Protein AF-A0A2N1PIB6-F1 (afdb_monomer)

Nearest PDB structures (foldseek):
  4iw3-assembly2_K  TM=3.000E-01  e=2.625E-03  Pseudomonas putida KT2440
  5w75-assembly1_A  TM=2.782E-01  e=2.477E-03  Thermotoga neapolitana DSM 4359
  1d2e-assembly1_D  TM=2.962E-01  e=5.913E-03  Bos taurus
  4j0q-assembly2_B  TM=2.958E-01  e=1.257E-02  Pseudomonas putida KT2440
  4j0q-assembly4_D  TM=2.950E-01  e=1.257E-02  Pseudomonas putida KT2440

Radius of gyration: 30.82 Å; Cα contacts (8 Å, |Δi|>4): 610; chains: 1; bounding box: 59×66×97 Å

Solvent-accessible surface area (backbone atoms only — not comparable to full-atom values): 21621 Å² total; per-residue (Å²): 120,47,56,92,75,76,41,52,84,54,71,38,62,43,66,40,70,43,66,56,97,87,40,82,77,40,72,71,24,12,75,60,12,60,26,44,79,52,55,62,94,45,42,61,62,45,49,75,71,66,58,90,76,87,84,87,85,52,88,96,52,61,69,56,40,48,53,49,52,51,52,45,49,47,51,46,50,51,25,58,79,69,72,47,90,80,83,53,69,64,51,55,48,50,50,46,46,58,63,32,44,51,70,19,63,41,66,90,67,71,49,51,78,83,58,40,37,24,44,90,53,66,53,70,67,45,39,82,26,28,36,26,70,42,60,57,93,46,27,34,33,31,43,25,69,34,70,48,45,58,62,18,25,35,34,35,54,44,97,89,58,69,48,68,54,64,35,87,55,38,31,44,96,90,39,83,48,67,60,46,49,57,71,38,64,37,37,37,81,34,88,67,92,59,61,65,69,29,40,32,20,40,60,36,53,45,68,60,49,58,64,48,47,57,74,71,42,89,43,43,62,74,41,63,28,42,34,42,36,41,40,43,79,78,30,43,40,37,39,36,39,34,44,97,88,51,79,44,78,49,67,48,97,52,59,30,52,76,35,91,87,53,61,59,50,71,67,58,54,51,56,54,55,66,64,58,69,87,34,41,47,43,72,77,41,73,47,76,49,70,53,84,56,28,36,69,63,67,68,57,50,49,48,51,42,52,52,52,54,50,53,53,53,56,51,61,74,64,54,76,74,78,82,78,78,77,72,82,72,78,68,52,73,82,73,56,66,92,57,93,77,70,70,46,78,31,55,34,61,69,53,45,53,50,41,50,75,72,67,50,81,50,70,47,70,47,98,66,65,45,81,87,124

Foldseek 3Di:
DDVVVVPDPPLLQFFDFDDDPNDTPDGRWSLNQFWAADCLVVLLVCVVVVDPDDDDDAVVFDPLLVLLNVVSSVQSNVCNVVVHDDDCPVSVVLNLQRFILHYDNPCVVPDDSVRGHNTPGNGGPFAFFWFFADDDDQKTWTFTQAKDFAQWWKWWDAPVDIDIDGFHFKDAPRDTDGMDGHGGTIMTGHRDDGDGGITMGTRHDVVSVVVSVLVVQPLAADWEKAKEWEADAQAWIWIWIDGPVDIDIDTFPDHWHFAPDDWDDPVNLCVLLQCLDSHNHGYPYYHYHHDPRIDDDSVRSNVCSVVRSVVVVVVVVVPPPDDPPPDPPPPPVVVVPPDDADAEEDQEPVRVVVCVVVVRDHYHYDPNHDYDD

Sequence (373 aa):
RSGNRGECAQPCRLPYTLLKDHEIVSLESYLLSTKDLMTLEYMHALIEAGIDSFKIEGRMRKAYYVIQAVLSYKKARDAYFNKTSLDLEEDILYLTKLFNRSFTKGYLFNELPKMINQNLRPNHMGVEIGEVLSYYNHQVKVKLNDRLAMHDGYRIISHHKDYGNIITRIIKDGALIKSAEKGDVVTIDVKEKIEKGAVLLKTLDQSLEDELSLYMDEHYPVIPLKGICIIKKDQPIYFEVKDQEADFHLSSDIKIEQGLTQHTTHTQVLEKLSRLGDTPCYFESLKIDLEDHLFVPVKILNELRRKMIHDILKARLKRQQKRIIHHDLNISDDDILSEPTLVVKVRTDDQYEAALSMGIKDIYIDYRLKKEN

pLDDT: mean 89.06, std 10.72, range [41.72, 98.5]

Structure (mmCIF, N/CA/C/O backbone):
data_AF-A0A2N1PIB6-F1
#
_entry.id   AF-A0A2N1PIB6-F1
#
loop_
_atom_site.group_PDB
_atom_site.id
_atom_site.type_symbol
_atom_site.label_atom_id
_atom_site.label_alt_id
_atom_site.label_comp_id
_atom_site.label_asym_id
_atom_site.label_entity_id
_atom_site.label_seq_id
_atom_site.pdbx_PDB_ins_code
_atom_site.Cartn_x
_atom_site.Cartn_y
_atom_site.Cartn_z
_atom_site.occupancy
_atom_site.B_iso_or_equiv
_atom_site.auth_seq_id
_atom_site.auth_comp_id
_atom_site.auth_asym_id
_atom_site.auth_atom_id
_atom_site.pdbx_PDB_model_num
ATOM 1 N N . ARG A 1 1 ? 12.972 -28.999 -10.695 1.00 73.69 1 ARG A N 1
ATOM 2 C CA . ARG A 1 1 ? 12.724 -27.568 -10.410 1.00 73.69 1 ARG A CA 1
ATOM 3 C C . ARG A 1 1 ? 11.244 -27.276 -10.619 1.00 73.69 1 ARG A C 1
ATOM 5 O O . ARG A 1 1 ? 10.827 -27.069 -11.751 1.00 73.69 1 ARG A O 1
ATOM 12 N N . SER A 1 2 ? 10.437 -27.355 -9.560 1.00 79.00 2 SER A N 1
ATOM 13 C CA . SER A 1 2 ? 9.009 -27.003 -9.620 1.00 79.00 2 SER A CA 1
ATOM 14 C C . SER A 1 2 ? 8.779 -25.569 -9.143 1.00 79.00 2 SER A C 1
ATOM 16 O O . SER A 1 2 ? 9.023 -25.251 -7.978 1.00 79.00 2 SER A O 1
ATOM 18 N N . GLY A 1 3 ? 8.249 -24.705 -10.014 1.00 74.38 3 GLY A N 1
ATOM 19 C CA . GLY A 1 3 ? 7.892 -23.329 -9.646 1.00 74.38 3 GLY A CA 1
ATOM 20 C C . GLY A 1 3 ? 6.813 -23.247 -8.558 1.00 74.38 3 GLY A C 1
ATOM 21 O O . GLY A 1 3 ? 6.824 -22.329 -7.737 1.00 74.38 3 GLY A O 1
ATOM 22 N N . ASN A 1 4 ? 5.938 -24.251 -8.472 1.00 75.19 4 ASN A N 1
ATOM 23 C CA . ASN A 1 4 ? 4.904 -24.333 -7.437 1.00 75.19 4 ASN A CA 1
ATOM 24 C C . ASN A 1 4 ? 5.463 -24.702 -6.056 1.00 75.19 4 ASN A C 1
ATOM 26 O O . ASN A 1 4 ? 4.796 -24.469 -5.057 1.00 75.19 4 ASN A O 1
ATOM 30 N N . ARG A 1 5 ? 6.704 -25.203 -5.984 1.00 81.06 5 ARG A N 1
ATOM 31 C CA . ARG A 1 5 ? 7.400 -25.542 -4.730 1.00 81.06 5 ARG A CA 1
ATOM 32 C C . ARG A 1 5 ? 8.550 -24.586 -4.396 1.00 81.06 5 ARG A C 1
ATOM 34 O O . ARG A 1 5 ? 9.434 -24.934 -3.629 1.00 81.06 5 ARG A O 1
ATOM 41 N N . GLY A 1 6 ? 8.575 -23.401 -5.008 1.00 78.94 6 GLY A N 1
ATOM 42 C CA . GLY A 1 6 ? 9.619 -22.397 -4.763 1.00 78.94 6 GLY A CA 1
ATOM 43 C C . GLY A 1 6 ? 10.929 -22.622 -5.527 1.00 78.94 6 GLY A C 1
ATOM 44 O O . GLY A 1 6 ? 11.817 -21.784 -5.458 1.00 78.94 6 GLY A O 1
ATOM 45 N N . GLU A 1 7 ? 11.039 -23.675 -6.338 1.00 84.56 7 GLU A N 1
ATOM 46 C CA . GLU A 1 7 ? 12.233 -23.969 -7.145 1.00 84.56 7 GLU A CA 1
ATOM 47 C C . GLU A 1 7 ? 12.116 -23.414 -8.575 1.00 84.56 7 GLU A C 1
ATOM 49 O O . GLU A 1 7 ? 12.532 -24.056 -9.545 1.00 84.56 7 GLU A O 1
ATOM 54 N N . CYS A 1 8 ? 11.459 -22.266 -8.750 1.00 85.19 8 CYS A N 1
ATOM 55 C CA . CYS A 1 8 ? 11.232 -21.699 -10.077 1.00 85.19 8 CYS A CA 1
ATOM 56 C C . CYS A 1 8 ? 12.570 -21.367 -10.752 1.00 85.19 8 CYS A C 1
ATOM 58 O O . CYS A 1 8 ? 13.386 -20.646 -10.188 1.00 85.19 8 CYS A O 1
ATOM 60 N N . ALA A 1 9 ? 12.771 -21.836 -11.988 1.00 87.19 9 ALA A N 1
ATOM 61 C CA . ALA A 1 9 ? 13.960 -21.516 -12.786 1.00 87.19 9 ALA A CA 1
ATOM 62 C C . ALA A 1 9 ? 13.968 -20.069 -13.325 1.00 87.19 9 ALA A C 1
ATOM 64 O O . ALA A 1 9 ? 14.914 -19.675 -13.993 1.00 87.19 9 ALA A O 1
ATOM 65 N N . GLN A 1 10 ? 12.911 -19.297 -13.043 1.00 87.62 10 GLN A N 1
ATOM 66 C CA . GLN A 1 10 ? 12.738 -17.902 -13.447 1.00 87.62 10 GLN A CA 1
ATOM 67 C C . GLN A 1 10 ? 12.908 -17.639 -14.960 1.00 87.62 10 GLN A C 1
ATOM 69 O O . GLN A 1 10 ? 13.537 -16.649 -15.331 1.00 87.62 10 GLN A O 1
ATOM 74 N N . PRO A 1 11 ? 12.309 -18.446 -15.863 1.00 90.56 11 PRO A N 1
ATOM 75 C CA . PRO A 1 11 ? 12.448 -18.232 -17.307 1.00 90.56 11 PRO A CA 1
ATOM 76 C C . PRO A 1 11 ? 11.914 -16.862 -17.750 1.00 90.56 11 PRO A C 1
ATOM 78 O O . PRO A 1 11 ? 12.435 -16.278 -18.692 1.00 90.56 11 PRO A O 1
ATOM 81 N N . CYS A 1 12 ? 10.943 -16.291 -17.031 1.00 87.69 12 CYS A N 1
ATOM 82 C CA . CYS A 1 12 ? 10.443 -14.932 -17.253 1.00 87.69 12 CYS A CA 1
ATOM 83 C C . CYS A 1 12 ? 11.467 -13.815 -16.967 1.00 87.69 12 CYS A C 1
ATOM 85 O O . CYS A 1 12 ? 11.183 -12.650 -17.228 1.00 87.69 12 CYS A O 1
ATOM 87 N N . ARG A 1 13 ? 12.643 -14.140 -16.411 1.00 88.56 13 ARG A N 1
ATOM 88 C CA . ARG A 1 13 ? 13.752 -13.203 -16.165 1.00 88.56 13 ARG A CA 1
ATOM 89 C C . ARG A 1 13 ? 14.829 -13.233 -17.240 1.00 88.56 13 ARG A C 1
ATOM 91 O O . ARG A 1 13 ? 15.752 -12.429 -17.157 1.00 88.56 13 ARG A O 1
ATOM 98 N N . LEU A 1 14 ? 14.747 -14.159 -18.189 1.00 91.31 14 LEU A N 1
ATOM 99 C CA . LEU A 1 14 ? 15.772 -14.346 -19.206 1.00 91.31 14 LEU A CA 1
ATOM 100 C C . LEU A 1 14 ? 15.444 -13.527 -20.463 1.00 91.31 14 LEU A C 1
ATOM 102 O O . LEU A 1 14 ? 14.262 -13.344 -20.771 1.00 91.31 14 LEU A O 1
ATOM 106 N N . PRO A 1 15 ? 16.464 -13.024 -21.175 1.00 92.44 15 PRO A N 1
ATOM 107 C CA . PRO A 1 15 ? 16.279 -12.452 -22.500 1.00 92.44 15 PRO A CA 1
ATOM 108 C C . PRO A 1 15 ? 16.068 -13.567 -23.535 1.00 92.44 15 PRO A C 1
ATOM 110 O O . PRO A 1 15 ? 16.645 -14.650 -23.428 1.00 92.44 15 PRO A O 1
ATOM 113 N N . TYR A 1 16 ? 15.250 -13.292 -24.548 1.00 93.19 16 TYR A N 1
ATOM 114 C CA . TYR A 1 16 ? 14.920 -14.209 -25.636 1.00 93.19 16 TYR A CA 1
ATOM 115 C C . TYR A 1 16 ? 15.042 -13.514 -26.990 1.00 93.19 16 TYR A C 1
ATOM 117 O O . TYR A 1 16 ? 14.738 -12.327 -27.125 1.00 93.19 16 TYR A O 1
ATOM 125 N N . THR A 1 17 ? 15.402 -14.288 -28.010 1.00 93.88 17 THR A N 1
ATOM 126 C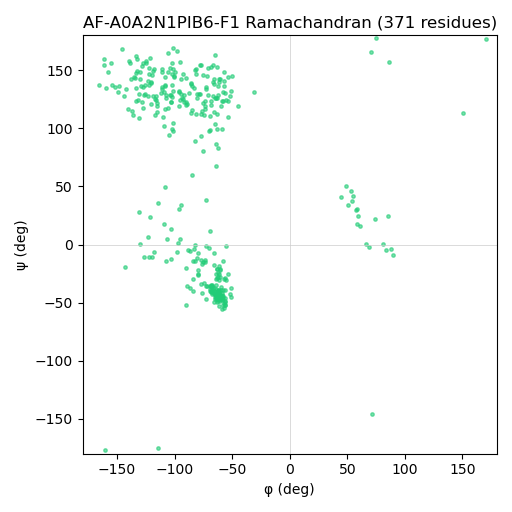 CA . THR A 1 17 ? 15.301 -13.877 -29.413 1.00 93.88 17 THR A CA 1
ATOM 127 C C . THR A 1 17 ? 13.986 -14.394 -29.987 1.00 93.88 17 THR A C 1
ATOM 129 O O . THR A 1 17 ? 13.718 -15.594 -29.932 1.00 93.88 17 THR A O 1
ATOM 132 N N . LEU A 1 18 ? 13.158 -13.498 -30.528 1.00 91.56 18 LEU A N 1
ATOM 133 C CA . LEU A 1 18 ? 11.921 -13.868 -31.213 1.00 91.56 18 LEU A CA 1
ATOM 134 C C . LEU A 1 18 ? 12.210 -14.093 -32.694 1.00 91.56 18 LEU A C 1
ATOM 136 O O . LEU A 1 18 ? 12.665 -13.172 -33.370 1.00 91.56 18 LEU A O 1
ATOM 140 N N . LEU A 1 19 ? 11.890 -15.287 -33.187 1.00 93.44 19 LEU A N 1
ATOM 141 C CA . LEU A 1 19 ? 11.958 -15.625 -34.604 1.00 93.44 19 LEU A CA 1
ATOM 142 C C . LEU A 1 19 ? 10.545 -15.754 -35.178 1.00 93.44 19 LEU A C 1
ATOM 144 O O . LEU A 1 19 ? 9.677 -16.363 -34.550 1.00 93.44 19 LEU A O 1
ATOM 148 N N . LYS A 1 20 ? 10.323 -15.218 -36.376 1.00 92.25 20 LYS A N 1
ATOM 149 C CA . LYS A 1 20 ? 9.130 -15.460 -37.192 1.00 92.25 20 LYS A CA 1
ATOM 150 C C . LYS A 1 20 ? 9.606 -15.868 -38.577 1.00 92.25 20 LYS A C 1
ATOM 152 O O . LYS A 1 20 ? 10.373 -15.137 -39.183 1.00 92.25 20 LYS A O 1
ATOM 157 N N . ASP A 1 21 ? 9.197 -17.047 -39.036 1.00 94.19 21 ASP A N 1
ATOM 158 C CA . ASP A 1 21 ? 9.612 -17.585 -40.339 1.00 94.19 21 ASP A CA 1
ATOM 159 C C . ASP A 1 21 ? 11.147 -17.636 -40.506 1.00 94.19 21 ASP A C 1
ATOM 161 O O . ASP A 1 21 ? 11.685 -17.399 -41.579 1.00 94.19 21 ASP A O 1
ATOM 165 N N . HIS A 1 22 ? 11.853 -17.970 -39.415 1.00 90.88 22 HIS A N 1
ATOM 166 C CA . HIS A 1 22 ? 13.323 -17.955 -39.278 1.00 90.88 22 HIS A CA 1
ATOM 167 C C . HIS A 1 22 ? 13.984 -16.568 -39.334 1.00 90.88 22 HIS A C 1
ATOM 169 O O . HIS A 1 22 ? 15.196 -16.469 -39.147 1.00 90.88 22 HIS A O 1
ATOM 175 N N . GLU A 1 23 ? 13.213 -15.494 -39.488 1.00 93.44 23 GLU A N 1
ATOM 176 C CA . GLU A 1 23 ? 13.707 -14.124 -39.398 1.00 93.44 23 GLU A CA 1
ATOM 177 C C . GLU A 1 23 ? 13.631 -13.594 -37.968 1.00 93.44 23 GLU A C 1
ATOM 179 O O . GLU A 1 23 ? 12.697 -13.875 -37.211 1.00 93.44 23 GLU A O 1
ATOM 184 N N . ILE A 1 24 ? 14.627 -12.798 -37.587 1.00 92.25 24 ILE A N 1
ATOM 185 C CA . ILE A 1 24 ? 14.694 -12.183 -36.265 1.00 92.25 24 ILE A CA 1
ATOM 186 C C . ILE A 1 24 ? 13.709 -11.016 -36.203 1.00 92.25 24 ILE A C 1
ATOM 188 O O . ILE A 1 24 ? 13.889 -9.996 -36.860 1.00 92.25 24 ILE A O 1
ATOM 192 N N . VAL A 1 25 ? 12.695 -11.153 -35.351 1.00 90.81 25 VAL A N 1
ATOM 193 C CA . VAL A 1 25 ? 11.716 -10.098 -35.053 1.00 90.81 25 VAL A CA 1
ATOM 194 C C . VAL A 1 25 ? 12.180 -9.230 -33.888 1.00 90.81 25 VAL A C 1
ATOM 196 O O . VAL A 1 25 ? 11.915 -8.032 -33.862 1.00 90.81 25 VAL A O 1
ATOM 199 N N . SER A 1 26 ? 12.843 -9.834 -32.898 1.00 86.25 26 SER A N 1
ATOM 200 C CA . SER A 1 26 ? 13.308 -9.139 -31.695 1.00 86.25 26 SER A CA 1
ATOM 201 C C . SER A 1 26 ? 14.541 -9.826 -31.123 1.00 86.25 26 SER A C 1
ATOM 203 O O . SER A 1 26 ? 14.549 -11.049 -30.996 1.00 86.25 26 SER A O 1
ATOM 205 N N . LEU A 1 27 ? 15.556 -9.050 -30.745 1.00 88.38 27 LEU A N 1
ATOM 206 C CA . LEU A 1 27 ? 16.766 -9.532 -30.072 1.00 88.38 27 LEU A CA 1
ATOM 207 C C . LEU A 1 27 ? 16.684 -9.257 -28.569 1.00 88.38 27 LEU A C 1
ATOM 209 O O . LEU A 1 27 ? 16.129 -8.240 -28.155 1.00 88.38 27 LEU A O 1
ATOM 213 N N . GLU A 1 28 ? 17.224 -10.179 -27.770 1.00 85.88 28 GLU A N 1
ATOM 214 C CA . GLU A 1 28 ? 17.463 -10.029 -26.323 1.00 85.88 28 GLU A CA 1
ATOM 215 C C . GLU A 1 28 ? 16.304 -9.409 -25.520 1.00 85.88 28 GLU A C 1
ATOM 217 O O . GLU A 1 28 ? 16.485 -8.593 -24.621 1.00 85.88 28 GLU A O 1
ATOM 222 N N . SER A 1 29 ? 15.077 -9.808 -25.842 1.00 88.12 29 SER A N 1
ATOM 223 C CA . SER A 1 29 ? 13.864 -9.221 -25.279 1.00 88.12 29 SER A CA 1
ATOM 224 C C . SER A 1 29 ? 13.282 -10.087 -24.168 1.00 88.12 29 SER A C 1
ATOM 226 O O . SER A 1 29 ? 13.279 -11.315 -24.247 1.00 88.12 29 SER A O 1
ATOM 228 N N . TYR A 1 30 ? 12.704 -9.468 -23.143 1.00 90.62 30 TYR A N 1
ATOM 229 C CA . TYR A 1 30 ? 12.088 -10.177 -22.017 1.00 90.62 30 TYR A CA 1
ATOM 230 C C . TYR A 1 30 ? 10.642 -10.585 -22.329 1.00 90.62 30 TYR A C 1
ATOM 232 O O . TYR A 1 30 ? 9.697 -10.195 -21.649 1.00 90.62 30 TYR A O 1
ATOM 240 N N . LEU A 1 31 ? 10.473 -11.394 -23.376 1.00 89.38 31 LEU A N 1
ATOM 241 C CA . LEU A 1 31 ? 9.176 -11.736 -23.979 1.00 89.38 31 LEU A CA 1
ATOM 242 C C . LEU A 1 31 ? 8.199 -12.437 -23.026 1.00 89.38 31 LEU A C 1
ATOM 244 O O . LEU A 1 31 ? 6.997 -12.424 -23.270 1.00 89.38 31 LEU A O 1
ATOM 248 N N . LEU A 1 32 ? 8.712 -13.061 -21.963 1.00 90.19 32 LEU A N 1
ATOM 249 C CA . LEU A 1 32 ? 7.933 -13.781 -20.950 1.00 90.19 32 LEU A CA 1
ATOM 250 C C . LEU A 1 32 ? 7.841 -13.025 -19.614 1.00 90.19 32 LEU A C 1
ATOM 252 O O . LEU A 1 32 ? 7.335 -13.567 -18.631 1.00 90.19 32 LEU A O 1
ATOM 256 N N . SER A 1 33 ? 8.364 -11.798 -19.541 1.00 90.50 33 SER A N 1
ATOM 257 C CA . SER A 1 33 ? 8.303 -10.973 -18.335 1.00 90.50 33 SER A CA 1
ATOM 258 C C . SER A 1 33 ? 6.949 -10.276 -18.265 1.00 90.50 33 SER A C 1
ATOM 260 O O . SER A 1 33 ? 6.783 -9.174 -18.776 1.00 90.50 33 SER A O 1
ATOM 262 N N . THR A 1 34 ? 5.963 -10.917 -17.644 1.00 90.25 34 THR A N 1
ATOM 263 C CA . THR A 1 34 ? 4.634 -10.325 -17.461 1.00 90.25 34 THR A CA 1
ATOM 264 C C . THR A 1 34 ? 4.692 -9.104 -16.541 1.00 90.25 34 THR A C 1
ATOM 266 O O . THR A 1 34 ? 5.419 -9.085 -15.537 1.00 90.25 34 THR A O 1
ATOM 269 N N . LYS A 1 35 ? 3.885 -8.097 -16.869 1.00 91.31 35 LYS A N 1
ATOM 270 C CA . LYS A 1 35 ? 3.521 -7.001 -15.971 1.00 91.31 35 LYS A CA 1
ATOM 271 C C . LYS A 1 35 ? 2.714 -7.538 -14.789 1.00 91.31 35 LYS A C 1
ATOM 273 O O . LYS A 1 35 ? 2.191 -8.653 -14.835 1.00 91.31 35 LYS A O 1
ATOM 278 N N . ASP A 1 36 ? 2.614 -6.742 -13.732 1.00 90.62 36 ASP A N 1
ATOM 279 C CA . ASP A 1 36 ? 1.812 -7.106 -12.565 1.00 90.62 36 ASP A CA 1
ATOM 280 C C . ASP A 1 36 ? 0.322 -6.849 -12.863 1.00 90.62 36 ASP A C 1
ATOM 282 O O . ASP A 1 36 ? -0.042 -5.772 -13.339 1.00 90.62 36 ASP A O 1
ATOM 286 N N . LEU A 1 37 ? -0.539 -7.842 -12.610 1.00 92.88 37 LEU A N 1
ATOM 287 C CA . LEU A 1 37 ? -1.988 -7.682 -12.753 1.00 92.88 37 LEU A CA 1
ATOM 288 C C . LEU A 1 37 ? -2.497 -6.717 -11.680 1.00 92.88 37 LEU A C 1
ATOM 290 O O . LEU A 1 37 ? -2.354 -6.985 -10.488 1.00 92.88 37 LEU A O 1
ATOM 294 N N . MET A 1 38 ? -3.106 -5.615 -12.101 1.00 93.56 38 MET A N 1
ATOM 295 C CA . MET A 1 38 ? -3.680 -4.614 -11.212 1.00 93.56 38 MET A CA 1
ATOM 296 C C . MET A 1 38 ? -5.039 -4.182 -11.757 1.00 93.56 38 MET A C 1
ATOM 298 O O . MET A 1 38 ? -5.144 -3.607 -12.837 1.00 93.56 38 MET A O 1
ATOM 302 N N . THR A 1 39 ? -6.087 -4.486 -10.997 1.00 94.44 39 THR A N 1
ATOM 303 C CA . THR A 1 39 ? -7.486 -4.211 -11.348 1.00 94.44 39 THR A CA 1
ATOM 304 C C . THR A 1 39 ? -8.157 -3.324 -10.300 1.00 94.44 39 THR A C 1
ATOM 306 O O . THR A 1 39 ? -9.376 -3.349 -10.154 1.00 94.44 39 THR A O 1
ATOM 309 N N . LEU A 1 40 ? -7.360 -2.553 -9.552 1.00 95.12 40 LEU A N 1
ATOM 310 C CA . LEU A 1 40 ? -7.798 -1.714 -8.435 1.00 95.12 40 LEU A CA 1
ATOM 311 C C . LEU A 1 40 ? -8.896 -0.728 -8.858 1.00 95.12 40 LEU A C 1
ATOM 313 O O . LEU A 1 40 ? -9.932 -0.635 -8.206 1.00 95.12 40 LEU A O 1
ATOM 317 N N . GLU A 1 41 ? -8.701 -0.063 -9.998 1.00 94.19 41 GLU A N 1
ATOM 318 C CA . GLU A 1 41 ? -9.662 0.887 -10.582 1.00 94.19 41 GLU A CA 1
ATOM 319 C C . GLU A 1 41 ? -10.994 0.227 -10.986 1.00 94.19 41 GLU A C 1
ATOM 321 O O . GLU A 1 41 ? -12.029 0.883 -11.084 1.00 94.19 41 GLU A O 1
ATOM 326 N N . TYR A 1 42 ? -10.989 -1.092 -11.188 1.00 94.50 42 TYR A N 1
ATOM 327 C CA . TYR A 1 42 ? -12.139 -1.873 -11.642 1.00 94.50 42 TYR A CA 1
ATOM 328 C C . TYR A 1 42 ? -12.811 -2.657 -10.517 1.00 94.50 42 TYR A C 1
ATOM 330 O O . TYR A 1 42 ? -13.639 -3.525 -10.784 1.00 94.50 42 TYR A O 1
ATOM 338 N N . MET A 1 43 ? -12.486 -2.351 -9.259 1.00 94.69 43 MET A N 1
ATOM 339 C CA . MET A 1 43 ? -13.063 -3.030 -8.102 1.00 94.69 43 MET A CA 1
ATOM 340 C C . MET A 1 43 ? -14.600 -3.048 -8.140 1.00 94.69 43 MET A C 1
ATOM 342 O O . MET A 1 43 ? -15.197 -4.090 -7.895 1.00 94.69 43 MET A O 1
ATOM 346 N N . HIS A 1 44 ? -15.237 -1.931 -8.509 1.00 93.19 44 HIS A N 1
ATOM 347 C CA . HIS A 1 44 ? -16.697 -1.839 -8.622 1.00 93.19 44 HIS A CA 1
ATOM 348 C C . HIS A 1 44 ? -17.269 -2.870 -9.612 1.00 93.19 44 HIS A C 1
ATOM 350 O O . HIS A 1 44 ? -18.123 -3.667 -9.242 1.00 93.19 44 HIS A O 1
ATOM 356 N N . ALA A 1 45 ? -16.733 -2.916 -10.837 1.00 93.56 45 ALA A N 1
ATOM 357 C CA . ALA A 1 45 ? -17.198 -3.810 -11.892 1.00 93.56 45 ALA A CA 1
ATOM 358 C C . ALA A 1 45 ? -16.978 -5.282 -11.526 1.00 93.56 45 ALA A C 1
ATOM 360 O O . ALA A 1 45 ? -17.789 -6.140 -11.854 1.00 93.56 45 ALA A O 1
ATOM 361 N N . LEU A 1 46 ? -15.884 -5.577 -10.820 1.00 94.56 46 LEU A N 1
ATOM 362 C CA . LEU A 1 46 ? -15.588 -6.923 -10.345 1.00 94.56 46 LEU A CA 1
ATOM 363 C C . LEU A 1 46 ? -16.557 -7.377 -9.244 1.00 94.56 46 LEU A C 1
ATOM 365 O O . LEU A 1 46 ? -16.981 -8.530 -9.251 1.00 94.56 46 LEU A O 1
ATOM 369 N N . ILE A 1 47 ? -16.927 -6.483 -8.321 1.00 93.19 47 ILE A N 1
ATOM 370 C CA . ILE A 1 47 ? -17.943 -6.768 -7.298 1.00 93.19 47 ILE A CA 1
ATOM 371 C C . ILE A 1 47 ? -19.311 -6.986 -7.960 1.00 93.19 47 ILE A C 1
ATOM 373 O O . ILE A 1 47 ? -19.989 -7.962 -7.653 1.00 93.19 47 ILE A O 1
ATOM 377 N N . GLU A 1 48 ? -19.693 -6.130 -8.911 1.00 94.06 48 GLU A N 1
ATOM 378 C CA . GLU A 1 48 ? -20.961 -6.243 -9.651 1.00 94.06 48 GLU A CA 1
ATOM 379 C C . GLU A 1 48 ? -21.046 -7.507 -10.511 1.00 94.06 48 GLU A C 1
ATOM 381 O O . GLU A 1 48 ? -22.128 -8.062 -10.685 1.00 94.06 48 GLU A O 1
ATOM 386 N N . ALA A 1 49 ? -19.906 -8.007 -10.992 1.00 93.69 49 ALA A N 1
ATOM 387 C CA . ALA A 1 49 ? -19.815 -9.285 -11.691 1.00 93.69 49 ALA A CA 1
ATOM 388 C C . ALA A 1 49 ? -20.041 -10.509 -10.779 1.00 93.69 49 ALA A C 1
ATOM 390 O O . ALA A 1 49 ? -20.043 -11.635 -11.274 1.00 93.69 49 ALA A O 1
ATOM 391 N N . GLY A 1 50 ? -20.223 -10.315 -9.467 1.00 90.94 50 GLY A N 1
ATOM 392 C CA . GLY A 1 50 ? -20.494 -11.388 -8.508 1.00 90.94 50 GLY A CA 1
ATOM 393 C C . GLY A 1 50 ? -19.241 -12.081 -7.970 1.00 90.94 50 GLY A C 1
ATOM 394 O O . GLY A 1 50 ? -19.313 -13.236 -7.569 1.00 90.94 50 GLY A O 1
ATOM 395 N N . ILE A 1 51 ? -18.078 -11.417 -7.973 1.00 90.38 51 ILE A N 1
ATOM 396 C CA . ILE A 1 51 ? -16.853 -11.988 -7.393 1.00 90.38 51 ILE A CA 1
ATOM 397 C C . ILE A 1 51 ? -16.927 -11.966 -5.861 1.00 90.38 51 ILE A C 1
ATOM 399 O O . ILE A 1 51 ? -16.902 -10.905 -5.239 1.00 90.38 51 ILE A O 1
ATOM 403 N N . ASP A 1 52 ? -16.911 -13.150 -5.245 1.00 85.19 52 ASP A N 1
ATOM 404 C CA . ASP A 1 52 ? -16.947 -13.297 -3.782 1.00 85.19 52 ASP A CA 1
ATOM 405 C C . ASP A 1 52 ? -15.590 -13.074 -3.099 1.00 85.19 52 ASP A C 1
ATOM 407 O O . ASP A 1 52 ? -15.514 -12.764 -1.906 1.00 85.19 52 ASP A O 1
ATOM 411 N N . SER A 1 53 ? -14.484 -13.288 -3.820 1.00 89.88 53 SER A N 1
ATOM 412 C CA . SER A 1 53 ? -13.148 -13.256 -3.230 1.00 89.88 53 SER A CA 1
ATOM 413 C C . SER A 1 53 ? -12.097 -12.671 -4.161 1.00 89.88 53 SER A C 1
ATOM 415 O O . SER A 1 53 ? -11.894 -13.134 -5.282 1.00 89.88 53 SER A O 1
ATOM 417 N N . PHE A 1 54 ? -11.364 -11.690 -3.636 1.00 90.69 54 PHE A N 1
ATOM 418 C CA . PHE A 1 54 ? -10.190 -11.112 -4.273 1.00 90.69 54 PHE A CA 1
ATOM 419 C C . PHE A 1 54 ? -8.922 -11.674 -3.643 1.00 90.69 54 PHE A C 1
ATOM 421 O O . PHE A 1 54 ? -8.762 -11.681 -2.421 1.00 90.69 54 PHE A O 1
ATOM 428 N N . LYS A 1 55 ? -7.989 -12.108 -4.490 1.00 91.69 55 LYS A N 1
ATOM 429 C CA . LYS A 1 55 ? -6.671 -12.581 -4.069 1.00 91.69 55 LYS A CA 1
ATOM 430 C C . LYS A 1 55 ? -5.612 -11.548 -4.434 1.00 91.69 55 LYS A C 1
ATOM 432 O O . LYS A 1 55 ? -5.457 -11.212 -5.603 1.00 91.69 55 LYS A O 1
ATOM 437 N N . ILE A 1 56 ? -4.828 -11.136 -3.444 1.00 91.19 56 ILE A N 1
ATOM 438 C CA . ILE A 1 56 ? -3.601 -10.359 -3.645 1.00 91.19 56 ILE A CA 1
ATOM 439 C C . ILE A 1 56 ? -2.418 -11.333 -3.640 1.00 91.19 56 ILE A C 1
ATOM 441 O O . ILE A 1 56 ? -2.315 -12.200 -2.771 1.00 91.19 56 ILE A O 1
ATOM 445 N N . GLU A 1 57 ? -1.543 -11.229 -4.637 1.00 85.19 57 GLU A N 1
ATOM 446 C CA . GLU A 1 57 ? -0.358 -12.077 -4.791 1.00 85.19 57 GLU A CA 1
ATOM 447 C C . GLU A 1 57 ? 0.906 -11.240 -4.567 1.00 85.19 57 GLU A C 1
ATOM 449 O O . GLU A 1 57 ? 1.040 -10.148 -5.116 1.00 85.19 57 GLU A O 1
ATOM 454 N N . GLY A 1 58 ? 1.811 -11.736 -3.718 1.00 80.50 58 GLY A N 1
ATOM 455 C CA . GLY A 1 58 ? 3.050 -11.046 -3.357 1.00 80.50 58 GLY A CA 1
ATOM 456 C C . GLY A 1 58 ? 4.304 -11.916 -3.454 1.00 80.50 58 GLY A C 1
ATOM 457 O O . GLY A 1 58 ? 5.244 -11.708 -2.685 1.00 80.50 58 GLY A O 1
ATOM 458 N N . ARG A 1 59 ? 4.357 -12.935 -4.326 1.00 79.00 59 ARG A N 1
ATOM 459 C CA . ARG A 1 59 ? 5.527 -13.834 -4.375 1.00 79.00 59 ARG A CA 1
ATOM 460 C C . ARG A 1 59 ? 6.767 -13.048 -4.783 1.00 79.00 59 ARG A C 1
ATOM 462 O O . ARG A 1 59 ? 6.809 -12.397 -5.825 1.00 79.00 59 ARG A O 1
ATOM 469 N N . MET A 1 60 ? 7.810 -13.152 -3.958 1.00 77.00 60 MET A N 1
ATOM 470 C CA . MET A 1 60 ? 9.057 -12.394 -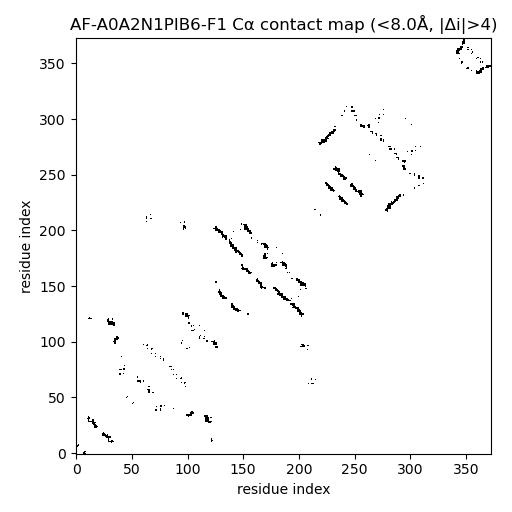4.126 1.00 77.00 60 MET A CA 1
ATOM 471 C C . MET A 1 60 ? 8.842 -10.866 -4.146 1.00 77.00 60 MET A C 1
ATOM 473 O O . MET A 1 60 ? 9.591 -10.142 -4.807 1.00 77.00 60 MET A O 1
ATOM 477 N N . ARG A 1 61 ? 7.809 -10.371 -3.452 1.00 85.69 61 ARG A N 1
ATOM 478 C CA . ARG A 1 61 ? 7.594 -8.947 -3.158 1.00 85.69 61 ARG A CA 1
ATOM 479 C C . ARG A 1 61 ? 8.013 -8.658 -1.715 1.00 85.69 61 ARG A C 1
ATOM 481 O O . ARG A 1 61 ? 7.948 -9.541 -0.861 1.00 85.69 61 ARG A O 1
ATOM 488 N N . LYS A 1 62 ? 8.451 -7.425 -1.445 1.00 89.94 62 LYS A N 1
ATOM 489 C CA . LYS A 1 62 ? 8.639 -6.943 -0.068 1.00 89.94 62 LYS A CA 1
ATOM 490 C C . LYS A 1 62 ? 7.280 -6.836 0.629 1.00 89.94 62 LYS A C 1
ATOM 492 O O . LYS A 1 62 ? 6.268 -6.609 -0.034 1.00 89.94 62 LYS A O 1
ATOM 497 N N . ALA A 1 63 ? 7.274 -6.935 1.957 1.00 92.94 63 ALA A N 1
ATOM 498 C CA . ALA A 1 63 ? 6.052 -6.832 2.755 1.00 92.94 63 ALA A CA 1
ATOM 499 C C . ALA A 1 63 ? 5.293 -5.516 2.502 1.00 92.94 63 ALA A C 1
ATOM 501 O O . ALA A 1 63 ? 4.079 -5.539 2.332 1.00 92.94 63 ALA A O 1
ATOM 502 N N . TYR A 1 64 ? 6.012 -4.400 2.347 1.00 94.56 64 TYR A N 1
ATOM 503 C CA . TYR A 1 64 ? 5.428 -3.077 2.096 1.00 94.56 64 TYR A CA 1
ATOM 504 C C . TYR A 1 64 ? 4.555 -3.013 0.836 1.00 94.56 64 TYR A C 1
ATOM 506 O O . TYR A 1 64 ? 3.481 -2.424 0.868 1.00 94.56 64 TYR A O 1
ATOM 514 N N . TYR A 1 65 ? 4.946 -3.688 -0.253 1.00 93.19 65 TYR A N 1
ATOM 515 C CA . TYR A 1 65 ? 4.109 -3.777 -1.456 1.00 93.19 65 TYR A CA 1
ATOM 516 C C . TYR A 1 65 ? 2.774 -4.474 -1.164 1.00 93.19 65 TYR A C 1
ATOM 518 O O . TYR A 1 65 ? 1.723 -4.034 -1.624 1.00 93.19 65 TYR A O 1
ATOM 526 N N . VAL A 1 66 ? 2.811 -5.560 -0.385 1.00 93.81 66 VAL A N 1
ATOM 527 C CA . VAL A 1 66 ? 1.606 -6.313 -0.013 1.00 93.81 66 VAL A CA 1
ATOM 528 C C . VAL A 1 66 ? 0.712 -5.474 0.895 1.00 93.81 66 VAL A C 1
ATOM 530 O O . VAL A 1 66 ? -0.492 -5.434 0.665 1.00 93.81 66 VAL A O 1
ATOM 533 N N . ILE A 1 67 ? 1.292 -4.769 1.872 1.00 94.56 67 ILE A N 1
ATOM 534 C CA . ILE A 1 67 ? 0.562 -3.843 2.749 1.00 94.56 67 ILE A CA 1
ATOM 535 C C . ILE A 1 67 ? -0.154 -2.786 1.908 1.00 94.56 67 ILE A C 1
ATOM 537 O O . ILE A 1 67 ? -1.374 -2.670 2.000 1.00 94.56 67 ILE A O 1
ATOM 541 N N . GLN A 1 68 ? 0.570 -2.077 1.035 1.00 96.06 68 GLN A N 1
ATOM 542 C CA . GLN A 1 68 ? -0.027 -1.053 0.180 1.00 96.06 68 GLN A CA 1
ATOM 543 C C . GLN A 1 68 ? -1.136 -1.632 -0.705 1.00 96.06 68 GLN A C 1
ATOM 545 O O . GLN A 1 68 ? -2.212 -1.052 -0.792 1.00 96.06 68 GLN A O 1
ATOM 550 N N . ALA A 1 69 ? -0.921 -2.801 -1.319 1.00 95.50 69 ALA A N 1
ATOM 551 C CA . ALA A 1 69 ? -1.945 -3.449 -2.137 1.00 95.50 69 ALA A CA 1
ATOM 552 C C . ALA A 1 69 ? -3.205 -3.772 -1.325 1.00 95.50 69 ALA A C 1
ATOM 554 O O . ALA A 1 69 ? -4.314 -3.515 -1.786 1.00 95.50 69 ALA A O 1
ATOM 555 N N . VAL A 1 70 ? -3.056 -4.287 -0.103 1.00 94.69 70 VAL A N 1
ATOM 556 C CA . VAL A 1 70 ? -4.192 -4.566 0.784 1.00 94.69 70 VAL A CA 1
ATOM 557 C C . VAL A 1 70 ? -4.934 -3.279 1.142 1.00 94.69 70 VAL A C 1
ATOM 559 O O . VAL A 1 70 ? -6.159 -3.250 1.025 1.00 94.69 70 VAL A O 1
ATOM 562 N N . LEU A 1 71 ? -4.218 -2.222 1.534 1.00 94.75 71 LEU A N 1
ATOM 563 C CA . LEU A 1 71 ? -4.813 -0.932 1.896 1.00 94.75 71 LEU A CA 1
ATOM 564 C C . LEU A 1 71 ? -5.582 -0.320 0.722 1.00 94.75 71 LEU A C 1
ATOM 566 O O . LEU A 1 71 ? -6.757 0.016 0.871 1.00 94.75 71 LEU A O 1
ATOM 570 N N . SER A 1 72 ? -4.969 -0.269 -0.461 1.00 96.50 72 SER A N 1
ATOM 571 C CA . SER A 1 72 ? -5.587 0.295 -1.661 1.00 96.50 72 SER A CA 1
ATOM 572 C C . SER A 1 72 ? -6.825 -0.489 -2.102 1.00 96.50 72 SER A C 1
ATOM 574 O O . SER A 1 72 ? -7.885 0.094 -2.329 1.00 96.50 72 SER A O 1
ATOM 576 N N . TYR A 1 73 ? -6.749 -1.825 -2.164 1.00 96.50 73 TYR A N 1
ATOM 577 C CA . TYR A 1 73 ? -7.906 -2.647 -2.547 1.00 96.50 73 TYR A CA 1
ATOM 578 C C . TYR A 1 73 ? -9.020 -2.593 -1.492 1.00 96.50 73 TYR A C 1
ATOM 580 O O . TYR A 1 73 ? -10.201 -2.579 -1.848 1.00 96.50 73 TYR A O 1
ATOM 588 N N . LYS A 1 74 ? -8.675 -2.505 -0.199 1.00 94.19 74 LYS A N 1
ATOM 589 C CA . LYS A 1 74 ? -9.646 -2.285 0.880 1.00 94.19 74 LYS A CA 1
ATOM 590 C C . LYS A 1 74 ? -10.342 -0.932 0.734 1.00 94.19 74 LYS A C 1
ATOM 592 O O . LYS A 1 74 ? -11.565 -0.898 0.829 1.00 94.19 74 LYS A O 1
ATOM 597 N N . LYS A 1 75 ? -9.600 0.145 0.453 1.00 95.50 75 LYS A N 1
ATOM 598 C CA . LYS A 1 75 ? -10.147 1.488 0.197 1.00 95.50 75 LYS A CA 1
ATOM 599 C C . LYS A 1 75 ? -11.158 1.465 -0.950 1.00 95.50 75 LYS A C 1
ATOM 601 O O . LYS A 1 75 ? -12.280 1.931 -0.776 1.00 95.50 75 LYS A O 1
ATOM 606 N N . ALA A 1 76 ? -10.800 0.857 -2.084 1.00 96.62 76 ALA A N 1
ATOM 607 C CA . ALA A 1 76 ? -11.688 0.746 -3.244 1.00 96.62 76 ALA A CA 1
ATOM 608 C C . ALA A 1 76 ? -12.966 -0.056 -2.938 1.00 96.62 76 ALA A C 1
ATOM 610 O O . ALA A 1 76 ? -14.068 0.357 -3.297 1.00 96.62 76 ALA A O 1
ATOM 611 N N . ARG A 1 77 ? -12.829 -1.184 -2.230 1.00 95.19 77 ARG A N 1
ATOM 612 C CA . ARG A 1 77 ? -13.957 -2.017 -1.794 1.00 95.19 77 ARG A CA 1
ATOM 613 C C . ARG A 1 77 ? -14.878 -1.265 -0.832 1.00 95.19 77 ARG A C 1
ATOM 615 O O . ARG A 1 77 ? -16.092 -1.277 -1.007 1.00 95.19 77 ARG A O 1
ATOM 622 N N . ASP A 1 78 ? -14.314 -0.636 0.195 1.00 93.75 78 ASP A N 1
ATOM 623 C CA . ASP A 1 78 ? -15.093 0.060 1.220 1.00 93.75 78 ASP A CA 1
ATOM 624 C C . ASP A 1 78 ? -15.818 1.267 0.620 1.00 93.75 78 ASP A C 1
ATOM 626 O O . ASP A 1 78 ? -16.982 1.495 0.944 1.00 93.75 78 ASP A O 1
ATOM 630 N N . ALA A 1 79 ? -15.188 1.981 -0.320 1.00 95.19 79 ALA A N 1
ATOM 631 C CA . ALA A 1 79 ? -15.835 3.067 -1.045 1.00 95.19 79 ALA A CA 1
ATOM 632 C C . ALA A 1 79 ? -17.054 2.598 -1.855 1.00 95.19 79 ALA A C 1
ATOM 634 O O . ALA A 1 79 ? -18.083 3.275 -1.851 1.00 95.19 79 ALA A O 1
ATOM 635 N N . TYR A 1 80 ? -16.972 1.419 -2.484 1.00 95.12 80 TYR A N 1
ATOM 636 C CA . TYR A 1 80 ? -18.100 0.817 -3.198 1.00 95.12 80 TYR A CA 1
ATOM 637 C C . TYR A 1 80 ? -19.283 0.527 -2.259 1.00 95.12 80 TYR A C 1
ATOM 639 O O . TYR A 1 80 ? -20.392 1.007 -2.495 1.00 95.12 80 TYR A O 1
ATOM 647 N N . PHE A 1 81 ? -19.058 -0.193 -1.153 1.00 93.06 81 PHE A N 1
ATOM 648 C CA . PHE A 1 81 ? -20.139 -0.551 -0.220 1.00 93.06 81 PHE A CA 1
ATOM 649 C C . PHE A 1 81 ? -20.716 0.653 0.529 1.00 93.06 81 PHE A C 1
ATOM 651 O O . PHE A 1 81 ? -21.925 0.714 0.760 1.00 93.06 81 PHE A O 1
ATOM 658 N N . ASN A 1 82 ? -19.875 1.628 0.874 1.00 94.75 82 ASN A N 1
ATOM 659 C CA . ASN A 1 82 ? -20.300 2.838 1.576 1.00 94.75 82 ASN A CA 1
ATOM 660 C C . ASN A 1 82 ? -20.862 3.914 0.635 1.00 94.75 82 ASN A C 1
ATOM 662 O O . ASN A 1 82 ? -21.337 4.942 1.116 1.00 94.75 82 ASN A O 1
ATOM 666 N N . LYS A 1 83 ? -20.828 3.690 -0.687 1.00 95.25 83 LYS A N 1
ATOM 667 C CA . LYS A 1 83 ? -21.261 4.644 -1.721 1.00 95.25 83 LYS A CA 1
ATOM 668 C C . LYS A 1 83 ? -20.565 6.007 -1.601 1.00 95.25 83 LYS A C 1
ATOM 670 O O . LYS A 1 83 ? -21.200 7.052 -1.738 1.00 95.25 83 LYS A O 1
ATOM 675 N N . THR A 1 84 ? -19.262 5.999 -1.329 1.00 94.88 84 THR A N 1
ATOM 676 C CA . THR A 1 84 ? -18.447 7.216 -1.205 1.00 94.88 84 THR A CA 1
ATOM 677 C C . THR A 1 84 ? -17.618 7.461 -2.461 1.00 94.88 84 THR A C 1
ATOM 679 O O . THR A 1 84 ? -17.293 6.527 -3.192 1.00 94.88 84 THR A O 1
ATOM 682 N N . SER A 1 85 ? -17.231 8.717 -2.701 1.00 92.19 85 SER A N 1
ATOM 683 C CA . SER A 1 85 ? -16.281 9.058 -3.765 1.00 92.19 85 SER A CA 1
ATOM 684 C C . SER A 1 85 ? -14.961 8.308 -3.581 1.00 92.19 85 SER A C 1
ATOM 686 O O . SER A 1 85 ? -14.472 8.182 -2.456 1.00 92.19 85 SER A O 1
ATOM 688 N N . LEU A 1 86 ? -14.381 7.849 -4.687 1.00 94.50 86 LEU A N 1
ATOM 689 C CA . LEU A 1 86 ? -13.138 7.090 -4.701 1.00 94.50 86 LEU A CA 1
ATOM 690 C C . LEU A 1 86 ? -12.088 7.827 -5.534 1.00 94.50 86 LEU A C 1
ATOM 692 O O . LEU A 1 86 ? -12.292 8.057 -6.722 1.00 94.50 86 LEU A O 1
ATOM 696 N N . ASP A 1 87 ? -10.968 8.151 -4.897 1.00 95.06 87 ASP A N 1
ATOM 697 C CA . ASP A 1 87 ? -9.749 8.630 -5.543 1.00 95.06 87 ASP A CA 1
ATOM 698 C C . ASP A 1 87 ? -8.622 7.634 -5.245 1.00 95.06 87 ASP A C 1
ATOM 700 O O . ASP A 1 87 ? -8.417 7.253 -4.088 1.00 95.06 87 ASP A O 1
ATOM 704 N N . LEU A 1 88 ? -7.947 7.175 -6.298 1.00 95.50 88 LEU A N 1
ATOM 705 C CA . LEU A 1 88 ? -6.913 6.139 -6.276 1.00 95.50 88 LEU A CA 1
ATOM 706 C C . LEU A 1 88 ? -5.582 6.622 -6.867 1.00 95.50 88 LEU A C 1
ATOM 708 O O . LEU A 1 88 ? -4.675 5.807 -7.031 1.00 95.50 88 LEU A O 1
ATOM 712 N N . GLU A 1 89 ? -5.440 7.906 -7.212 1.00 94.75 89 GLU A N 1
ATOM 713 C CA . GLU A 1 89 ? -4.225 8.404 -7.870 1.00 94.75 89 GLU A CA 1
ATOM 714 C C . GLU A 1 89 ? -2.976 8.159 -7.005 1.00 94.75 89 GLU A C 1
ATOM 716 O O . GLU A 1 89 ? -1.985 7.582 -7.464 1.00 94.75 89 GLU A O 1
ATOM 721 N N . GLU A 1 90 ? -3.062 8.497 -5.719 1.00 93.94 90 GLU A N 1
ATOM 722 C CA . GLU A 1 90 ? -1.997 8.273 -4.738 1.00 93.94 90 GLU A CA 1
ATOM 723 C C . GLU A 1 90 ? -1.733 6.778 -4.493 1.00 93.94 90 GLU A C 1
ATOM 725 O O . GLU A 1 90 ? -0.583 6.340 -4.479 1.00 93.94 90 GLU A O 1
ATOM 730 N N . ASP A 1 91 ? -2.788 5.969 -4.383 1.00 95.12 91 ASP A N 1
ATOM 731 C CA . ASP A 1 91 ? -2.691 4.517 -4.210 1.00 95.12 91 ASP A CA 1
ATOM 732 C C . ASP A 1 91 ? -1.922 3.855 -5.364 1.00 95.12 91 ASP A C 1
ATOM 734 O O . ASP A 1 91 ? -1.020 3.036 -5.155 1.00 95.12 91 ASP A O 1
ATOM 738 N N . ILE A 1 92 ? -2.253 4.235 -6.601 1.00 93.81 92 ILE A N 1
ATOM 739 C CA . ILE A 1 92 ? -1.586 3.741 -7.809 1.00 93.81 92 ILE A CA 1
ATOM 740 C C . ILE A 1 92 ? -0.129 4.214 -7.837 1.00 93.81 92 ILE A C 1
ATOM 742 O O . ILE A 1 92 ? 0.763 3.433 -8.190 1.00 93.81 92 ILE A O 1
ATOM 746 N N . LEU A 1 93 ? 0.138 5.459 -7.434 1.00 92.06 93 LEU A N 1
ATOM 747 C CA . LEU A 1 93 ? 1.493 5.996 -7.338 1.00 92.06 93 LEU A CA 1
ATOM 748 C C . LEU A 1 93 ? 2.336 5.222 -6.311 1.00 92.06 93 LEU A C 1
ATOM 750 O O . LEU A 1 93 ? 3.454 4.815 -6.631 1.00 92.06 93 LEU A O 1
ATOM 754 N N . TYR A 1 94 ? 1.811 4.954 -5.115 1.00 94.00 94 TYR A N 1
ATOM 755 C CA . TYR A 1 94 ? 2.510 4.195 -4.071 1.00 94.00 94 TYR A CA 1
ATOM 756 C C . TYR A 1 94 ? 2.782 2.752 -4.486 1.00 94.00 94 TYR A C 1
ATOM 758 O O . TYR A 1 94 ? 3.911 2.273 -4.352 1.00 94.00 94 TYR A O 1
ATOM 766 N N . LEU A 1 95 ? 1.807 2.076 -5.099 1.00 93.00 95 LEU A N 1
ATOM 767 C CA . LEU A 1 95 ? 2.021 0.748 -5.681 1.00 93.00 95 LEU A CA 1
ATOM 768 C C . LEU A 1 95 ? 3.100 0.758 -6.770 1.00 93.00 95 LEU A C 1
ATOM 770 O O . LEU A 1 95 ? 3.881 -0.191 -6.882 1.00 93.00 95 LEU A O 1
ATOM 774 N N . THR A 1 96 ? 3.168 1.833 -7.556 1.00 90.94 96 THR A N 1
ATOM 775 C CA . THR A 1 96 ? 4.197 2.016 -8.585 1.00 90.94 96 THR A CA 1
ATOM 776 C C . THR A 1 96 ? 5.583 2.240 -7.964 1.00 90.94 96 THR A C 1
ATOM 778 O O . THR A 1 96 ? 6.567 1.714 -8.480 1.00 90.94 96 THR A O 1
ATOM 781 N N . LYS A 1 97 ? 5.673 2.942 -6.825 1.00 91.06 97 LYS A N 1
ATOM 782 C CA . LYS A 1 97 ? 6.928 3.179 -6.086 1.00 91.06 97 LYS A CA 1
ATOM 783 C C . LYS A 1 97 ? 7.457 1.936 -5.348 1.00 91.06 97 LYS A C 1
ATOM 785 O O . LYS A 1 97 ? 8.671 1.750 -5.293 1.00 91.06 97 LYS A O 1
ATOM 790 N N . LEU A 1 98 ? 6.581 1.079 -4.806 1.00 88.56 98 LEU A N 1
ATOM 791 C CA . LEU A 1 98 ? 6.948 -0.040 -3.908 1.00 88.56 98 LEU A CA 1
ATOM 792 C C . LEU A 1 98 ? 7.383 -1.340 -4.583 1.00 88.56 98 LEU A C 1
ATOM 794 O O . LEU A 1 98 ? 7.892 -2.229 -3.901 1.00 88.56 98 LEU A O 1
ATOM 798 N N . PHE A 1 99 ? 7.136 -1.469 -5.883 1.00 76.00 99 PHE A N 1
ATOM 799 C CA . PHE A 1 99 ? 7.790 -2.354 -6.846 1.00 76.00 99 PHE A CA 1
ATOM 800 C C . PHE A 1 99 ? 6.776 -2.717 -7.932 1.00 76.00 99 PHE A C 1
ATOM 802 O O . PHE A 1 99 ? 5.870 -3.505 -7.667 1.00 76.00 99 PHE A O 1
ATOM 809 N N . ASN A 1 100 ? 6.965 -2.280 -9.179 1.00 73.06 100 ASN A N 1
ATOM 810 C CA . ASN A 1 100 ? 6.262 -2.889 -10.308 1.00 73.06 100 ASN A CA 1
ATOM 811 C C . ASN A 1 100 ? 7.134 -3.070 -11.564 1.00 73.06 100 ASN A C 1
ATOM 813 O O . ASN A 1 100 ? 8.167 -2.425 -11.776 1.00 73.06 100 ASN A O 1
ATOM 817 N N . ARG A 1 101 ? 6.702 -4.000 -12.421 1.00 82.00 101 ARG A N 1
ATOM 818 C CA . ARG A 1 101 ? 7.214 -4.180 -13.795 1.00 82.00 101 ARG A CA 1
ATOM 819 C C . ARG A 1 101 ? 6.327 -3.476 -14.815 1.00 82.00 101 ARG A C 1
ATOM 821 O O . ARG A 1 101 ? 6.206 -3.942 -15.944 1.00 82.00 101 ARG A O 1
ATOM 828 N N . SER A 1 102 ? 5.694 -2.381 -14.389 1.00 87.62 102 SER A N 1
ATOM 829 C CA . SER A 1 102 ? 4.434 -1.860 -14.930 1.00 87.62 102 SER A CA 1
ATOM 830 C C . SER A 1 102 ? 3.221 -2.732 -14.586 1.00 87.62 102 SER A C 1
ATOM 832 O O . SER A 1 102 ? 3.359 -3.882 -14.160 1.00 87.62 102 SER A O 1
ATOM 834 N N . PHE A 1 103 ? 2.033 -2.162 -14.781 1.00 91.44 103 PHE A N 1
ATOM 835 C CA . PHE A 1 103 ? 0.755 -2.826 -14.552 1.00 91.44 103 PHE A CA 1
ATOM 836 C C . PHE A 1 103 ? 0.074 -3.244 -15.855 1.00 91.44 103 PHE A C 1
ATOM 838 O O . PHE A 1 103 ? 0.275 -2.637 -16.909 1.00 91.44 103 PHE A O 1
ATOM 845 N N . THR A 1 104 ? -0.726 -4.298 -15.754 1.00 93.38 104 THR A N 1
ATOM 846 C CA . THR A 1 104 ? -1.669 -4.770 -16.767 1.00 93.38 104 THR A CA 1
ATOM 847 C C . THR A 1 104 ? -3.019 -4.971 -16.096 1.00 93.38 104 THR A C 1
ATOM 849 O O . THR A 1 104 ? -3.087 -5.435 -14.960 1.00 93.38 104 THR A O 1
ATOM 852 N N . LYS A 1 105 ? -4.101 -4.652 -16.795 1.00 92.81 105 LYS A N 1
ATOM 853 C CA . LYS A 1 105 ? -5.468 -4.996 -16.387 1.00 92.81 105 LYS A CA 1
ATOM 854 C C . LYS A 1 105 ? -5.799 -6.451 -16.745 1.00 92.81 105 LYS A C 1
ATOM 856 O O . LYS A 1 105 ? -6.776 -7.017 -16.269 1.00 92.81 105 LYS A O 1
ATOM 861 N N . GLY A 1 106 ? -4.953 -7.090 -17.552 1.00 92.94 106 GLY A N 1
ATOM 862 C CA . GLY A 1 106 ? -5.136 -8.451 -18.025 1.00 92.94 106 GLY A CA 1
ATOM 863 C C . GLY A 1 106 ? -6.204 -8.568 -19.111 1.00 92.94 106 GLY A C 1
ATOM 864 O O . GLY A 1 106 ? -6.877 -7.608 -19.491 1.00 92.94 106 GLY A O 1
ATOM 865 N N . TYR A 1 107 ? -6.378 -9.792 -19.606 1.00 92.69 107 TYR A N 1
ATOM 866 C CA . TYR A 1 107 ? -7.357 -10.096 -20.655 1.00 92.69 107 TYR A CA 1
ATOM 867 C C . TYR A 1 107 ? -8.805 -9.823 -20.235 1.00 92.69 107 TYR A C 1
ATOM 869 O O . TYR A 1 107 ? -9.634 -9.553 -21.097 1.00 92.69 107 TYR A O 1
ATOM 877 N N . LEU A 1 108 ? -9.090 -9.836 -18.927 1.00 89.19 108 LEU A N 1
ATOM 878 C CA . LEU A 1 108 ? -10.408 -9.522 -18.370 1.00 89.19 108 LEU A CA 1
ATOM 879 C C . LEU A 1 108 ? -10.910 -8.133 -18.794 1.00 89.19 108 LEU A C 1
ATOM 881 O O . LEU A 1 108 ? -12.108 -7.931 -18.943 1.00 89.19 108 LEU A O 1
ATOM 885 N N . PHE A 1 109 ? -9.989 -7.199 -19.046 1.00 91.38 109 PHE A N 1
ATOM 886 C CA . PHE A 1 109 ? -10.292 -5.842 -19.499 1.00 91.38 109 PHE A CA 1
ATOM 887 C C . PHE A 1 109 ? -9.773 -5.580 -20.918 1.00 91.38 109 PHE A C 1
ATOM 889 O O . PHE A 1 109 ? -9.341 -4.475 -21.240 1.00 91.38 109 PHE A O 1
ATOM 896 N N . ASN A 1 110 ? -9.828 -6.605 -21.777 1.00 91.06 110 ASN A N 1
ATOM 897 C CA . ASN A 1 110 ? -9.525 -6.530 -23.210 1.00 91.06 110 ASN A CA 1
ATOM 898 C C . ASN A 1 110 ? -8.102 -6.059 -23.554 1.00 91.06 110 ASN A C 1
ATOM 900 O O . ASN A 1 110 ? -7.860 -5.557 -24.656 1.00 91.06 110 ASN A O 1
ATOM 904 N N . GLU A 1 111 ? -7.131 -6.232 -22.653 1.00 92.44 111 GLU A N 1
ATOM 905 C CA . GLU A 1 111 ? -5.742 -5.963 -23.008 1.00 92.44 111 GLU A CA 1
ATOM 906 C C . GLU A 1 111 ? -5.232 -6.949 -24.064 1.00 92.44 111 GLU A C 1
ATOM 908 O O . GLU A 1 111 ? -5.483 -8.154 -24.025 1.00 92.44 111 GLU A O 1
ATOM 913 N N . LEU A 1 112 ? -4.479 -6.426 -25.032 1.00 90.38 112 LEU A N 1
ATOM 914 C CA . LEU A 1 112 ? -3.877 -7.237 -26.084 1.00 90.38 112 LEU A CA 1
ATOM 915 C C . LEU A 1 112 ? -2.630 -7.962 -25.556 1.00 90.38 112 LEU A C 1
ATOM 917 O O . LEU A 1 112 ? -1.946 -7.423 -24.689 1.00 90.38 112 LEU A O 1
ATOM 921 N N . PRO A 1 113 ? -2.220 -9.105 -26.139 1.00 83.88 113 PRO A N 1
ATOM 922 C CA . PRO A 1 113 ? -1.029 -9.842 -25.695 1.00 83.88 113 PRO A CA 1
ATOM 923 C C . PRO A 1 113 ? 0.242 -8.983 -25.562 1.00 83.88 113 PRO A C 1
ATOM 925 O O . PRO A 1 113 ? 0.998 -9.125 -24.605 1.00 83.88 113 PRO A O 1
ATOM 928 N N . LYS A 1 114 ? 0.443 -8.017 -26.470 1.00 83.62 114 LYS A N 1
ATOM 929 C CA . LYS A 1 114 ? 1.576 -7.070 -26.428 1.00 83.62 114 LYS A CA 1
ATOM 930 C C . LYS A 1 114 ? 1.562 -6.112 -25.227 1.00 83.62 114 LYS A C 1
ATOM 932 O O . LYS A 1 114 ? 2.571 -5.481 -24.946 1.00 83.62 114 LYS A O 1
ATOM 937 N N . MET A 1 115 ? 0.420 -5.960 -24.559 1.00 89.12 115 MET A N 1
ATOM 938 C CA . MET A 1 115 ? 0.240 -5.086 -23.397 1.00 89.12 115 MET A CA 1
ATOM 939 C C . MET A 1 115 ? 0.525 -5.813 -22.080 1.00 89.12 115 MET A C 1
ATOM 941 O O . MET A 1 115 ? 0.840 -5.140 -21.102 1.00 89.12 115 MET A O 1
ATOM 945 N N . ILE A 1 116 ? 0.484 -7.150 -22.072 1.00 91.69 116 ILE A N 1
ATOM 946 C CA . ILE A 1 116 ? 0.656 -7.981 -20.872 1.00 91.69 116 ILE A CA 1
ATOM 947 C C . ILE A 1 116 ? 2.123 -8.086 -20.451 1.00 91.69 116 ILE A C 1
ATOM 949 O O . ILE A 1 116 ? 2.422 -8.147 -19.261 1.00 91.69 116 ILE A O 1
ATOM 953 N N . ASN A 1 117 ? 3.047 -8.101 -21.413 1.00 90.12 117 ASN A N 1
ATOM 954 C CA . ASN A 1 117 ? 4.468 -8.304 -21.146 1.00 90.12 117 ASN A CA 1
ATOM 955 C C . ASN A 1 117 ? 5.248 -6.986 -21.128 1.00 90.12 117 ASN A C 1
ATOM 957 O O . ASN A 1 117 ? 4.924 -6.020 -21.821 1.00 90.12 117 ASN A O 1
ATOM 961 N N . GLN A 1 118 ? 6.292 -6.961 -20.309 1.00 89.44 118 GLN A N 1
ATOM 962 C CA . GLN A 1 118 ? 7.309 -5.929 -20.239 1.00 89.44 118 GLN A CA 1
ATOM 963 C C . GLN A 1 118 ? 8.581 -6.457 -20.904 1.00 89.44 118 GLN A C 1
ATOM 965 O O . GLN A 1 118 ? 9.405 -7.119 -20.275 1.00 89.44 118 GLN A O 1
ATOM 970 N N . ASN A 1 119 ? 8.732 -6.152 -22.191 1.00 87.75 119 ASN A N 1
ATOM 971 C CA . ASN A 1 119 ? 9.815 -6.693 -23.011 1.00 87.75 119 ASN A CA 1
ATOM 972 C C . ASN A 1 119 ? 11.171 -6.028 -22.738 1.00 87.75 119 ASN A C 1
ATOM 974 O O . ASN A 1 119 ? 12.192 -6.595 -23.116 1.00 87.75 119 ASN A O 1
ATOM 978 N N . LEU A 1 120 ? 11.192 -4.851 -22.096 1.00 86.38 120 LEU A N 1
ATOM 979 C CA . LEU A 1 120 ? 12.415 -4.069 -21.911 1.00 86.38 120 LEU A CA 1
ATOM 980 C C . LEU A 1 120 ? 13.322 -4.632 -20.814 1.00 86.38 120 LEU A C 1
ATOM 982 O O . LEU A 1 120 ? 14.539 -4.635 -20.964 1.00 86.38 120 LEU A O 1
ATOM 986 N N . ARG A 1 121 ? 12.747 -5.062 -19.685 1.00 86.88 121 ARG A N 1
ATOM 987 C CA . ARG A 1 121 ? 13.517 -5.557 -18.537 1.00 86.88 121 ARG A CA 1
ATOM 988 C C . ARG A 1 121 ? 12.683 -6.397 -17.575 1.00 86.88 121 ARG A C 1
ATOM 990 O O . ARG A 1 121 ? 11.478 -6.181 -17.447 1.00 86.88 121 ARG A O 1
ATOM 997 N N . PRO A 1 122 ? 13.325 -7.303 -16.820 1.00 84.38 122 PRO A N 1
ATOM 998 C CA . PRO A 1 122 ? 12.639 -8.243 -15.955 1.00 84.38 122 PRO A CA 1
ATOM 999 C C . PRO A 1 122 ? 12.579 -7.778 -14.494 1.00 84.38 122 PRO A C 1
ATOM 1001 O O . PRO A 1 122 ? 12.109 -8.521 -13.630 1.00 84.38 122 PRO A O 1
ATOM 1004 N N . ASN A 1 123 ? 13.114 -6.603 -14.168 1.00 84.56 123 ASN A N 1
ATOM 1005 C CA . ASN A 1 123 ? 13.230 -6.069 -12.812 1.00 84.56 123 ASN A CA 1
ATOM 1006 C C . ASN A 1 123 ? 12.369 -4.808 -12.639 1.00 84.56 123 ASN A C 1
ATOM 1008 O O . ASN A 1 123 ? 11.586 -4.465 -13.520 1.00 84.56 123 ASN A O 1
ATOM 1012 N N . HIS A 1 124 ? 12.472 -4.165 -11.474 1.00 83.88 124 HIS A N 1
ATOM 1013 C CA . HIS A 1 124 ? 11.731 -2.944 -11.171 1.00 83.88 124 HIS A CA 1
ATOM 1014 C C . HIS A 1 124 ? 11.918 -1.896 -12.271 1.00 83.88 124 HIS A C 1
ATOM 1016 O O . HIS A 1 124 ? 13.067 -1.575 -12.595 1.00 83.88 124 HIS A O 1
ATOM 1022 N N . MET A 1 125 ? 10.834 -1.340 -12.811 1.00 87.19 125 MET A N 1
ATOM 1023 C CA . MET A 1 125 ? 10.955 -0.292 -13.829 1.00 87.19 125 MET A CA 1
ATOM 1024 C C . MET A 1 125 ? 11.564 0.974 -13.238 1.00 87.19 125 MET A C 1
ATOM 1026 O O . MET A 1 125 ? 12.487 1.525 -13.829 1.00 87.19 125 MET A O 1
ATOM 1030 N N . GLY A 1 126 ? 11.156 1.330 -12.021 1.00 90.62 126 GLY A N 1
ATOM 1031 C CA . GLY A 1 126 ? 11.459 2.621 -11.424 1.00 90.62 126 GLY A CA 1
ATOM 1032 C C . GLY A 1 126 ? 10.435 3.677 -11.828 1.00 90.62 126 GLY A C 1
ATOM 1033 O O . GLY A 1 126 ? 9.758 3.537 -12.845 1.00 90.62 126 GLY A O 1
ATOM 1034 N N . VAL A 1 127 ? 10.322 4.717 -11.011 1.00 93.31 127 VAL A N 1
ATOM 1035 C CA . VAL A 1 127 ? 9.452 5.875 -11.249 1.00 93.31 127 VAL A CA 1
ATOM 1036 C C . VAL A 1 127 ? 10.320 7.030 -11.691 1.00 93.31 127 VAL A C 1
ATOM 1038 O O . VAL A 1 127 ? 11.308 7.316 -11.027 1.00 93.31 127 VAL A O 1
ATOM 1041 N N . GLU A 1 128 ? 9.999 7.682 -12.799 1.00 95.38 128 GLU A N 1
ATOM 1042 C CA . GLU A 1 128 ? 10.758 8.852 -13.232 1.00 95.38 128 GLU A CA 1
ATOM 1043 C C . GLU A 1 128 ? 10.631 9.993 -12.223 1.00 95.38 128 GLU A C 1
ATOM 1045 O O . GLU A 1 128 ? 9.529 10.394 -11.859 1.00 95.38 128 GLU A O 1
ATOM 1050 N N . ILE A 1 129 ? 11.775 10.506 -11.770 1.00 96.75 129 ILE A N 1
ATOM 1051 C CA . ILE A 1 129 ? 11.847 11.572 -10.766 1.00 96.75 129 ILE A CA 1
ATOM 1052 C C . ILE A 1 129 ? 12.759 12.726 -11.177 1.00 96.75 129 ILE A C 1
ATOM 1054 O O . ILE A 1 129 ? 12.899 13.676 -10.411 1.00 96.75 129 ILE A O 1
ATOM 1058 N N . GLY A 1 130 ? 13.387 12.685 -12.354 1.00 97.44 130 GLY A N 1
ATOM 1059 C CA . GLY A 1 130 ? 14.181 13.810 -12.836 1.00 97.44 130 GLY A CA 1
ATOM 1060 C C . GLY A 1 130 ? 15.010 13.538 -14.085 1.00 97.44 130 GLY A C 1
ATOM 1061 O O . GLY A 1 130 ? 15.081 12.416 -14.580 1.00 97.44 130 GLY A O 1
ATOM 1062 N N . GLU A 1 131 ? 15.681 14.585 -14.554 1.00 98.00 131 GLU A N 1
ATOM 1063 C CA . GLU A 1 131 ? 16.526 14.587 -15.753 1.00 98.00 131 GLU A CA 1
ATOM 1064 C C . GLU A 1 131 ? 17.926 15.132 -15.433 1.00 98.00 131 GLU A C 1
ATOM 1066 O O . GLU A 1 131 ? 18.082 16.145 -14.739 1.00 98.00 131 GLU A O 1
ATOM 1071 N N . VAL A 1 132 ? 18.966 14.469 -15.940 1.00 97.94 132 VAL A N 1
ATOM 1072 C CA . VAL A 1 132 ? 20.366 14.870 -15.762 1.00 97.94 132 VAL A CA 1
ATOM 1073 C C . VAL A 1 132 ? 20.691 16.098 -16.617 1.00 97.94 132 VAL A C 1
ATOM 1075 O O . VAL A 1 132 ? 20.667 16.058 -17.843 1.00 97.94 132 VAL A O 1
ATOM 1078 N N . LEU A 1 133 ? 21.090 17.191 -15.967 1.00 98.00 133 LEU A N 1
ATOM 1079 C CA . LEU A 1 133 ? 21.494 18.443 -16.611 1.00 98.00 133 LEU A CA 1
ATOM 1080 C C . LEU A 1 133 ? 22.978 18.461 -16.993 1.00 98.00 133 LEU A C 1
ATOM 1082 O O . LEU A 1 133 ? 23.348 19.030 -18.023 1.00 98.00 133 LEU A O 1
ATOM 1086 N N . SER A 1 134 ? 23.836 17.886 -16.149 1.00 97.38 134 SER A N 1
ATOM 1087 C CA . SER A 1 134 ? 25.278 17.805 -16.387 1.00 97.38 134 SER A CA 1
ATOM 1088 C C . SER A 1 134 ? 25.947 16.736 -15.523 1.00 97.38 134 SER A C 1
ATOM 1090 O O . SER A 1 134 ? 25.426 16.353 -14.476 1.00 97.38 134 SER A O 1
ATOM 1092 N N . TYR A 1 135 ? 27.133 16.298 -15.949 1.00 96.81 135 TYR A N 1
ATOM 1093 C CA . TYR A 1 135 ? 28.022 15.408 -15.204 1.00 96.81 135 TYR A CA 1
ATOM 1094 C C . TYR A 1 135 ? 29.410 16.046 -15.075 1.00 96.81 135 TYR A C 1
ATOM 1096 O O . TYR A 1 135 ? 29.988 16.481 -16.074 1.00 96.81 135 TYR A O 1
ATOM 1104 N N . TYR A 1 136 ? 29.953 16.096 -13.860 1.00 96.00 136 TYR A N 1
ATOM 1105 C CA . TYR A 1 136 ? 31.307 16.577 -13.585 1.00 96.00 136 TYR A CA 1
ATOM 1106 C C . TYR A 1 136 ? 31.847 15.943 -12.299 1.00 96.00 136 TYR A C 1
ATOM 1108 O O . TYR A 1 136 ? 31.126 15.857 -11.312 1.00 96.00 136 TYR A O 1
ATOM 1116 N N . ASN A 1 137 ? 33.116 15.523 -12.299 1.00 94.62 137 ASN A N 1
ATOM 1117 C CA . ASN A 1 137 ? 33.821 15.001 -11.118 1.00 94.62 137 ASN A CA 1
ATOM 1118 C C . ASN A 1 137 ? 33.045 13.922 -10.326 1.00 94.62 137 ASN A C 1
ATOM 1120 O O . ASN A 1 137 ? 32.884 14.033 -9.113 1.00 94.62 137 ASN A O 1
ATOM 1124 N N . HIS A 1 138 ? 32.543 12.891 -11.015 1.00 95.56 138 HIS A N 1
ATOM 1125 C CA . HIS A 1 138 ? 31.740 11.811 -10.415 1.00 95.56 138 HIS A CA 1
ATOM 1126 C C . HIS A 1 138 ? 30.460 12.287 -9.715 1.00 95.56 138 HIS A C 1
ATOM 1128 O O . HIS A 1 138 ? 29.996 11.691 -8.741 1.00 95.56 138 HIS A O 1
ATOM 1134 N N . GLN A 1 139 ? 29.883 13.378 -10.212 1.00 96.31 139 GLN A N 1
ATOM 1135 C CA . GLN A 1 139 ? 28.619 13.913 -9.743 1.00 96.31 139 GLN A CA 1
ATOM 1136 C C . GLN A 1 139 ? 27.729 14.266 -10.926 1.00 96.31 139 GLN A C 1
ATOM 1138 O O . GLN A 1 139 ? 28.203 14.774 -11.945 1.00 96.31 139 GLN A O 1
ATOM 1143 N N . VAL A 1 140 ? 26.429 14.030 -10.772 1.00 97.25 140 VAL A N 1
ATOM 1144 C CA . VAL A 1 140 ? 25.410 14.504 -11.712 1.00 97.25 140 VAL A CA 1
ATOM 1145 C C . VAL A 1 140 ? 24.608 15.618 -11.069 1.00 97.25 140 VAL A C 1
ATOM 1147 O O . VAL A 1 140 ? 24.213 15.512 -9.909 1.00 97.25 140 VAL A O 1
ATOM 1150 N N . LYS A 1 141 ? 24.345 16.675 -11.836 1.00 98.12 141 LYS A N 1
ATOM 1151 C CA . LYS A 1 141 ? 23.339 17.680 -11.500 1.00 98.12 141 LYS A CA 1
ATOM 1152 C C . LYS A 1 141 ? 22.031 17.281 -12.172 1.00 98.12 141 LYS A C 1
ATOM 1154 O O . LYS A 1 141 ? 22.014 17.076 -13.382 1.00 98.12 141 LYS A O 1
ATOM 1159 N N . VAL A 1 142 ? 20.952 17.181 -11.407 1.00 98.19 142 VAL A N 1
ATOM 1160 C CA . VAL A 1 142 ? 19.649 16.667 -11.850 1.00 98.19 142 VAL A CA 1
ATOM 1161 C C . VAL A 1 142 ? 18.567 17.694 -11.552 1.00 98.19 142 VAL A C 1
ATOM 1163 O O . VAL A 1 142 ? 18.564 18.281 -10.469 1.00 98.19 142 VAL A O 1
ATOM 1166 N N . LYS A 1 143 ? 17.647 17.907 -12.495 1.00 98.50 143 LYS A N 1
ATOM 1167 C CA . LYS A 1 143 ? 16.386 18.618 -12.257 1.00 98.50 143 LYS A CA 1
ATOM 1168 C C . LYS A 1 143 ? 15.331 17.607 -11.820 1.00 98.50 143 LYS A C 1
ATOM 1170 O O . LYS A 1 143 ? 15.057 16.669 -12.562 1.00 98.50 143 LYS A O 1
ATOM 1175 N N . LEU A 1 144 ? 14.756 17.793 -10.636 1.00 98.44 144 LEU A N 1
ATOM 1176 C CA . LEU A 1 144 ? 13.778 16.867 -10.072 1.00 98.44 144 LEU A CA 1
ATOM 1177 C C . LEU A 1 144 ? 12.352 17.162 -10.551 1.00 98.44 144 LEU A C 1
ATOM 1179 O O . LEU A 1 144 ? 11.917 18.314 -10.576 1.00 98.44 144 LEU A O 1
ATOM 1183 N N . ASN A 1 145 ? 11.614 16.096 -10.851 1.00 97.00 145 ASN A N 1
ATOM 1184 C CA . ASN A 1 145 ? 10.186 16.079 -11.181 1.00 97.00 145 ASN A CA 1
ATOM 1185 C C . ASN A 1 145 ? 9.327 15.492 -10.044 1.00 97.00 145 ASN A C 1
ATOM 1187 O O . ASN A 1 145 ? 8.113 15.692 -10.041 1.00 97.00 145 ASN A O 1
ATOM 1191 N N . ASP A 1 146 ? 9.954 14.824 -9.074 1.00 95.69 146 ASP A N 1
ATOM 1192 C CA . ASP A 1 146 ? 9.351 14.304 -7.841 1.00 95.69 146 ASP A CA 1
ATOM 1193 C C . ASP A 1 146 ? 10.378 14.402 -6.691 1.00 95.69 146 ASP A C 1
ATOM 1195 O O . ASP A 1 146 ? 11.562 14.663 -6.920 1.00 95.69 146 ASP A O 1
ATOM 1199 N N . ARG A 1 147 ? 9.931 14.201 -5.451 1.00 96.06 147 ARG A N 1
ATOM 1200 C CA . ARG A 1 147 ? 10.759 14.252 -4.243 1.00 96.06 147 ARG A CA 1
ATOM 1201 C C . ARG A 1 147 ? 11.852 13.178 -4.251 1.00 96.06 147 ARG A C 1
ATOM 1203 O O . ARG A 1 147 ? 11.586 12.000 -4.503 1.00 96.06 147 ARG A O 1
ATOM 1210 N N . LEU A 1 148 ? 13.065 13.566 -3.862 1.00 97.56 148 LEU A N 1
ATOM 1211 C CA . LEU A 1 148 ? 14.219 12.684 -3.661 1.00 97.56 148 LEU A CA 1
ATOM 1212 C C . LEU A 1 148 ? 14.745 12.831 -2.233 1.00 97.56 148 LEU A C 1
ATOM 1214 O O . LEU A 1 148 ? 15.039 13.942 -1.795 1.00 97.56 148 LEU A O 1
ATOM 1218 N N . ALA A 1 149 ? 14.904 11.724 -1.516 1.00 97.56 149 ALA A N 1
ATOM 1219 C CA . ALA A 1 149 ? 15.420 11.715 -0.154 1.00 97.56 149 ALA A CA 1
ATOM 1220 C C . ALA A 1 149 ? 16.688 10.866 -0.021 1.00 97.56 149 ALA A C 1
ATOM 1222 O O . ALA A 1 149 ? 17.006 10.014 -0.851 1.00 97.56 149 ALA A O 1
ATOM 1223 N N . MET A 1 150 ? 17.436 11.118 1.050 1.00 97.12 150 MET A N 1
ATOM 1224 C CA . MET A 1 150 ? 18.500 10.225 1.500 1.00 97.12 150 MET A CA 1
ATOM 1225 C C . MET A 1 150 ? 17.963 8.804 1.687 1.00 97.12 150 MET A C 1
ATOM 1227 O O . MET A 1 150 ? 16.838 8.622 2.139 1.00 97.12 150 MET A O 1
ATOM 1231 N N . HIS A 1 151 ? 18.794 7.812 1.368 1.00 96.94 151 HIS A N 1
ATOM 1232 C CA . HIS A 1 151 ? 18.477 6.380 1.404 1.00 96.94 151 HIS A CA 1
ATOM 1233 C C . HIS A 1 151 ? 17.473 5.884 0.353 1.00 96.94 151 HIS A C 1
ATOM 1235 O O . HIS A 1 151 ? 17.293 4.673 0.233 1.00 96.94 151 HIS A O 1
ATOM 1241 N N . ASP A 1 152 ? 16.921 6.765 -0.487 1.00 97.12 152 ASP A N 1
ATOM 1242 C CA . ASP A 1 152 ? 16.200 6.324 -1.678 1.00 97.12 152 ASP A CA 1
ATOM 1243 C C . ASP A 1 152 ? 17.138 5.547 -2.607 1.00 97.12 152 ASP A C 1
ATOM 1245 O O . ASP A 1 152 ? 18.312 5.882 -2.793 1.00 97.12 152 ASP A O 1
ATOM 1249 N N . GLY A 1 153 ? 16.610 4.505 -3.235 1.00 96.19 153 GLY A N 1
ATOM 1250 C CA . GLY A 1 153 ? 17.301 3.815 -4.316 1.00 96.19 153 GLY A CA 1
ATOM 1251 C C . GLY A 1 153 ? 17.012 4.515 -5.626 1.00 96.19 153 GLY A C 1
ATOM 1252 O O . GLY A 1 153 ? 15.863 4.849 -5.912 1.00 96.19 153 GLY A O 1
ATOM 1253 N N . TYR A 1 154 ? 18.016 4.675 -6.476 1.00 96.31 154 TYR A N 1
ATOM 1254 C CA . TYR A 1 154 ? 17.859 5.315 -7.773 1.00 96.31 154 TYR A CA 1
ATOM 1255 C C . TYR A 1 154 ? 18.521 4.526 -8.897 1.00 96.31 154 TYR A C 1
ATOM 1257 O O . TYR A 1 154 ? 19.378 3.665 -8.680 1.00 96.31 154 TYR A O 1
ATOM 1265 N N . ARG A 1 155 ? 18.112 4.844 -10.122 1.00 96.00 155 ARG A N 1
ATOM 1266 C CA . ARG A 1 155 ? 18.715 4.364 -11.357 1.00 96.00 155 ARG A CA 1
ATOM 1267 C C . ARG A 1 155 ? 18.719 5.471 -12.393 1.00 96.00 155 ARG A C 1
ATOM 1269 O O . ARG A 1 155 ? 17.701 6.109 -12.594 1.00 96.00 155 ARG A O 1
ATOM 1276 N N . ILE A 1 156 ? 19.836 5.663 -13.068 1.00 96.44 156 ILE A N 1
ATOM 1277 C CA . ILE A 1 156 ? 19.957 6.536 -14.222 1.00 96.44 156 ILE A CA 1
ATOM 1278 C C . ILE A 1 156 ? 19.993 5.653 -15.462 1.00 96.44 156 ILE A C 1
ATOM 1280 O O . ILE A 1 156 ? 20.837 4.758 -15.555 1.00 96.44 156 ILE A O 1
ATOM 1284 N N . ILE A 1 157 ? 19.062 5.886 -16.384 1.00 93.62 157 ILE A N 1
ATOM 1285 C CA . ILE A 1 157 ? 19.047 5.224 -17.688 1.00 93.62 157 ILE A CA 1
ATOM 1286 C C . ILE A 1 157 ? 20.034 5.959 -18.588 1.00 93.62 157 ILE A C 1
ATOM 1288 O O . ILE A 1 157 ? 19.809 7.120 -18.923 1.00 93.62 157 ILE A O 1
ATOM 1292 N N . SER A 1 158 ? 21.124 5.278 -18.942 1.00 87.12 158 SER A N 1
ATOM 1293 C CA . SER A 1 158 ? 22.165 5.788 -19.836 1.00 87.12 158 SER A CA 1
ATOM 1294 C C . SER A 1 158 ? 22.261 4.921 -21.090 1.00 87.12 158 SER A C 1
ATOM 1296 O O . SER A 1 158 ? 21.996 3.719 -21.045 1.00 87.12 158 SER A O 1
ATOM 1298 N N . HIS A 1 159 ? 22.672 5.517 -22.208 1.00 82.62 159 HIS A N 1
ATOM 1299 C CA . HIS A 1 159 ? 22.846 4.863 -23.504 1.00 82.62 159 HIS A CA 1
ATOM 1300 C C . HIS A 1 159 ? 23.811 3.672 -23.472 1.00 82.62 159 HIS A C 1
ATOM 1302 O O . HIS A 1 159 ? 23.664 2.753 -24.274 1.00 82.62 159 HIS A O 1
ATOM 1308 N N . HIS A 1 160 ? 24.803 3.681 -22.578 1.00 77.12 160 HIS A N 1
ATOM 1309 C CA . HIS A 1 160 ? 25.787 2.601 -22.486 1.00 77.12 160 HIS A CA 1
ATOM 1310 C C . HIS A 1 160 ? 25.349 1.504 -21.520 1.00 77.12 160 HIS A C 1
ATOM 1312 O O . HIS A 1 160 ? 25.386 0.319 -21.852 1.00 77.12 160 HIS A O 1
ATOM 1318 N N . LYS A 1 161 ? 24.982 1.899 -20.301 1.00 85.94 161 LYS A N 1
ATOM 1319 C CA . LYS A 1 161 ? 24.568 0.991 -19.238 1.00 85.94 161 LYS A CA 1
ATOM 1320 C C . LYS A 1 161 ? 23.887 1.782 -18.139 1.00 85.94 161 LYS A C 1
ATOM 1322 O O . LYS A 1 161 ? 24.401 2.809 -17.706 1.00 85.94 161 LYS A O 1
ATOM 1327 N N . ASP A 1 162 ? 22.791 1.248 -17.623 1.00 91.81 162 ASP A N 1
ATOM 1328 C CA . ASP A 1 162 ? 22.160 1.806 -16.436 1.00 91.81 162 ASP A CA 1
ATOM 1329 C C . ASP A 1 162 ? 23.131 1.870 -15.253 1.00 91.81 162 ASP A C 1
ATOM 1331 O O . ASP A 1 162 ? 23.813 0.892 -14.926 1.00 91.81 162 ASP A O 1
ATOM 1335 N N . TYR A 1 163 ? 23.104 2.993 -14.543 1.00 93.62 163 TYR A N 1
ATOM 1336 C CA . TYR A 1 163 ? 23.767 3.136 -13.254 1.00 93.62 163 TYR A CA 1
ATOM 1337 C C . TYR A 1 163 ? 22.722 3.175 -12.149 1.00 93.62 163 TYR A C 1
ATOM 1339 O O . TYR A 1 163 ? 21.791 3.964 -12.226 1.00 93.62 163 TYR A O 1
ATOM 1347 N N . GLY A 1 164 ? 22.855 2.358 -11.108 1.00 94.50 164 GLY A N 1
ATOM 1348 C CA . GLY A 1 164 ? 21.934 2.387 -9.974 1.00 94.50 164 GLY A CA 1
ATOM 1349 C C . GLY A 1 164 ? 22.663 2.259 -8.650 1.00 94.50 164 GLY A C 1
ATOM 1350 O O . GLY A 1 164 ? 23.652 1.532 -8.554 1.00 94.50 164 GLY A O 1
ATOM 1351 N N . ASN A 1 165 ? 22.188 2.986 -7.643 1.00 95.94 165 ASN A N 1
ATOM 1352 C CA . ASN A 1 165 ? 22.752 2.979 -6.297 1.00 95.94 165 ASN A CA 1
ATOM 1353 C C . ASN A 1 165 ? 21.724 3.505 -5.279 1.00 95.94 165 ASN A C 1
ATOM 1355 O O . ASN A 1 165 ? 20.586 3.811 -5.632 1.00 95.94 165 ASN A O 1
ATOM 1359 N N . ILE A 1 166 ? 22.128 3.616 -4.018 1.00 97.31 166 ILE A N 1
ATOM 1360 C CA . ILE A 1 166 ? 21.384 4.307 -2.965 1.00 97.31 166 ILE A CA 1
ATOM 1361 C C . ILE A 1 166 ? 21.887 5.748 -2.847 1.00 97.31 166 ILE A C 1
ATOM 1363 O O . ILE A 1 166 ? 23.086 6.013 -2.964 1.00 97.31 166 ILE A O 1
ATOM 1367 N N . ILE A 1 167 ? 20.978 6.687 -2.597 1.00 97.56 167 ILE A N 1
ATOM 1368 C CA . ILE A 1 167 ? 21.313 8.074 -2.292 1.00 97.56 167 ILE A CA 1
ATOM 1369 C C . ILE A 1 167 ? 21.980 8.139 -0.918 1.00 97.56 167 ILE A C 1
ATOM 1371 O O . ILE A 1 167 ? 21.344 7.960 0.119 1.00 97.56 167 ILE A O 1
ATOM 1375 N N . THR A 1 168 ? 23.274 8.438 -0.904 1.00 96.94 168 THR A N 1
ATOM 1376 C CA . THR A 1 168 ? 24.047 8.678 0.325 1.00 96.94 168 THR A CA 1
ATOM 1377 C C . THR A 1 168 ? 24.310 10.153 0.582 1.00 96.94 168 THR A C 1
ATOM 1379 O O . THR A 1 168 ? 24.812 10.507 1.645 1.00 96.94 168 THR A O 1
ATOM 1382 N N . ARG A 1 169 ? 24.058 11.012 -0.410 1.00 96.56 169 ARG A N 1
ATOM 1383 C CA . ARG A 1 169 ? 24.334 12.443 -0.333 1.00 96.56 169 ARG A CA 1
ATOM 1384 C C . ARG A 1 169 ? 23.514 13.213 -1.360 1.00 96.56 169 ARG A C 1
ATOM 1386 O O . ARG A 1 169 ? 23.486 12.828 -2.526 1.00 96.56 169 ARG A O 1
ATOM 1393 N N . ILE A 1 170 ? 22.909 14.319 -0.930 1.00 98.06 170 ILE A N 1
ATOM 1394 C CA . ILE A 1 170 ? 22.222 15.282 -1.796 1.00 98.06 170 ILE A CA 1
ATOM 1395 C C . ILE A 1 170 ? 22.795 16.667 -1.503 1.00 98.06 170 ILE A C 1
ATOM 1397 O O . ILE A 1 170 ? 22.866 17.078 -0.342 1.00 98.06 170 ILE A O 1
ATOM 1401 N N . ILE A 1 171 ? 23.208 17.382 -2.548 1.00 98.12 171 ILE A N 1
ATOM 1402 C CA . ILE A 1 171 ? 23.706 18.756 -2.449 1.00 98.12 171 ILE A CA 1
ATOM 1403 C C . ILE A 1 171 ? 22.761 19.681 -3.215 1.00 98.12 171 ILE A C 1
ATOM 1405 O O . ILE A 1 171 ? 22.497 19.454 -4.394 1.00 98.12 171 ILE A O 1
ATOM 1409 N N . LYS A 1 172 ? 22.298 20.751 -2.571 1.00 97.62 172 LYS A N 1
ATOM 1410 C CA . LYS A 1 172 ? 21.517 21.831 -3.192 1.00 97.62 172 LYS A CA 1
ATOM 1411 C C . LYS A 1 172 ? 22.139 23.159 -2.792 1.00 97.62 172 LYS A C 1
ATOM 1413 O O . LYS A 1 172 ? 22.450 23.355 -1.622 1.00 97.62 172 LYS A O 1
ATOM 1418 N N . ASP A 1 173 ? 22.396 24.024 -3.768 1.00 94.25 173 ASP A N 1
ATOM 1419 C CA . ASP A 1 173 ? 22.995 25.350 -3.552 1.00 94.25 173 ASP A CA 1
ATOM 1420 C C . ASP A 1 173 ? 24.287 25.329 -2.702 1.00 94.25 173 ASP A C 1
ATOM 1422 O O . ASP A 1 173 ? 24.571 26.235 -1.926 1.00 94.25 173 ASP A O 1
ATOM 1426 N N . GLY A 1 174 ? 25.087 24.263 -2.842 1.00 92.94 174 GLY A N 1
ATOM 1427 C CA . GLY A 1 174 ? 26.348 24.068 -2.114 1.00 92.94 174 GLY A CA 1
ATOM 1428 C C . GLY A 1 174 ? 26.216 23.469 -0.707 1.00 92.94 174 GLY A C 1
ATOM 1429 O O . GLY A 1 174 ? 27.235 23.144 -0.103 1.00 92.94 174 GLY A O 1
ATOM 1430 N N . ALA A 1 175 ? 24.998 23.260 -0.200 1.00 96.56 175 ALA A N 1
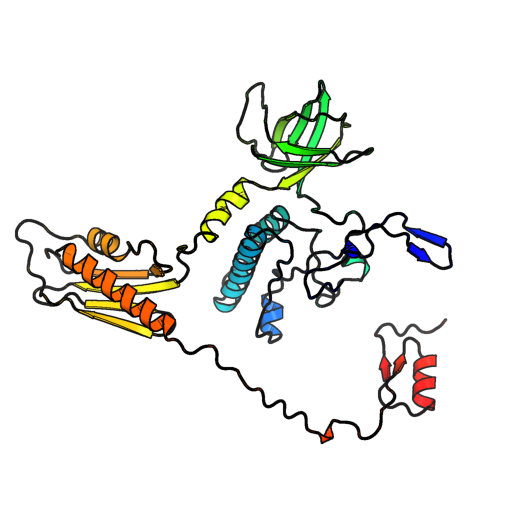ATOM 1431 C CA . ALA A 1 175 ? 24.739 22.685 1.118 1.00 96.56 175 ALA A CA 1
ATOM 1432 C C . ALA A 1 175 ? 24.250 21.231 1.040 1.00 96.56 175 ALA A C 1
ATOM 1434 O O . ALA A 1 175 ? 23.558 20.836 0.101 1.00 96.56 175 ALA A O 1
ATOM 1435 N N . LEU A 1 176 ? 24.592 20.438 2.061 1.00 97.69 176 LEU A N 1
ATOM 1436 C CA . LEU A 1 176 ? 24.083 19.077 2.235 1.00 97.69 176 LEU A CA 1
ATOM 1437 C C . LEU A 1 176 ? 22.663 19.108 2.792 1.00 97.69 176 LEU A C 1
ATOM 1439 O O . LEU A 1 176 ? 22.413 19.740 3.818 1.00 97.69 176 LEU A O 1
ATOM 1443 N N . ILE A 1 177 ? 21.754 18.384 2.145 1.00 97.94 177 ILE A N 1
ATOM 1444 C CA . ILE A 1 177 ? 20.339 18.313 2.526 1.00 97.94 177 ILE A CA 1
ATOM 1445 C C . ILE A 1 177 ? 19.880 16.859 2.676 1.00 97.94 177 ILE A C 1
ATOM 1447 O O . ILE A 1 177 ? 20.470 15.944 2.103 1.00 97.94 177 ILE A O 1
ATOM 1451 N N . LYS A 1 178 ? 18.821 16.639 3.467 1.00 97.25 178 LYS A N 1
ATOM 1452 C CA . LYS A 1 178 ? 18.246 15.298 3.696 1.00 97.25 178 LYS A CA 1
ATOM 1453 C C . LYS A 1 178 ? 17.253 14.873 2.613 1.00 97.25 178 LYS A C 1
ATOM 1455 O O . LYS A 1 178 ? 17.107 13.682 2.354 1.00 97.25 178 LYS A O 1
ATOM 1460 N N . SER A 1 179 ? 16.570 15.832 2.002 1.00 97.50 179 SER A N 1
ATOM 1461 C CA . SER A 1 179 ? 15.632 15.611 0.905 1.00 97.50 179 SER A CA 1
ATOM 1462 C C . SER A 1 179 ? 15.501 16.868 0.061 1.00 97.50 179 SER A C 1
ATOM 1464 O O . SER A 1 179 ? 15.753 17.967 0.554 1.00 97.50 179 SER A O 1
ATOM 1466 N N . ALA A 1 180 ? 15.097 16.688 -1.188 1.00 97.62 180 ALA A N 1
ATOM 1467 C CA . ALA A 1 180 ? 14.808 17.735 -2.152 1.00 97.62 180 ALA A CA 1
ATOM 1468 C C . ALA A 1 180 ? 13.448 17.484 -2.800 1.00 97.62 180 ALA A C 1
ATOM 1470 O O . ALA A 1 180 ? 13.047 16.332 -2.976 1.00 97.62 180 ALA A O 1
ATOM 1471 N N . GLU A 1 181 ? 12.760 18.561 -3.158 1.00 97.69 181 GLU A N 1
ATOM 1472 C CA . GLU A 1 181 ? 11.381 18.507 -3.636 1.00 97.69 181 GLU A CA 1
ATOM 1473 C C . GLU A 1 181 ? 11.301 18.631 -5.161 1.00 97.69 181 GLU A C 1
ATOM 1475 O O . GLU A 1 181 ? 12.272 18.967 -5.849 1.00 97.69 181 GLU A O 1
ATOM 1480 N N . LYS A 1 182 ? 10.110 18.368 -5.706 1.00 97.38 182 LYS A N 1
ATOM 1481 C CA . LYS A 1 182 ? 9.817 18.590 -7.123 1.00 97.38 182 LYS A CA 1
ATOM 1482 C C . LYS A 1 182 ? 10.215 20.009 -7.540 1.00 97.38 182 LYS A C 1
ATOM 1484 O O . LYS A 1 182 ? 9.841 20.992 -6.909 1.00 97.38 182 LYS A O 1
ATOM 1489 N N . GLY A 1 183 ? 10.929 20.112 -8.656 1.00 97.44 183 GLY A N 1
ATOM 1490 C CA . GLY A 1 183 ? 11.428 21.371 -9.194 1.00 97.44 183 GLY A CA 1
ATOM 1491 C C . GLY A 1 183 ? 12.811 21.765 -8.678 1.00 97.44 183 GLY A C 1
ATOM 1492 O O . GLY A 1 183 ? 13.415 22.674 -9.249 1.00 97.44 183 GLY A O 1
ATOM 1493 N N . ASP A 1 184 ? 13.369 21.087 -7.680 1.00 98.19 184 ASP A N 1
ATOM 1494 C CA . ASP A 1 184 ? 14.724 21.380 -7.227 1.00 98.19 184 ASP A CA 1
ATOM 1495 C C . ASP A 1 184 ? 15.781 20.932 -8.240 1.00 98.19 184 ASP A C 1
ATOM 1497 O O . ASP A 1 184 ? 15.592 19.994 -9.017 1.00 98.19 184 ASP A O 1
ATOM 1501 N N . VAL A 1 185 ? 16.920 21.626 -8.232 1.00 98.44 185 VAL A N 1
ATOM 1502 C CA . VAL A 1 185 ? 18.128 21.188 -8.932 1.00 98.44 185 VAL A CA 1
ATOM 1503 C C . VAL A 1 185 ? 19.136 20.749 -7.887 1.00 98.44 185 VAL A C 1
ATOM 1505 O O . VAL A 1 185 ? 19.588 21.560 -7.080 1.00 98.44 185 VAL A O 1
ATOM 1508 N N . VAL A 1 186 ? 19.494 19.472 -7.912 1.00 98.38 186 VAL A N 1
ATOM 1509 C CA . VAL A 1 186 ? 20.386 18.870 -6.918 1.00 98.38 186 VAL A CA 1
ATOM 1510 C C . VAL A 1 186 ? 21.571 18.193 -7.571 1.00 98.38 186 VAL A C 1
ATOM 1512 O O . VAL A 1 186 ? 21.516 17.801 -8.734 1.00 98.38 186 VAL A O 1
ATOM 1515 N N . THR A 1 187 ? 22.640 18.032 -6.805 1.00 98.25 187 THR A N 1
ATOM 1516 C CA . THR A 1 187 ? 23.809 17.248 -7.183 1.00 98.25 187 THR A CA 1
ATOM 1517 C C . THR A 1 187 ? 23.864 15.974 -6.342 1.00 98.25 187 THR A C 1
ATOM 1519 O O . THR A 1 187 ? 23.757 16.042 -5.115 1.00 98.25 187 THR A O 1
ATOM 1522 N N . ILE A 1 188 ? 24.050 14.827 -6.998 1.00 97.69 188 ILE A N 1
ATOM 1523 C CA . ILE A 1 188 ? 24.216 13.511 -6.361 1.00 97.69 188 ILE A CA 1
ATOM 1524 C C . ILE A 1 188 ? 25.469 12.809 -6.896 1.00 97.69 188 ILE A C 1
ATOM 1526 O O . ILE A 1 188 ? 25.913 13.071 -8.017 1.00 97.69 188 ILE A O 1
ATOM 1530 N N . ASP A 1 189 ? 26.048 11.920 -6.089 1.00 96.00 189 ASP A N 1
ATOM 1531 C CA . ASP A 1 189 ? 27.287 11.214 -6.426 1.00 96.00 189 ASP A CA 1
ATOM 1532 C C . ASP A 1 189 ? 27.022 10.021 -7.355 1.00 96.00 189 ASP A C 1
ATOM 1534 O O . ASP A 1 189 ? 26.233 9.132 -7.030 1.00 96.00 189 ASP A O 1
ATOM 1538 N N . VAL A 1 190 ? 27.718 9.983 -8.493 1.00 95.50 190 VAL A N 1
ATOM 1539 C CA . VAL A 1 190 ? 27.597 8.949 -9.528 1.00 95.50 190 VAL A CA 1
ATOM 1540 C C . VAL A 1 190 ? 28.984 8.624 -10.074 1.00 95.50 190 VAL A C 1
ATOM 1542 O O . VAL A 1 190 ? 29.651 9.472 -10.657 1.00 95.50 190 VAL A O 1
ATOM 1545 N N . LYS A 1 191 ? 29.436 7.381 -9.881 1.00 91.94 191 LYS A N 1
ATOM 1546 C CA . LYS A 1 191 ? 30.809 6.979 -10.238 1.00 91.94 191 LYS A CA 1
ATOM 1547 C C . LYS A 1 191 ? 31.036 6.867 -11.747 1.00 91.94 191 LYS A C 1
ATOM 1549 O O . LYS A 1 191 ? 32.131 7.174 -12.212 1.00 91.94 191 LYS A O 1
ATOM 1554 N N . GLU A 1 192 ? 30.024 6.413 -12.477 1.00 91.88 192 GLU A N 1
ATOM 1555 C CA . GLU A 1 192 ? 30.074 6.225 -13.929 1.00 91.88 192 GLU A CA 1
ATOM 1556 C C . GLU A 1 192 ? 29.829 7.548 -14.662 1.00 91.88 192 GLU A C 1
ATOM 1558 O O . GLU A 1 192 ? 29.112 8.419 -14.175 1.00 91.88 192 GLU A O 1
ATOM 1563 N N . LYS A 1 193 ? 30.397 7.702 -15.860 1.00 92.75 193 LYS A N 1
ATOM 1564 C CA . LYS A 1 193 ? 30.118 8.873 -16.699 1.00 92.75 193 LYS A CA 1
ATOM 1565 C C . LYS A 1 193 ? 28.694 8.789 -17.248 1.00 92.75 193 LYS A C 1
ATOM 1567 O O . LYS A 1 193 ? 28.345 7.794 -17.871 1.00 92.75 193 LYS A O 1
ATOM 1572 N N . ILE A 1 194 ? 27.923 9.859 -17.065 1.00 95.25 194 ILE A N 1
ATOM 1573 C CA . ILE A 1 194 ? 26.528 9.967 -17.508 1.00 95.25 194 ILE A CA 1
ATOM 1574 C C . ILE A 1 194 ? 26.374 11.136 -18.483 1.00 95.25 194 ILE A C 1
ATOM 1576 O O . ILE A 1 194 ? 26.950 12.209 -18.293 1.00 95.25 194 ILE A O 1
ATOM 1580 N N . GLU A 1 195 ? 25.598 10.928 -19.538 1.00 94.62 195 GLU A N 1
ATOM 1581 C CA . GLU A 1 195 ? 25.238 11.937 -20.524 1.00 94.62 195 GLU A CA 1
ATOM 1582 C C . GLU A 1 195 ? 24.154 12.909 -20.029 1.00 94.62 195 GLU A C 1
ATOM 1584 O O . GLU A 1 195 ? 23.320 12.602 -19.177 1.00 94.62 195 GLU A O 1
ATOM 1589 N N . LYS A 1 196 ? 24.150 14.115 -20.600 1.00 96.25 196 LYS A N 1
ATOM 1590 C CA . LYS A 1 196 ? 23.065 15.078 -20.394 1.00 96.25 196 LYS A CA 1
ATOM 1591 C C . LYS A 1 196 ? 21.774 14.546 -21.024 1.00 96.25 196 LYS A C 1
ATOM 1593 O O . LYS A 1 196 ? 21.814 14.023 -22.132 1.00 96.25 196 LYS A O 1
ATOM 1598 N N . GLY A 1 197 ? 20.650 14.742 -20.343 1.00 95.69 197 GLY A N 1
ATOM 1599 C CA . GLY A 1 197 ? 19.334 14.254 -20.756 1.00 95.69 197 GLY A CA 1
ATOM 1600 C C . GLY A 1 197 ? 19.021 12.836 -20.275 1.00 95.69 197 GLY A C 1
ATOM 1601 O O . GLY A 1 197 ? 17.910 12.359 -20.486 1.00 95.69 197 GLY A O 1
ATOM 1602 N N . ALA A 1 198 ? 19.966 12.158 -19.612 1.00 96.81 198 ALA A N 1
ATOM 1603 C CA . ALA A 1 198 ? 19.708 10.859 -19.003 1.00 96.81 198 ALA A CA 1
ATOM 1604 C C . ALA A 1 198 ? 18.605 10.959 -17.935 1.00 96.81 198 ALA A C 1
ATOM 1606 O O . ALA A 1 198 ? 18.534 11.928 -17.173 1.00 96.81 198 ALA A O 1
ATOM 1607 N N . VAL A 1 199 ? 17.757 9.935 -17.864 1.00 97.12 199 VAL A N 1
ATOM 1608 C CA . VAL A 1 199 ? 16.571 9.929 -16.998 1.00 97.12 199 VAL A CA 1
ATOM 1609 C C . VAL A 1 199 ? 16.912 9.323 -15.640 1.00 97.12 199 VAL A C 1
ATOM 1611 O O . VAL A 1 199 ? 17.445 8.213 -15.573 1.00 97.12 199 VAL A O 1
ATOM 1614 N N . LEU A 1 200 ? 16.575 10.027 -14.556 1.00 97.38 200 LEU A N 1
ATOM 1615 C CA . LEU A 1 200 ? 16.677 9.543 -13.181 1.00 97.38 200 LEU A CA 1
ATOM 1616 C C . LEU A 1 200 ? 15.359 8.887 -12.752 1.00 97.38 200 LEU A C 1
ATOM 1618 O O . LEU A 1 200 ? 14.304 9.519 -12.718 1.00 97.38 200 LEU A O 1
ATOM 1622 N N . LEU A 1 201 ? 15.446 7.625 -12.350 1.00 96.06 201 LEU A N 1
ATOM 1623 C CA . LEU A 1 201 ? 14.351 6.819 -11.833 1.00 96.06 201 LEU A CA 1
ATOM 1624 C C . LEU A 1 201 ? 14.547 6.535 -10.340 1.00 96.06 201 LEU A C 1
ATOM 1626 O O . LEU A 1 201 ? 15.626 6.112 -9.926 1.00 96.06 201 LEU A O 1
ATOM 1630 N N . LYS A 1 202 ? 13.490 6.662 -9.538 1.00 95.38 202 LYS A N 1
ATOM 1631 C CA . LYS A 1 202 ? 13.419 6.136 -8.174 1.00 95.38 202 LYS A CA 1
ATOM 1632 C C . LYS A 1 202 ? 13.090 4.649 -8.214 1.00 95.38 202 LYS A C 1
ATOM 1634 O O . LYS A 1 202 ? 12.153 4.221 -8.880 1.00 95.38 202 LYS A O 1
ATOM 1639 N N . THR A 1 203 ? 13.868 3.846 -7.504 1.00 93.81 203 THR A N 1
ATOM 1640 C CA . THR A 1 20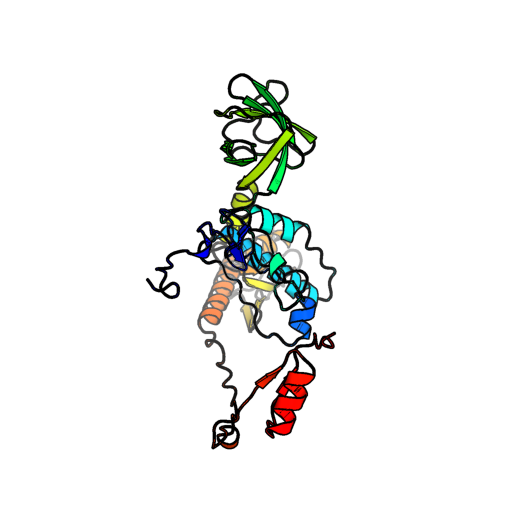3 ? 13.738 2.381 -7.447 1.00 93.81 203 THR A CA 1
ATOM 1641 C C . THR A 1 203 ? 13.468 1.835 -6.049 1.00 93.81 203 THR A C 1
ATOM 1643 O O . THR A 1 203 ? 13.135 0.659 -5.927 1.00 93.81 203 THR A O 1
ATOM 1646 N N . LEU A 1 204 ? 13.593 2.683 -5.032 1.00 94.19 204 LEU A N 1
ATOM 1647 C CA . LEU A 1 204 ? 13.190 2.452 -3.651 1.00 94.19 204 LEU A CA 1
ATOM 1648 C C . LEU A 1 204 ? 12.806 3.814 -3.070 1.00 94.19 204 LEU A C 1
ATOM 1650 O O . LEU A 1 204 ? 13.575 4.763 -3.227 1.00 94.19 204 LEU A O 1
ATOM 1654 N N . ASP A 1 205 ? 11.644 3.895 -2.429 1.00 95.38 205 ASP A N 1
ATOM 1655 C CA . ASP A 1 205 ? 11.198 5.074 -1.686 1.00 95.38 205 ASP A CA 1
ATOM 1656 C C . ASP A 1 205 ? 11.245 4.755 -0.191 1.00 95.38 205 ASP A C 1
ATOM 1658 O O . ASP A 1 205 ? 10.397 4.020 0.318 1.00 95.38 205 ASP A O 1
ATOM 1662 N N . GLN A 1 206 ? 12.285 5.238 0.495 1.00 95.00 206 GLN A N 1
ATOM 1663 C CA . GLN A 1 206 ? 12.515 4.871 1.894 1.00 95.00 206 GLN A CA 1
ATOM 1664 C C . GLN A 1 206 ? 11.449 5.480 2.806 1.00 95.00 206 GLN A C 1
ATOM 1666 O O . GLN A 1 206 ? 10.984 4.816 3.723 1.00 95.00 206 GLN A O 1
ATOM 1671 N N . SER A 1 207 ? 11.018 6.714 2.525 1.00 94.19 207 SER A N 1
ATOM 1672 C CA . SER A 1 207 ? 9.982 7.379 3.324 1.00 94.19 207 SER A CA 1
ATOM 1673 C C . SER A 1 207 ? 8.653 6.622 3.268 1.00 94.19 207 SER A C 1
ATOM 1675 O O . SER A 1 207 ? 7.996 6.480 4.294 1.00 94.19 207 SER A O 1
ATOM 1677 N N . LEU A 1 208 ? 8.289 6.092 2.096 1.00 95.00 208 LEU A N 1
ATOM 1678 C CA . LEU A 1 208 ? 7.086 5.274 1.946 1.00 95.00 208 LEU A CA 1
ATOM 1679 C C . LEU A 1 208 ? 7.207 3.915 2.660 1.00 95.00 208 LEU A C 1
ATOM 1681 O O . LEU A 1 208 ? 6.251 3.466 3.288 1.00 95.00 208 LEU A O 1
ATOM 1685 N N . GLU A 1 209 ? 8.369 3.250 2.602 1.00 95.31 209 GLU A N 1
ATOM 1686 C CA . GLU A 1 209 ? 8.589 2.017 3.381 1.00 95.31 209 GLU A CA 1
ATOM 1687 C C . GLU A 1 209 ? 8.545 2.284 4.898 1.00 95.31 209 GLU A C 1
ATOM 1689 O O . GLU A 1 209 ? 7.966 1.486 5.638 1.00 95.31 209 GLU A O 1
ATOM 1694 N N . ASP A 1 210 ? 9.088 3.415 5.358 1.00 94.44 210 ASP A N 1
ATOM 1695 C CA . ASP A 1 210 ? 9.049 3.830 6.765 1.00 94.44 210 ASP A CA 1
ATOM 1696 C C . ASP A 1 210 ? 7.612 4.104 7.230 1.00 94.44 210 ASP A C 1
ATOM 1698 O O . ASP A 1 210 ? 7.222 3.654 8.307 1.00 94.44 210 ASP A O 1
ATOM 1702 N N . GLU A 1 211 ? 6.794 4.774 6.414 1.00 94.12 211 GLU A N 1
ATOM 1703 C CA . GLU A 1 211 ? 5.372 4.981 6.707 1.00 94.12 211 GLU A CA 1
ATOM 1704 C C . GLU A 1 211 ? 4.631 3.646 6.815 1.00 94.12 211 GLU A C 1
ATOM 1706 O O . GLU A 1 211 ? 3.905 3.404 7.775 1.00 94.12 211 GLU A O 1
ATOM 1711 N N . LEU A 1 212 ? 4.860 2.726 5.878 1.00 95.38 212 LEU A N 1
ATOM 1712 C CA . LEU A 1 212 ? 4.192 1.426 5.884 1.00 95.38 212 LEU A CA 1
ATOM 1713 C C . LEU A 1 212 ? 4.722 0.469 6.961 1.00 95.38 212 LEU A C 1
ATOM 1715 O O . LEU A 1 212 ? 4.079 -0.542 7.251 1.00 95.38 212 LEU A O 1
ATOM 1719 N N . SER A 1 213 ? 5.865 0.773 7.578 1.00 94.44 213 SER A N 1
ATOM 1720 C CA . SER A 1 213 ? 6.461 -0.054 8.631 1.00 94.44 213 SER A CA 1
ATOM 1721 C C . SER A 1 213 ? 5.580 -0.193 9.868 1.00 94.44 213 SER A C 1
ATOM 1723 O O . SER A 1 213 ? 5.639 -1.224 10.532 1.00 94.44 213 SER A O 1
ATOM 1725 N N . LEU A 1 214 ? 4.691 0.768 10.126 1.00 90.31 214 LEU A N 1
ATOM 1726 C CA . LEU A 1 214 ? 3.740 0.688 11.234 1.00 90.31 214 LEU A CA 1
ATOM 1727 C C . 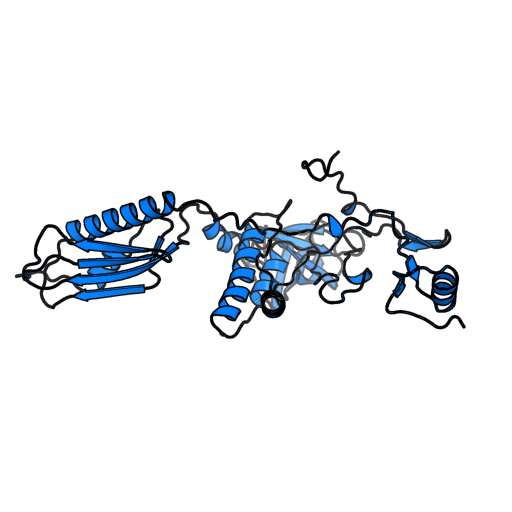LEU A 1 214 ? 2.790 -0.515 11.116 1.00 90.31 214 LEU A C 1
ATOM 1729 O O . LEU A 1 214 ? 2.399 -1.083 12.129 1.00 90.31 214 LEU A O 1
ATOM 1733 N N . TYR A 1 215 ? 2.470 -0.953 9.894 1.00 90.44 215 TYR A N 1
ATOM 1734 C CA . TYR A 1 215 ? 1.611 -2.119 9.650 1.00 90.44 215 TYR A CA 1
ATOM 1735 C C . TYR A 1 215 ? 2.354 -3.454 9.799 1.00 90.44 215 TYR A C 1
ATOM 1737 O O . TYR A 1 215 ? 1.734 -4.513 9.715 1.00 90.44 215 TYR A O 1
ATOM 1745 N N . MET A 1 216 ? 3.678 -3.417 9.975 1.00 89.81 216 MET A N 1
ATOM 1746 C CA . MET A 1 216 ? 4.477 -4.604 10.279 1.00 89.81 216 MET A CA 1
ATOM 1747 C C . MET A 1 216 ? 4.447 -4.956 11.767 1.00 89.81 216 MET A C 1
ATOM 1749 O O . MET A 1 216 ? 4.860 -6.058 12.122 1.00 89.81 216 MET A O 1
ATOM 1753 N N . ASP A 1 217 ? 3.988 -4.044 12.629 1.00 86.44 217 ASP A N 1
ATOM 1754 C CA . ASP A 1 217 ? 3.798 -4.333 14.046 1.00 86.44 217 ASP A CA 1
ATOM 1755 C C . ASP A 1 217 ? 2.639 -5.325 14.219 1.00 86.44 217 ASP A C 1
ATOM 1757 O O . ASP A 1 217 ? 1.510 -5.069 13.797 1.00 86.44 217 ASP A O 1
ATOM 1761 N N . GLU A 1 218 ? 2.904 -6.462 14.864 1.00 79.75 218 GLU A N 1
ATOM 1762 C CA . GLU A 1 218 ? 1.887 -7.471 15.183 1.00 79.75 218 GLU A CA 1
ATOM 1763 C C . GLU A 1 218 ? 0.774 -6.915 16.090 1.00 79.75 218 GLU A C 1
ATOM 1765 O O . GLU A 1 218 ? -0.338 -7.446 16.110 1.00 79.75 218 GLU A O 1
ATOM 1770 N N . HIS A 1 219 ? 1.056 -5.825 16.807 1.00 79.75 219 HIS A N 1
ATOM 1771 C CA . HIS A 1 219 ? 0.113 -5.120 17.670 1.00 79.75 219 HIS A CA 1
ATOM 1772 C C . HIS A 1 219 ? -0.564 -3.939 16.973 1.00 79.75 219 HIS A C 1
ATOM 1774 O O . HIS A 1 219 ? -1.330 -3.220 17.621 1.00 79.75 219 HIS A O 1
ATOM 1780 N N . TYR A 1 220 ? -0.319 -3.725 15.673 1.00 85.25 220 TYR A N 1
ATOM 1781 C CA . TYR A 1 220 ? -0.981 -2.661 14.930 1.00 85.25 220 TYR A CA 1
ATOM 1782 C C . TYR A 1 220 ? -2.511 -2.806 15.054 1.00 85.25 220 TYR A C 1
ATOM 1784 O O . TYR A 1 220 ? -3.064 -3.875 14.759 1.00 85.25 220 TYR A O 1
ATOM 1792 N N . PRO A 1 221 ? -3.229 -1.767 15.518 1.00 87.00 221 PRO A N 1
ATOM 1793 C CA . PRO A 1 221 ? -4.641 -1.901 15.825 1.00 87.00 221 PRO A CA 1
ATOM 1794 C C . PRO A 1 221 ? -5.483 -1.965 14.546 1.00 87.00 221 PRO A C 1
ATOM 1796 O O . PRO A 1 221 ? -5.642 -0.983 13.828 1.00 87.00 221 PRO A O 1
ATOM 1799 N N . VAL A 1 222 ? -6.074 -3.131 14.284 1.00 87.12 222 VAL A N 1
ATOM 1800 C CA . VAL A 1 222 ? -6.887 -3.425 13.087 1.00 87.12 222 VAL A CA 1
ATOM 1801 C C . VAL A 1 222 ? -8.340 -3.778 13.401 1.00 87.12 222 VAL A C 1
ATOM 1803 O O . VAL A 1 222 ? -9.153 -3.946 12.493 1.00 87.12 222 VAL A O 1
ATOM 1806 N N . ILE A 1 223 ? -8.683 -3.914 14.679 1.00 89.56 223 ILE A N 1
ATOM 1807 C CA . ILE A 1 223 ? -10.010 -4.304 15.147 1.00 89.56 223 ILE A CA 1
ATOM 1808 C C . ILE A 1 223 ? -10.769 -3.052 15.613 1.00 89.56 223 ILE A C 1
ATOM 1810 O O . ILE A 1 223 ? -10.491 -2.558 16.710 1.00 89.56 223 ILE A O 1
ATOM 1814 N N . PRO A 1 224 ? -11.734 -2.543 14.823 1.00 92.31 224 PRO A N 1
ATOM 1815 C CA . PRO A 1 224 ? -12.575 -1.432 15.247 1.00 92.31 224 PRO A CA 1
ATOM 1816 C C . PRO A 1 224 ? -13.580 -1.877 16.307 1.00 92.31 224 PRO A C 1
ATOM 1818 O O . PRO A 1 224 ? -14.257 -2.894 16.150 1.00 92.31 224 PRO A O 1
ATOM 1821 N N . LEU A 1 225 ? -13.724 -1.062 17.348 1.00 95.44 225 LEU A N 1
ATOM 1822 C CA . LEU A 1 225 ? -14.710 -1.210 18.413 1.00 95.44 225 LEU A CA 1
ATOM 1823 C C . LEU A 1 225 ? -15.592 0.039 18.508 1.00 95.44 225 LEU A C 1
ATOM 1825 O O . LEU A 1 225 ? -15.120 1.165 18.317 1.00 95.44 225 LEU A O 1
ATOM 1829 N N . LYS A 1 226 ? -16.866 -0.143 18.866 1.00 97.06 226 LYS A N 1
ATOM 1830 C CA . LYS A 1 226 ? -17.786 0.963 19.179 1.00 97.06 226 LYS A CA 1
ATOM 1831 C C . LYS A 1 226 ? -18.201 0.884 20.637 1.00 97.06 226 LYS A C 1
ATOM 1833 O O . LYS A 1 226 ? -18.863 -0.067 21.026 1.00 97.06 226 LYS A O 1
ATOM 1838 N N . GLY A 1 227 ? -17.805 1.861 21.442 1.00 97.00 227 GLY A N 1
ATOM 1839 C CA . GLY A 1 227 ? -18.053 1.867 22.879 1.00 97.00 227 GLY A CA 1
ATOM 1840 C C . GLY A 1 227 ? -19.058 2.922 23.331 1.00 97.00 227 GLY A C 1
ATOM 1841 O O . GLY A 1 227 ? -19.126 4.020 22.771 1.00 97.00 227 GLY A O 1
ATOM 1842 N N . ILE A 1 228 ? -19.791 2.605 24.394 1.00 97.81 228 ILE A N 1
ATOM 1843 C CA . ILE A 1 228 ? -20.613 3.535 25.168 1.00 97.81 228 ILE A CA 1
ATOM 1844 C C . ILE A 1 228 ? -20.300 3.307 26.648 1.00 97.81 228 ILE A C 1
ATOM 1846 O O . ILE A 1 228 ? -20.418 2.191 27.147 1.00 97.81 228 ILE A O 1
ATOM 1850 N N . CYS A 1 229 ? -19.895 4.356 27.357 1.00 97.56 229 CYS A N 1
ATOM 1851 C CA . CYS A 1 229 ? -19.676 4.331 28.799 1.00 97.56 229 CYS A CA 1
ATOM 1852 C C . CYS A 1 229 ? -20.657 5.288 29.475 1.00 97.56 229 CYS A C 1
ATOM 1854 O O . CYS A 1 229 ? -20.689 6.464 29.122 1.00 97.56 229 CYS A O 1
ATOM 1856 N N . ILE A 1 230 ? -21.439 4.792 30.430 1.00 97.38 230 ILE A N 1
ATOM 1857 C CA . ILE A 1 230 ? -22.441 5.555 31.175 1.00 97.38 230 ILE A CA 1
ATOM 1858 C C . ILE A 1 230 ? -22.035 5.575 32.649 1.00 97.38 230 ILE A C 1
ATOM 1860 O O . ILE A 1 230 ? -21.814 4.529 33.262 1.00 97.38 230 ILE A O 1
ATOM 1864 N N . ILE A 1 231 ? -21.933 6.775 33.217 1.00 95.94 231 ILE A N 1
ATOM 1865 C CA . ILE A 1 231 ? -21.504 7.027 34.592 1.00 95.94 231 ILE A CA 1
ATOM 1866 C C . ILE A 1 231 ? -22.514 7.980 35.239 1.00 95.94 231 ILE A C 1
ATOM 1868 O O . ILE A 1 231 ? -22.562 9.163 34.896 1.00 95.94 231 ILE A O 1
ATOM 1872 N N . LYS A 1 232 ? -23.314 7.453 36.173 1.00 94.56 232 LYS A N 1
ATOM 1873 C CA . LYS A 1 232 ? -24.372 8.178 36.896 1.00 94.56 232 LYS A CA 1
ATOM 1874 C C . LYS A 1 232 ? -24.189 8.065 38.406 1.00 94.56 232 LYS A C 1
ATOM 1876 O O . LYS A 1 232 ? -23.582 7.106 38.891 1.00 94.56 232 LYS A O 1
ATOM 1881 N N . LYS A 1 233 ? -24.737 9.030 39.143 1.00 93.31 233 LYS A N 1
ATOM 1882 C CA . LYS A 1 233 ? -24.697 9.051 40.608 1.00 93.31 233 LYS A CA 1
ATOM 1883 C C . LYS A 1 233 ? -25.407 7.830 41.199 1.00 93.31 233 LYS A C 1
ATOM 1885 O O . LYS A 1 233 ? -26.460 7.421 40.715 1.00 93.31 233 LYS A O 1
ATOM 1890 N N . ASP A 1 234 ? -24.828 7.253 42.252 1.00 90.94 234 ASP A N 1
ATOM 1891 C CA . ASP A 1 234 ? -25.364 6.114 43.014 1.00 90.94 234 ASP A CA 1
ATOM 1892 C C . ASP A 1 234 ? -25.612 4.841 42.175 1.00 90.94 234 ASP A C 1
ATOM 1894 O O . ASP A 1 234 ? -26.297 3.905 42.609 1.00 90.94 234 ASP A O 1
ATOM 1898 N N . GLN A 1 235 ? -25.005 4.774 40.986 1.00 93.31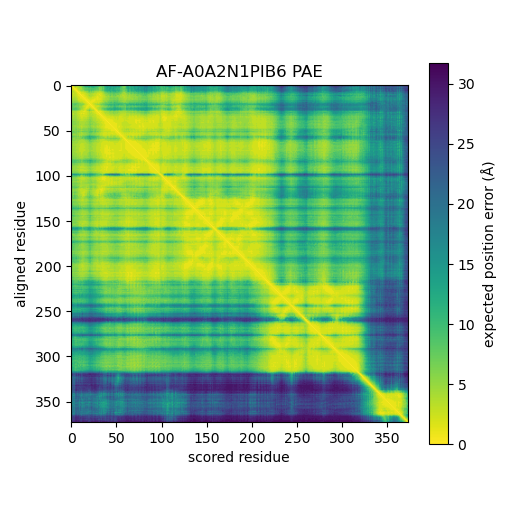 235 GLN A N 1
ATOM 1899 C CA . GLN A 1 235 ? -25.083 3.651 40.059 1.00 93.31 235 GLN A CA 1
ATOM 1900 C C . GLN A 1 235 ? -23.686 3.099 39.744 1.00 93.31 235 GLN A C 1
ATOM 1902 O O . GLN A 1 235 ? -22.694 3.833 39.803 1.00 93.31 235 GLN A O 1
ATOM 1907 N N . PRO A 1 236 ? -23.579 1.800 39.414 1.00 94.12 236 PRO A N 1
ATOM 1908 C CA . PRO A 1 236 ? -22.395 1.255 38.766 1.00 94.12 236 PRO A CA 1
ATOM 1909 C C . PRO A 1 236 ? -22.085 1.964 37.446 1.00 94.12 236 PRO A C 1
ATOM 1911 O O . PRO A 1 236 ? -22.993 2.349 36.711 1.00 94.12 236 PRO A O 1
ATOM 1914 N N . ILE A 1 237 ? -20.802 2.059 37.100 1.00 95.69 237 ILE A N 1
ATOM 1915 C CA . ILE A 1 237 ? -20.382 2.413 35.743 1.00 95.69 237 ILE A CA 1
ATOM 1916 C C . ILE A 1 237 ? -20.839 1.300 34.815 1.00 95.69 237 ILE A C 1
ATOM 1918 O O . ILE A 1 237 ? -20.481 0.144 35.032 1.00 95.69 237 ILE A O 1
ATOM 1922 N N . TYR A 1 238 ? -21.571 1.653 33.767 1.00 97.31 238 TYR A N 1
ATOM 1923 C CA . TYR A 1 238 ? -21.948 0.734 32.706 1.00 97.31 238 TYR A CA 1
ATOM 1924 C C . TYR A 1 238 ? -21.059 0.967 31.488 1.00 97.31 238 TYR A C 1
ATOM 1926 O O . TYR A 1 238 ? -20.943 2.092 31.006 1.00 97.31 238 TYR A O 1
ATOM 1934 N N . PHE A 1 239 ? -20.425 -0.089 30.987 1.00 97.69 239 PHE A N 1
ATOM 1935 C CA . PHE A 1 239 ? -19.578 -0.029 29.807 1.00 97.69 239 PHE A CA 1
ATOM 1936 C C . PHE A 1 239 ? -20.013 -1.082 28.797 1.00 97.69 239 PHE A C 1
ATOM 1938 O O . PHE A 1 239 ? -19.943 -2.280 29.063 1.00 97.69 239 PHE A O 1
ATOM 1945 N N . GLU A 1 240 ? -20.450 -0.620 27.634 1.00 97.62 240 GLU A N 1
ATOM 1946 C CA . GLU A 1 240 ? -20.831 -1.436 26.492 1.00 97.62 240 GLU A CA 1
ATOM 1947 C C . GLU A 1 240 ? -19.809 -1.244 25.377 1.00 97.62 240 GLU A C 1
ATOM 1949 O O . GLU A 1 240 ? -19.426 -0.117 25.058 1.00 97.62 240 GLU A O 1
ATOM 1954 N N . VAL A 1 241 ? -19.368 -2.342 24.771 1.00 97.62 241 VAL A N 1
ATOM 1955 C CA . VAL A 1 241 ? -18.503 -2.325 23.595 1.00 97.62 241 VAL A CA 1
ATOM 1956 C C . VAL A 1 241 ? -19.035 -3.301 22.561 1.00 97.62 241 VAL A C 1
ATOM 1958 O O . VAL A 1 241 ? -19.178 -4.492 22.825 1.00 97.62 241 VAL A O 1
ATOM 1961 N N . LYS A 1 242 ? -19.288 -2.781 21.365 1.00 95.12 242 LYS A N 1
ATOM 1962 C CA . LYS A 1 242 ? -19.695 -3.546 20.194 1.00 95.12 242 LYS A CA 1
ATOM 1963 C C . LYS A 1 242 ? -18.491 -3.890 19.345 1.00 95.12 242 LYS A C 1
ATOM 1965 O O . LYS A 1 242 ? -17.699 -3.018 18.972 1.00 95.12 242 LYS A O 1
ATOM 1970 N N . ASP A 1 243 ? -18.408 -5.165 19.019 1.00 90.25 243 ASP A N 1
ATOM 1971 C CA . ASP A 1 243 ? -17.563 -5.725 17.983 1.00 90.25 243 ASP A CA 1
ATOM 1972 C C . ASP A 1 243 ? -18.442 -6.100 16.773 1.00 90.25 243 ASP A C 1
ATOM 1974 O O . ASP A 1 243 ? -19.659 -6.195 16.886 1.00 90.25 243 ASP A O 1
ATOM 1978 N N . GLN A 1 244 ? -17.848 -6.346 15.605 1.00 80.31 244 GLN A N 1
ATOM 1979 C CA . GLN A 1 244 ? -18.554 -6.664 14.356 1.00 80.31 244 GLN A CA 1
ATOM 1980 C C . GLN A 1 244 ? -19.542 -7.841 14.465 1.00 80.31 244 GLN A C 1
ATOM 1982 O O . GLN A 1 244 ? -20.475 -7.917 13.673 1.00 80.31 244 GLN A O 1
ATOM 1987 N N . GLU A 1 245 ? -19.336 -8.760 15.413 1.00 77.00 245 GLU A N 1
ATOM 1988 C CA . GLU A 1 245 ? -20.130 -9.991 15.551 1.00 77.00 245 GLU A CA 1
ATOM 1989 C C . GLU A 1 245 ? -20.811 -10.148 16.921 1.00 77.00 245 GLU A C 1
ATOM 1991 O O . GLU A 1 245 ? -21.620 -11.058 17.087 1.00 77.00 245 GLU A O 1
ATOM 1996 N N . ALA A 1 246 ? -20.470 -9.324 17.919 1.00 86.88 246 ALA A N 1
ATOM 1997 C CA . ALA A 1 246 ? -20.989 -9.476 19.278 1.00 86.88 246 ALA A CA 1
ATOM 1998 C C . ALA A 1 246 ? -20.919 -8.173 20.081 1.00 86.88 246 ALA A C 1
ATOM 2000 O O . ALA A 1 246 ? -19.970 -7.398 19.947 1.00 86.88 246 ALA A O 1
ATOM 2001 N N . ASP A 1 247 ? -21.886 -8.009 20.980 1.00 93.75 247 ASP A N 1
ATOM 2002 C CA . ASP A 1 247 ? -21.947 -6.913 21.942 1.00 93.75 247 ASP A CA 1
ATOM 2003 C C . ASP A 1 247 ? -21.502 -7.413 23.324 1.00 93.75 247 ASP A C 1
ATOM 2005 O O . ASP A 1 247 ? -21.863 -8.511 23.761 1.00 93.75 247 ASP A O 1
ATOM 2009 N N . PHE A 1 248 ? -20.691 -6.610 24.009 1.00 96.19 248 PHE A N 1
ATOM 2010 C CA . PHE A 1 248 ? -20.135 -6.917 25.322 1.00 96.19 248 PHE A CA 1
ATOM 2011 C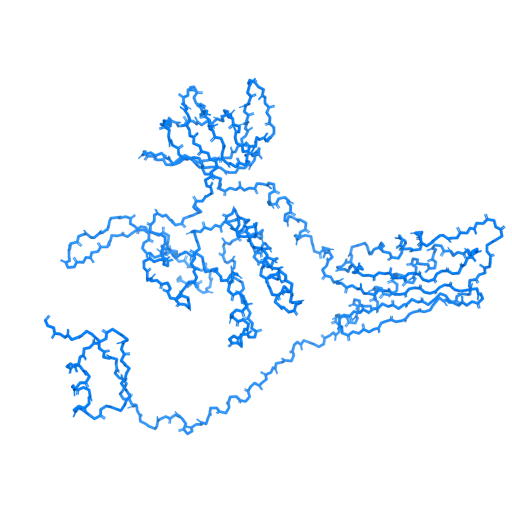 C . PHE A 1 248 ? -20.539 -5.838 26.313 1.00 96.19 248 PHE A C 1
ATOM 2013 O O . PHE A 1 248 ? -20.458 -4.649 26.013 1.00 96.19 248 PHE A O 1
ATOM 2020 N N . HIS A 1 249 ? -20.922 -6.252 27.517 1.00 96.62 249 HIS A N 1
ATOM 2021 C CA . HIS A 1 249 ? -21.399 -5.348 28.557 1.00 96.62 249 HIS A CA 1
ATOM 2022 C C . HIS A 1 249 ? -20.722 -5.681 29.882 1.00 96.62 249 HIS A C 1
ATOM 2024 O O . HIS A 1 249 ? -20.643 -6.847 30.273 1.00 96.62 249 HIS A O 1
ATOM 2030 N N . LEU A 1 250 ? -20.254 -4.655 30.585 1.00 96.31 250 LEU A N 1
ATOM 2031 C CA . LEU A 1 250 ? -19.693 -4.762 31.924 1.00 96.31 250 LEU A CA 1
ATOM 2032 C C . LEU A 1 250 ? -20.268 -3.674 32.821 1.00 96.31 250 LEU A C 1
ATOM 2034 O O . LEU A 1 250 ? -20.516 -2.550 32.386 1.00 96.31 250 LEU A O 1
ATOM 2038 N N . SER A 1 251 ? -20.413 -4.006 34.098 1.00 94.88 251 SER A N 1
ATOM 2039 C CA . SER A 1 251 ? -20.713 -3.045 35.154 1.00 94.88 251 SER A CA 1
ATOM 2040 C C . SER A 1 251 ? -19.602 -3.053 36.196 1.00 94.88 251 SER A C 1
ATOM 2042 O O . SER A 1 251 ? -19.000 -4.102 36.434 1.00 94.88 251 SER A O 1
ATOM 2044 N N . SER A 1 252 ? -19.295 -1.901 36.796 1.00 92.81 252 SER A N 1
ATOM 2045 C CA . SER A 1 252 ? -18.391 -1.861 37.950 1.00 92.81 252 SER A CA 1
ATOM 2046 C C . SER A 1 252 ? -19.032 -2.512 39.174 1.00 92.81 252 SER A C 1
ATOM 2048 O O . SER A 1 252 ? -20.246 -2.476 39.348 1.00 92.81 252 SER A O 1
ATOM 2050 N N . ASP A 1 253 ? -18.208 -3.042 40.074 1.00 87.62 253 ASP A N 1
ATOM 2051 C CA . ASP A 1 253 ? -18.700 -3.633 41.327 1.00 87.62 253 ASP A CA 1
ATOM 2052 C C . ASP A 1 253 ? -19.094 -2.573 42.370 1.00 87.62 253 ASP A C 1
ATOM 2054 O O . ASP A 1 253 ? -19.742 -2.875 43.370 1.00 87.62 253 ASP A O 1
ATOM 2058 N N . ILE A 1 254 ? -18.700 -1.316 42.142 1.00 87.38 254 ILE A N 1
ATOM 2059 C CA . ILE A 1 254 ? -18.967 -0.194 43.042 1.00 87.38 254 ILE A CA 1
ATOM 2060 C C . ILE A 1 254 ? -19.806 0.882 42.365 1.00 87.38 254 ILE A C 1
ATOM 2062 O O . ILE A 1 254 ? -19.724 1.082 41.150 1.00 87.38 254 ILE A O 1
ATOM 2066 N N . LYS A 1 255 ? -20.602 1.571 43.183 1.00 89.75 255 LYS A N 1
ATOM 2067 C CA . LYS A 1 255 ? -21.398 2.735 42.794 1.00 89.75 255 LYS A CA 1
ATOM 2068 C C . LYS A 1 255 ? -20.538 3.995 42.811 1.00 89.75 255 LYS A C 1
ATOM 2070 O O . LYS A 1 255 ? -19.592 4.082 43.592 1.00 89.75 255 LYS A O 1
ATOM 2075 N N . ILE A 1 256 ? -20.868 4.953 41.950 1.00 89.12 256 ILE A N 1
ATOM 2076 C CA . ILE A 1 256 ? -20.146 6.223 41.859 1.00 89.12 256 ILE A CA 1
ATOM 2077 C C . ILE A 1 256 ? -20.807 7.280 42.737 1.00 89.12 256 ILE A C 1
ATOM 2079 O O . ILE A 1 256 ? -21.995 7.572 42.606 1.00 89.12 256 ILE A O 1
ATOM 2083 N N . GLU A 1 257 ? -20.005 7.859 43.624 1.00 81.19 257 GLU A N 1
ATOM 2084 C CA . GLU A 1 257 ? -20.415 8.916 44.540 1.00 81.19 257 GLU A CA 1
ATOM 2085 C C . GLU A 1 257 ? -20.028 10.303 44.007 1.00 81.19 257 GLU A C 1
ATOM 2087 O O . GLU A 1 257 ? -19.227 10.470 43.078 1.00 81.19 257 GLU A O 1
ATOM 2092 N N . GLN A 1 258 ? -20.610 11.325 44.625 1.00 80.06 258 GLN A N 1
ATOM 2093 C CA . GLN A 1 258 ? -20.339 12.715 44.293 1.00 80.06 258 GLN A CA 1
ATOM 2094 C C . GLN A 1 258 ? -18.945 13.127 44.788 1.00 80.06 258 GLN A C 1
ATOM 2096 O O . GLN A 1 258 ? -18.567 12.860 45.929 1.00 80.06 258 GLN A O 1
ATOM 2101 N N . GLY A 1 259 ? -18.171 13.795 43.933 1.00 70.94 259 GLY A N 1
ATOM 2102 C CA . GLY A 1 259 ? -16.847 14.292 44.295 1.00 70.94 259 GLY A CA 1
ATOM 2103 C C . GLY A 1 259 ? -16.952 15.534 45.176 1.00 70.94 259 GLY A C 1
ATOM 2104 O O . GLY A 1 259 ? -17.536 16.528 44.759 1.00 70.94 259 GLY A O 1
ATOM 2105 N N . LEU A 1 260 ? -16.383 15.504 46.384 1.00 64.62 260 LEU A N 1
ATOM 2106 C CA . LEU A 1 260 ? -16.423 16.649 47.311 1.00 64.62 260 LEU A CA 1
ATOM 2107 C C . LEU A 1 260 ? -15.381 17.736 46.976 1.00 64.62 260 LEU A C 1
ATOM 2109 O O . LEU A 1 260 ? -15.576 18.897 47.320 1.00 64.62 260 LEU A O 1
ATOM 2113 N N . THR A 1 261 ? -14.273 17.372 46.319 1.00 66.31 261 THR A N 1
ATOM 2114 C CA . THR A 1 261 ? -13.142 18.280 46.007 1.00 66.31 261 THR A CA 1
ATOM 2115 C C . THR A 1 261 ? -12.482 18.030 44.648 1.00 66.31 261 THR A C 1
ATOM 2117 O O . THR A 1 261 ? -11.792 18.907 44.131 1.00 66.31 261 THR A O 1
ATOM 2120 N N . GLN A 1 262 ? -12.672 16.847 44.059 1.00 72.19 262 GLN A N 1
ATOM 2121 C CA . GLN A 1 262 ? -12.151 16.472 42.746 1.00 72.19 262 GLN A CA 1
ATOM 2122 C C . GLN A 1 262 ? -13.283 15.906 41.897 1.00 72.19 262 GLN A C 1
ATOM 2124 O O . GLN A 1 262 ? -14.068 15.088 42.373 1.00 72.19 262 GLN A O 1
ATOM 2129 N N . HIS A 1 263 ? -13.329 16.314 40.632 1.00 85.12 263 HIS A N 1
ATOM 2130 C CA . HIS A 1 263 ? -14.312 15.845 39.664 1.00 85.12 263 HIS A CA 1
ATOM 2131 C C . HIS A 1 263 ? -13.595 15.248 38.463 1.00 85.12 263 HIS A C 1
ATOM 2133 O O . HIS A 1 263 ? -12.565 15.764 38.020 1.00 85.12 263 HIS A O 1
ATOM 2139 N N . THR A 1 264 ? -14.136 14.153 37.943 1.00 88.19 264 THR A N 1
ATOM 2140 C CA . THR A 1 264 ? -13.633 13.548 36.715 1.00 88.19 264 THR A CA 1
ATOM 2141 C C . THR A 1 264 ? -14.272 14.233 35.518 1.00 88.19 264 THR A C 1
ATOM 2143 O O . THR A 1 264 ? -15.469 14.495 35.516 1.00 88.19 264 THR A O 1
ATOM 2146 N N . THR A 1 265 ? -13.483 14.534 34.490 1.00 90.50 265 THR A N 1
ATOM 2147 C CA . THR A 1 265 ? -13.995 15.122 33.246 1.00 90.50 265 THR A CA 1
ATOM 2148 C C . THR A 1 265 ? -14.269 14.055 32.191 1.00 90.50 265 THR A C 1
ATOM 2150 O O . THR A 1 265 ? -13.644 12.991 32.183 1.00 90.50 265 THR A O 1
ATOM 2153 N N . HIS A 1 266 ? -15.144 14.369 31.232 1.00 91.50 266 HIS A N 1
ATOM 2154 C CA . HIS A 1 266 ? -15.391 13.522 30.060 1.00 91.50 266 HIS A CA 1
ATOM 2155 C C . HIS A 1 266 ? -14.081 13.135 29.348 1.00 91.50 266 HIS A C 1
ATOM 2157 O O . HIS A 1 266 ? -13.853 11.966 29.040 1.00 91.50 266 HIS A O 1
ATOM 2163 N N . THR A 1 267 ? -13.176 14.099 29.139 1.00 91.81 267 THR A N 1
ATOM 2164 C CA . THR A 1 267 ? -11.874 13.877 28.486 1.00 91.81 267 THR A CA 1
ATOM 2165 C C . THR A 1 267 ? -10.997 12.897 29.260 1.00 91.81 267 THR A C 1
ATOM 2167 O O . THR A 1 267 ? -10.367 12.038 28.648 1.00 91.81 267 THR A O 1
ATOM 2170 N N . GLN A 1 268 ? -10.982 12.971 30.595 1.00 92.44 268 GLN A N 1
ATOM 2171 C CA . GLN A 1 268 ? -10.223 12.028 31.420 1.00 92.44 268 GLN A CA 1
ATOM 2172 C C . GLN A 1 268 ? -10.758 10.601 31.273 1.00 92.44 268 GLN A C 1
ATOM 2174 O O . GLN A 1 268 ? -9.968 9.674 31.101 1.00 92.44 268 GLN A O 1
ATOM 2179 N N . VAL A 1 269 ? -12.081 10.410 31.302 1.00 93.81 269 VAL A N 1
ATOM 2180 C CA . VAL A 1 269 ? -12.685 9.081 31.108 1.00 93.81 269 VAL A CA 1
ATOM 2181 C C . VAL A 1 269 ? -12.357 8.541 29.716 1.00 93.81 269 VAL A C 1
ATOM 2183 O O . VAL A 1 269 ? -11.874 7.412 29.597 1.00 93.81 269 VAL A O 1
ATOM 2186 N N . LEU A 1 270 ? -12.556 9.362 28.680 1.00 95.25 270 LEU A N 1
ATOM 2187 C CA . LEU A 1 270 ? -12.267 9.010 27.293 1.00 95.25 270 LEU A CA 1
ATOM 2188 C C . LEU A 1 270 ? -10.807 8.576 27.123 1.00 95.25 270 LEU A C 1
ATOM 2190 O O . LEU A 1 270 ? -10.541 7.514 26.563 1.00 95.25 270 LEU A O 1
ATOM 2194 N N . GLU A 1 271 ? -9.863 9.354 27.651 1.00 94.50 271 GLU A N 1
ATOM 2195 C CA . GLU A 1 271 ? -8.435 9.058 27.570 1.00 94.50 271 GLU A CA 1
ATOM 2196 C C . GLU A 1 271 ? -8.085 7.739 28.277 1.00 94.50 271 GLU A C 1
ATOM 2198 O O . GLU A 1 271 ? -7.314 6.938 27.749 1.00 94.50 271 GLU A O 1
ATOM 2203 N N . LYS A 1 272 ? -8.650 7.469 29.464 1.00 94.38 272 LYS A N 1
ATOM 2204 C CA . LYS A 1 272 ? -8.365 6.221 30.194 1.00 94.38 272 LYS A CA 1
ATOM 2205 C C . LYS A 1 272 ? -8.933 4.991 29.500 1.00 94.38 272 LYS A C 1
ATOM 2207 O O . LYS A 1 272 ? -8.243 3.974 29.453 1.00 94.38 272 LYS A O 1
ATOM 2212 N N . LEU A 1 273 ? -10.146 5.078 28.960 1.00 95.50 273 LEU A N 1
ATOM 2213 C CA . LEU A 1 273 ? -10.783 3.959 28.268 1.00 95.50 273 LEU A CA 1
ATOM 2214 C C . LEU A 1 273 ? -10.177 3.710 26.880 1.00 95.50 273 LEU A C 1
ATOM 2216 O O . LEU A 1 273 ? -10.040 2.554 26.493 1.00 95.50 273 LEU A O 1
ATOM 2220 N N . SER A 1 274 ? -9.735 4.758 26.176 1.00 94.19 274 SER A N 1
ATOM 2221 C CA . SER A 1 274 ? -9.164 4.644 24.821 1.00 94.19 274 SER A CA 1
ATOM 2222 C C . SER A 1 274 ? -7.737 4.092 24.781 1.00 94.19 274 SER A C 1
ATOM 2224 O O . SER A 1 274 ? -7.258 3.693 23.724 1.00 94.19 274 SER A O 1
ATOM 2226 N N . ARG A 1 275 ? -7.032 4.049 25.917 1.00 93.06 275 ARG A N 1
ATOM 2227 C CA . ARG A 1 275 ? -5.667 3.506 26.006 1.00 93.06 275 ARG A CA 1
ATOM 2228 C C . ARG A 1 275 ? -5.691 1.984 25.949 1.00 93.06 275 ARG A C 1
ATOM 2230 O O . ARG A 1 275 ? -5.620 1.335 26.989 1.00 93.06 275 ARG A O 1
ATOM 2237 N N . LEU A 1 276 ? -5.806 1.407 24.759 1.00 90.88 276 LEU A N 1
ATOM 2238 C CA . LEU A 1 276 ? -5.908 -0.044 24.595 1.00 90.88 276 LEU A CA 1
ATOM 2239 C C . LEU A 1 276 ? -4.555 -0.774 24.676 1.00 90.88 276 LEU A C 1
ATOM 2241 O O . LEU A 1 276 ? -4.534 -1.914 25.129 1.00 90.88 276 LEU A O 1
ATOM 2245 N N . GLY A 1 277 ? -3.433 -0.085 24.442 1.00 82.12 277 GLY A N 1
ATOM 2246 C CA . GLY A 1 277 ? -2.082 -0.656 24.574 1.00 82.12 277 GLY A CA 1
ATOM 2247 C C . GLY A 1 277 ? -1.769 -1.649 23.454 1.00 82.12 277 GLY A C 1
ATOM 2248 O O . GLY A 1 277 ? -2.272 -1.470 22.349 1.00 82.12 277 GLY A O 1
ATOM 2249 N N . ASP A 1 278 ? -1.000 -2.699 23.763 1.00 81.88 278 ASP A N 1
ATOM 2250 C CA . ASP A 1 278 ? -0.523 -3.741 22.827 1.00 81.88 278 ASP A CA 1
ATOM 2251 C C . ASP A 1 278 ? -1.632 -4.714 22.381 1.00 81.88 278 ASP A C 1
ATOM 2253 O O . ASP A 1 278 ? -1.451 -5.927 22.292 1.00 81.88 278 ASP A O 1
ATOM 2257 N N . THR A 1 279 ? -2.841 -4.202 22.170 1.00 88.94 279 THR A N 1
ATOM 2258 C CA . THR A 1 279 ? -3.968 -4.991 21.681 1.00 88.94 279 THR A CA 1
ATOM 2259 C C . THR A 1 279 ? -4.265 -4.589 20.247 1.00 88.94 279 THR A C 1
ATOM 2261 O O . THR A 1 279 ? -4.243 -3.394 19.957 1.00 88.94 279 THR A O 1
ATOM 2264 N N . PRO A 1 280 ? -4.678 -5.526 19.379 1.00 89.31 280 PRO A N 1
ATOM 2265 C CA . PRO A 1 280 ? -5.028 -5.220 17.992 1.00 89.31 280 PRO A CA 1
ATOM 2266 C C . PRO A 1 280 ? -6.322 -4.395 17.857 1.00 89.31 280 PRO A C 1
ATOM 2268 O O . PRO A 1 280 ? -6.859 -4.284 16.759 1.00 89.31 280 PRO A O 1
ATOM 2271 N N . CYS A 1 281 ? -6.861 -3.844 18.946 1.00 91.31 281 CYS A N 1
ATOM 2272 C CA . CYS A 1 281 ? -8.130 -3.133 19.004 1.00 91.31 281 CYS A CA 1
ATOM 2273 C C . CYS A 1 281 ? -7.938 -1.613 19.037 1.00 91.31 281 CYS A C 1
ATOM 2275 O O . CYS A 1 281 ? -7.024 -1.107 19.683 1.00 91.31 281 CYS A O 1
ATOM 2277 N N . TYR A 1 282 ? -8.876 -0.881 18.436 1.00 93.25 282 TYR A N 1
ATOM 2278 C CA . TYR A 1 282 ? -9.044 0.566 18.597 1.00 93.25 282 TYR A CA 1
ATOM 2279 C C . TYR A 1 282 ? -10.528 0.926 18.706 1.00 93.25 282 TYR A C 1
ATOM 2281 O O . TYR A 1 282 ? -11.389 0.191 18.226 1.00 93.25 282 TYR A O 1
ATOM 2289 N N . PHE A 1 283 ? -10.848 2.068 19.317 1.00 94.81 283 PHE A N 1
ATOM 2290 C CA . PHE A 1 283 ? -12.211 2.599 19.277 1.00 94.81 283 PHE A CA 1
ATOM 2291 C C . PHE A 1 283 ? -12.416 3.432 18.012 1.00 94.81 283 PHE A C 1
ATOM 2293 O O . PHE A 1 283 ? -11.844 4.510 17.885 1.00 94.81 283 PHE A O 1
ATOM 2300 N N . GLU A 1 284 ? -13.266 2.954 17.103 1.00 94.50 284 GLU A N 1
ATOM 2301 C CA . GLU A 1 284 ? -13.779 3.755 15.983 1.00 94.50 284 GLU A CA 1
ATOM 2302 C C . GLU A 1 284 ? -14.708 4.861 16.504 1.00 94.50 284 GLU A C 1
ATOM 2304 O O . GLU A 1 284 ? -14.712 5.984 16.008 1.00 94.50 284 GLU A O 1
ATOM 2309 N N . SER A 1 285 ? -15.471 4.558 17.555 1.00 94.94 285 SER A N 1
ATOM 2310 C CA . SER A 1 285 ? -16.254 5.548 18.289 1.00 94.94 285 SER A CA 1
ATOM 2311 C C . SER A 1 285 ? -16.349 5.151 19.755 1.00 94.94 285 SER A C 1
ATOM 2313 O O . SER A 1 285 ? -16.624 3.988 20.047 1.00 94.94 285 SER A O 1
ATOM 2315 N N . LEU A 1 286 ? -16.185 6.102 20.672 1.00 97.06 286 LEU A N 1
ATOM 2316 C CA . LEU A 1 286 ? -16.394 5.890 22.102 1.00 97.06 286 LEU A CA 1
ATOM 2317 C C . LEU A 1 286 ? -17.175 7.074 22.674 1.00 97.06 286 LEU A C 1
ATOM 2319 O O . LEU A 1 286 ? -16.667 8.192 22.728 1.00 97.06 286 LEU A O 1
ATOM 2323 N N . LYS A 1 287 ? -18.425 6.829 23.069 1.00 96.94 287 LYS A N 1
ATOM 2324 C CA . LYS A 1 287 ? -19.303 7.837 23.674 1.00 96.94 287 LYS A CA 1
ATOM 2325 C C . LYS A 1 287 ? -19.238 7.725 25.191 1.00 96.94 287 LYS A C 1
ATOM 2327 O O . LYS A 1 287 ? -19.374 6.621 25.715 1.00 96.94 287 LYS A O 1
ATOM 2332 N N . ILE A 1 288 ? -19.059 8.846 25.883 1.00 97.12 288 ILE A N 1
ATOM 2333 C CA . ILE A 1 288 ? -19.097 8.892 27.345 1.00 97.12 288 ILE A CA 1
ATOM 2334 C C . ILE A 1 288 ? -20.296 9.743 27.770 1.00 97.12 288 ILE A C 1
ATOM 2336 O O . ILE A 1 288 ? -20.378 10.921 27.436 1.00 97.12 288 ILE A O 1
ATOM 2340 N N . ASP A 1 289 ? -21.218 9.139 28.507 1.00 96.25 289 ASP A N 1
ATOM 2341 C CA . ASP A 1 289 ? -22.298 9.824 29.210 1.00 96.25 289 ASP A CA 1
ATOM 2342 C C . ASP A 1 289 ? -21.921 9.918 30.693 1.00 96.25 289 ASP A C 1
ATOM 2344 O O . ASP A 1 289 ? -22.034 8.944 31.438 1.00 96.25 289 ASP A O 1
ATOM 2348 N N . LEU A 1 290 ? -21.409 11.079 31.100 1.00 94.94 290 LEU A N 1
ATOM 2349 C CA . LEU A 1 290 ? -20.935 11.355 32.455 1.00 94.94 290 LEU A CA 1
ATOM 2350 C C . LEU A 1 290 ? -21.811 12.432 33.093 1.00 94.94 290 LEU A C 1
ATOM 2352 O O . LEU A 1 290 ? -21.906 13.536 32.568 1.00 94.94 290 LEU A O 1
ATOM 2356 N N . GLU A 1 291 ? -22.428 12.107 34.226 1.00 92.81 291 GLU A N 1
ATOM 2357 C CA . GLU A 1 291 ? -23.132 13.086 35.057 1.00 92.81 291 GLU A CA 1
ATOM 2358 C C . GLU A 1 291 ? -22.146 14.018 35.785 1.00 92.81 291 GLU A C 1
ATOM 2360 O O . GLU A 1 291 ? -21.046 13.611 36.175 1.00 92.81 291 GLU A O 1
ATOM 2365 N N . ASP A 1 292 ? -22.541 15.282 35.949 1.00 86.94 292 ASP A N 1
ATOM 2366 C CA . ASP A 1 292 ? -21.682 16.327 36.497 1.00 86.94 292 ASP A CA 1
ATOM 2367 C C . ASP A 1 292 ? -21.265 16.056 37.950 1.00 86.94 292 ASP A C 1
ATOM 2369 O O . ASP A 1 292 ? -21.962 15.423 38.743 1.00 86.94 292 ASP A O 1
ATOM 2373 N N . HIS A 1 293 ? -20.105 16.599 38.320 1.00 87.75 293 HIS A N 1
ATOM 2374 C CA . HIS A 1 293 ? -19.568 16.582 39.683 1.00 87.75 293 HIS A CA 1
ATOM 2375 C C . HIS A 1 293 ? -19.285 15.195 40.292 1.00 87.75 293 HIS A C 1
ATOM 2377 O O . HIS A 1 293 ? -19.051 15.092 41.500 1.00 87.75 293 HIS A O 1
ATOM 2383 N N . LEU A 1 294 ? -19.217 14.135 39.488 1.00 90.31 294 LEU A N 1
ATOM 2384 C CA . LEU A 1 294 ? -18.830 12.804 39.957 1.00 90.31 294 LEU A CA 1
ATOM 2385 C C . LEU A 1 294 ? -17.309 12.636 40.071 1.00 90.31 294 LEU A C 1
ATOM 2387 O O . LEU A 1 294 ? -16.536 13.189 39.283 1.00 90.31 294 LEU A O 1
ATOM 2391 N N . PHE A 1 295 ? -16.877 11.837 41.049 1.00 90.06 295 PHE A N 1
ATOM 2392 C CA . PHE A 1 295 ? -15.491 11.384 41.160 1.00 90.06 295 PHE A CA 1
ATOM 2393 C C . PHE A 1 295 ? -15.394 9.918 40.745 1.00 90.06 295 PHE A C 1
ATOM 2395 O O . PHE A 1 295 ? -15.962 9.038 41.387 1.00 90.06 295 PHE A O 1
ATOM 2402 N N . VAL A 1 296 ? -14.641 9.649 39.679 1.00 90.06 296 VAL A N 1
ATOM 2403 C CA . VAL A 1 296 ? -14.459 8.305 39.133 1.00 90.06 296 VAL A CA 1
ATOM 2404 C C . VAL A 1 296 ? -13.026 7.835 39.382 1.00 90.06 296 VAL A C 1
ATOM 2406 O O . VAL A 1 296 ? -12.086 8.324 38.743 1.00 90.06 296 VAL A O 1
ATOM 2409 N N . PRO A 1 297 ? -12.818 6.849 40.272 1.00 90.50 297 PRO A N 1
ATOM 2410 C CA . PRO A 1 297 ? -11.499 6.275 40.486 1.00 90.50 297 PRO A CA 1
ATOM 2411 C C . PRO A 1 297 ? -10.906 5.674 39.204 1.00 90.50 297 PRO A C 1
ATOM 2413 O O . PRO A 1 297 ? -11.449 4.743 38.607 1.00 90.50 297 PRO A O 1
ATOM 2416 N N . VAL A 1 298 ? -9.713 6.145 38.826 1.00 91.31 298 VAL A N 1
ATOM 2417 C CA . VAL A 1 298 ? -8.969 5.684 37.634 1.00 91.31 298 VAL A CA 1
ATOM 2418 C C . VAL A 1 298 ? -8.741 4.168 37.639 1.00 91.31 298 VAL A C 1
ATOM 2420 O O . VAL A 1 298 ? -8.697 3.538 36.581 1.00 91.31 298 VAL A O 1
ATOM 2423 N N . LYS A 1 299 ? -8.614 3.564 38.828 1.00 93.19 299 LYS A N 1
ATOM 2424 C CA . LYS A 1 299 ? -8.466 2.114 38.992 1.00 93.19 299 LYS A CA 1
ATOM 2425 C C . LYS A 1 299 ? -9.649 1.348 38.382 1.00 93.19 299 LYS A C 1
ATOM 2427 O O . LYS A 1 299 ? -9.404 0.420 37.619 1.00 93.19 299 LYS A O 1
ATOM 2432 N N . ILE A 1 300 ? -10.884 1.800 38.615 1.00 92.69 300 ILE A N 1
ATOM 2433 C CA . ILE A 1 300 ? -12.104 1.154 38.103 1.00 92.69 300 ILE A CA 1
ATOM 2434 C C . ILE A 1 300 ? -12.144 1.226 36.578 1.00 92.69 300 ILE A C 1
ATOM 2436 O O . ILE A 1 300 ? -12.359 0.214 35.921 1.00 92.69 300 ILE A O 1
ATOM 2440 N N . LEU A 1 301 ? -11.880 2.404 35.998 1.00 94.44 301 LEU A N 1
ATOM 2441 C CA . LEU A 1 301 ? -11.853 2.580 34.539 1.00 94.44 301 LEU A CA 1
ATOM 2442 C C . LEU A 1 301 ? -10.817 1.658 33.887 1.00 94.44 301 LEU A C 1
ATOM 2444 O O . LEU A 1 301 ? -11.079 1.029 32.863 1.00 94.44 301 LEU A O 1
ATOM 2448 N N . ASN A 1 302 ? -9.640 1.542 34.504 1.00 94.00 302 ASN A N 1
ATOM 2449 C CA . ASN A 1 302 ? -8.580 0.667 34.021 1.00 94.00 302 ASN A CA 1
ATOM 2450 C C . ASN A 1 302 ? -8.921 -0.824 34.142 1.00 94.00 302 ASN A C 1
ATOM 2452 O O . ASN A 1 302 ? -8.456 -1.602 33.309 1.00 94.00 302 ASN A O 1
ATOM 2456 N N . GLU A 1 303 ? -9.653 -1.229 35.179 1.00 94.06 303 GLU A N 1
ATOM 2457 C CA . GLU A 1 303 ? -10.112 -2.608 35.382 1.00 94.06 303 GLU A CA 1
ATOM 2458 C C . GLU A 1 303 ? -11.229 -2.964 34.398 1.00 94.06 303 GLU A C 1
ATOM 2460 O O . GLU A 1 303 ? -11.115 -3.976 33.705 1.00 94.06 303 GLU A O 1
ATOM 2465 N N . LEU A 1 304 ? -12.234 -2.093 34.243 1.00 94.81 304 LEU A N 1
ATOM 2466 C CA . LEU A 1 304 ? -13.310 -2.246 33.259 1.00 94.81 304 LEU A CA 1
ATOM 2467 C C . LEU A 1 304 ? -12.761 -2.358 31.839 1.00 94.81 304 LEU A C 1
ATOM 2469 O O . LEU A 1 304 ? -13.089 -3.310 31.137 1.00 94.81 304 LEU A O 1
ATOM 2473 N N . ARG A 1 305 ? -11.873 -1.439 31.433 1.00 95.50 305 ARG A N 1
ATOM 2474 C CA . ARG A 1 305 ? -11.209 -1.492 30.123 1.00 95.50 305 ARG A CA 1
ATOM 2475 C C . ARG A 1 305 ? -10.481 -2.819 29.922 1.00 95.50 305 ARG A C 1
ATOM 2477 O O . ARG A 1 305 ? -10.682 -3.476 28.907 1.00 95.50 305 ARG A O 1
ATOM 2484 N N . ARG A 1 306 ? -9.624 -3.219 30.868 1.00 94.94 306 ARG A N 1
ATOM 2485 C CA . ARG A 1 306 ? -8.816 -4.444 30.738 1.00 94.94 306 ARG A CA 1
ATOM 2486 C C . ARG A 1 306 ? -9.684 -5.693 30.638 1.00 94.94 306 ARG A C 1
ATOM 2488 O O . ARG A 1 306 ? -9.430 -6.526 29.774 1.00 94.94 306 ARG A O 1
ATOM 2495 N N . LYS A 1 307 ? -10.707 -5.800 31.489 1.00 95.56 307 LYS A N 1
ATOM 2496 C CA . LYS A 1 307 ? -11.654 -6.917 31.471 1.00 95.56 307 LYS A CA 1
ATOM 2497 C C . LYS A 1 307 ? -12.446 -6.947 30.162 1.00 95.56 307 LYS A C 1
ATOM 2499 O O . LYS A 1 307 ? -12.489 -7.989 29.523 1.00 95.56 307 LYS A O 1
ATOM 2504 N N . MET A 1 308 ? -12.957 -5.796 29.717 1.00 95.88 308 MET A N 1
ATOM 2505 C CA . MET A 1 308 ? -13.706 -5.674 28.463 1.00 95.88 308 MET A CA 1
ATOM 2506 C C . MET A 1 308 ? -12.895 -6.181 27.270 1.00 95.88 308 MET A C 1
ATOM 2508 O O . MET A 1 308 ? -13.345 -7.040 26.519 1.00 95.88 308 MET A O 1
ATOM 2512 N N . ILE A 1 309 ? -11.664 -5.690 27.118 1.00 94.94 309 ILE A N 1
ATOM 2513 C CA . ILE A 1 309 ? -10.808 -6.076 25.993 1.00 94.94 309 ILE A CA 1
ATOM 2514 C C . ILE A 1 309 ? -10.393 -7.546 26.084 1.00 94.94 309 ILE A C 1
ATOM 2516 O O . ILE A 1 309 ? -10.364 -8.232 25.064 1.00 94.94 309 ILE A O 1
ATOM 2520 N N . HIS A 1 310 ? -10.126 -8.060 27.288 1.00 94.38 310 HIS A N 1
ATOM 2521 C CA . HIS A 1 310 ? -9.860 -9.484 27.484 1.00 94.38 310 HIS A CA 1
ATOM 2522 C C . HIS A 1 310 ? -11.037 -10.354 27.021 1.00 94.38 310 HIS A C 1
ATOM 2524 O O . HIS A 1 310 ? -10.828 -11.316 26.281 1.00 94.38 310 HIS A O 1
ATOM 2530 N N . ASP A 1 311 ? -12.263 -10.006 27.418 1.00 94.19 311 ASP A N 1
ATOM 2531 C CA . ASP A 1 311 ? -13.468 -10.760 27.068 1.00 94.19 311 ASP A CA 1
ATOM 2532 C C . ASP A 1 311 ? -13.741 -10.718 25.557 1.00 94.19 311 ASP A C 1
ATOM 2534 O O . ASP A 1 311 ? -14.015 -11.763 24.957 1.00 94.19 311 ASP A O 1
ATOM 2538 N N . ILE A 1 312 ? -13.554 -9.553 24.922 1.00 93.31 312 ILE A N 1
ATOM 2539 C CA . ILE A 1 312 ? -13.636 -9.394 23.462 1.00 93.31 312 ILE A CA 1
ATOM 2540 C C . ILE A 1 312 ? -12.624 -10.306 22.763 1.00 93.31 312 ILE A C 1
ATOM 2542 O O . ILE A 1 312 ? -13.003 -11.131 21.931 1.00 93.31 312 ILE A O 1
ATOM 2546 N N . LEU A 1 313 ? -11.335 -10.214 23.108 1.00 91.69 313 LEU A N 1
ATOM 2547 C CA . LEU A 1 313 ? -10.284 -11.008 22.460 1.00 91.69 313 LEU A CA 1
ATOM 2548 C C . LEU A 1 313 ? -10.497 -12.514 22.670 1.00 91.69 313 LEU A C 1
ATOM 2550 O O . LEU A 1 313 ? -10.358 -13.303 21.734 1.00 91.69 313 LEU A O 1
ATOM 2554 N N . LYS A 1 314 ? -10.912 -12.921 23.873 1.00 92.00 314 LYS A N 1
ATOM 2555 C CA . LYS A 1 314 ? -11.244 -14.314 24.192 1.00 92.00 314 LYS A CA 1
ATOM 2556 C C . LYS A 1 314 ? -12.420 -14.829 23.364 1.00 92.00 314 LYS A C 1
ATOM 2558 O O . LYS A 1 314 ? -12.393 -15.979 22.926 1.00 92.00 314 LYS A O 1
ATOM 2563 N N . ALA A 1 315 ? -13.442 -14.007 23.143 1.00 90.19 315 ALA A N 1
ATOM 2564 C CA . ALA A 1 315 ? -14.563 -14.358 22.280 1.00 90.19 315 ALA A CA 1
ATOM 2565 C C . ALA A 1 315 ? -14.136 -14.460 20.809 1.00 90.19 315 ALA A C 1
ATOM 2567 O O . ALA A 1 315 ? -14.526 -15.414 20.139 1.00 90.19 315 ALA A O 1
ATOM 2568 N N . ARG A 1 316 ? -13.273 -13.553 20.321 1.00 88.44 316 ARG A N 1
ATOM 2569 C CA . ARG A 1 316 ? -12.716 -13.624 18.956 1.00 88.44 316 ARG A CA 1
ATOM 2570 C C . ARG A 1 316 ? -11.944 -14.914 18.701 1.00 88.44 316 ARG A C 1
ATOM 2572 O O . ARG A 1 316 ? -12.139 -15.531 17.661 1.00 88.44 316 ARG A O 1
ATOM 2579 N N . LEU A 1 317 ? -11.120 -15.351 19.655 1.00 87.19 317 LEU A N 1
ATOM 2580 C CA . LEU A 1 317 ? -10.353 -16.600 19.546 1.00 87.19 317 LEU A CA 1
ATOM 2581 C C . LEU A 1 317 ? -11.239 -17.853 19.487 1.00 87.19 317 LEU A C 1
ATOM 2583 O O . LEU A 1 317 ? -10.819 -18.878 18.959 1.00 87.19 317 LEU A O 1
ATOM 2587 N N . LYS A 1 318 ? -12.457 -17.783 20.033 1.00 83.69 318 LYS A N 1
ATOM 2588 C CA . LYS A 1 318 ? -13.432 -18.882 20.021 1.00 83.69 318 LYS A CA 1
ATOM 2589 C C . LYS A 1 318 ? -14.335 -18.889 18.789 1.00 83.69 318 LYS A C 1
ATOM 2591 O O . LYS A 1 318 ? -15.145 -19.808 18.662 1.00 83.69 318 LYS A O 1
ATOM 2596 N N . ARG A 1 319 ? -14.243 -17.885 17.910 1.00 76.56 319 ARG A N 1
ATOM 2597 C CA . ARG A 1 319 ? -15.052 -17.835 16.687 1.00 76.56 319 ARG A CA 1
ATOM 2598 C C . ARG A 1 319 ? -14.779 -19.088 15.867 1.00 76.56 319 ARG A C 1
ATOM 2600 O O . ARG A 1 319 ? -13.627 -19.384 15.550 1.00 76.56 319 ARG A O 1
ATOM 2607 N N . GLN A 1 320 ? -15.837 -19.840 15.560 1.00 60.00 320 GLN A N 1
ATOM 2608 C CA . GLN A 1 320 ? -15.719 -21.007 14.694 1.00 60.00 320 GLN A CA 1
ATOM 2609 C C . GLN A 1 320 ? -15.110 -20.565 13.363 1.00 60.00 320 GLN A C 1
ATOM 2611 O O . GLN A 1 320 ? -15.534 -19.575 12.763 1.00 60.00 320 GLN A O 1
ATOM 2616 N N . GLN A 1 321 ? -14.083 -21.296 12.931 1.00 58.59 321 GLN A N 1
ATOM 2617 C CA . GLN A 1 321 ? -13.480 -21.131 11.616 1.00 58.59 321 GLN A CA 1
ATOM 2618 C C . GLN A 1 321 ? -14.566 -21.135 10.537 1.00 58.59 321 GLN A C 1
ATOM 2620 O O . GLN A 1 321 ? -15.574 -21.830 10.664 1.00 58.59 321 GLN A O 1
ATOM 2625 N N . LYS A 1 322 ? -14.330 -20.330 9.493 1.00 56.91 322 LYS A N 1
ATOM 2626 C CA . LYS A 1 322 ? -15.218 -20.101 8.348 1.00 56.91 322 LYS A CA 1
ATOM 2627 C C . LYS A 1 322 ? -16.068 -21.322 8.007 1.00 56.91 322 LYS A C 1
ATOM 2629 O O . LYS A 1 322 ? -15.551 -22.418 7.805 1.00 56.91 322 LYS A O 1
ATOM 2634 N N . ARG A 1 323 ? -17.363 -21.069 7.841 1.00 52.56 323 ARG A N 1
ATOM 2635 C CA . ARG A 1 323 ? -18.312 -21.989 7.226 1.00 52.56 323 ARG A CA 1
ATOM 2636 C C . ARG A 1 323 ? -17.746 -22.395 5.860 1.00 52.56 323 ARG A C 1
ATOM 2638 O O . ARG A 1 323 ? -17.664 -21.560 4.962 1.00 52.56 323 ARG A O 1
ATOM 2645 N N . ILE A 1 324 ? -17.310 -23.646 5.718 1.00 58.91 324 ILE A N 1
ATOM 2646 C CA . ILE A 1 324 ? -17.090 -24.228 4.396 1.00 58.91 324 ILE A CA 1
ATOM 2647 C C . ILE A 1 324 ? -18.484 -24.281 3.784 1.00 58.91 324 ILE A C 1
ATOM 2649 O O . ILE A 1 324 ? -19.328 -25.070 4.209 1.00 58.91 324 ILE A O 1
ATOM 2653 N N . ILE A 1 325 ? -18.767 -23.357 2.867 1.00 60.53 325 ILE A N 1
ATOM 2654 C CA . ILE A 1 325 ? -19.959 -23.463 2.041 1.00 60.53 325 ILE A CA 1
ATOM 2655 C C . ILE A 1 325 ? -19.661 -24.635 1.120 1.00 60.53 325 ILE A C 1
ATOM 2657 O O . ILE A 1 325 ? -18.931 -24.503 0.141 1.00 60.53 325 ILE A O 1
ATOM 2661 N N . HIS A 1 326 ? -20.165 -25.805 1.496 1.00 55.19 326 HIS A N 1
ATOM 2662 C CA . HIS A 1 326 ? -20.327 -26.886 0.550 1.00 55.19 326 HIS A CA 1
ATOM 2663 C C . HIS A 1 326 ? -21.327 -26.364 -0.476 1.00 55.19 326 HIS A C 1
ATOM 2665 O O . HIS A 1 326 ? -22.524 -26.280 -0.212 1.00 55.19 326 HIS A O 1
ATOM 2671 N N . HIS A 1 327 ? -20.820 -25.891 -1.612 1.00 55.16 327 HIS A N 1
ATOM 2672 C CA . HIS A 1 327 ? -21.642 -25.930 -2.799 1.00 55.16 327 HIS A CA 1
ATOM 2673 C C . HIS A 1 327 ? -21.829 -27.406 -3.097 1.00 55.16 327 HIS A C 1
ATOM 2675 O O . HIS A 1 327 ? -20.862 -28.096 -3.427 1.00 55.16 327 HIS A O 1
ATOM 2681 N N . ASP A 1 328 ? -23.070 -27.867 -2.975 1.00 58.53 328 ASP A N 1
ATOM 2682 C CA . ASP A 1 328 ? -23.531 -28.977 -3.788 1.00 58.53 328 ASP A CA 1
ATOM 2683 C C . ASP A 1 328 ? -23.437 -28.477 -5.227 1.00 58.53 328 ASP A C 1
ATOM 2685 O O . ASP A 1 328 ? -24.382 -27.938 -5.805 1.00 58.53 328 ASP A O 1
ATOM 2689 N N . LEU A 1 329 ? -22.235 -28.573 -5.792 1.00 57.88 329 LEU A N 1
ATOM 2690 C CA . LEU A 1 329 ? -22.095 -28.665 -7.224 1.00 57.88 329 LEU A CA 1
ATOM 2691 C C . LEU A 1 329 ? -22.787 -29.986 -7.554 1.00 57.88 329 LEU A C 1
ATOM 2693 O O . LEU A 1 329 ? -22.148 -31.034 -7.568 1.00 57.88 329 LEU A O 1
ATOM 2697 N N . ASN A 1 330 ? -24.106 -29.935 -7.753 1.00 57.06 330 ASN A N 1
ATOM 2698 C CA . ASN A 1 330 ? -24.845 -30.940 -8.500 1.00 57.06 330 ASN A CA 1
ATOM 2699 C C . ASN A 1 330 ? -24.318 -30.871 -9.936 1.00 57.06 330 ASN A C 1
ATOM 2701 O O . ASN A 1 330 ? -24.996 -30.401 -10.844 1.00 57.06 330 ASN A O 1
ATOM 2705 N N . ILE A 1 331 ? -23.059 -31.264 -10.121 1.00 58.50 331 ILE A N 1
ATOM 2706 C CA . ILE A 1 331 ? -22.580 -31.755 -11.394 1.00 58.50 331 ILE A CA 1
ATOM 2707 C C . ILE A 1 331 ? -23.320 -33.072 -11.486 1.00 58.50 331 ILE A C 1
ATOM 2709 O O . ILE A 1 331 ? -22.986 -34.017 -10.771 1.00 58.50 331 ILE A O 1
ATOM 2713 N N . SER A 1 332 ? -24.425 -33.078 -12.226 1.00 59.00 332 SER A N 1
ATOM 2714 C CA . SER A 1 332 ? -25.050 -34.350 -12.522 1.00 59.00 332 SER A CA 1
ATOM 2715 C C . SER A 1 332 ? -23.989 -35.185 -13.227 1.00 59.00 332 SER A C 1
ATOM 2717 O O . SER A 1 332 ? -23.359 -34.701 -14.169 1.00 59.00 332 SER A O 1
ATOM 2719 N N . ASP A 1 333 ? -23.784 -36.429 -12.801 1.00 57.38 333 ASP A N 1
ATOM 2720 C CA . ASP A 1 333 ? -23.000 -37.372 -13.602 1.00 57.38 333 ASP A CA 1
ATOM 2721 C C . ASP A 1 333 ? -23.629 -37.551 -15.005 1.00 57.38 333 ASP A C 1
ATOM 2723 O O . ASP A 1 333 ? -22.948 -38.009 -15.919 1.00 57.38 333 ASP A O 1
ATOM 2727 N N . ASP A 1 334 ? -24.881 -37.107 -15.215 1.00 58.25 334 ASP A N 1
ATOM 2728 C CA . ASP A 1 334 ? -25.519 -37.004 -16.534 1.00 58.25 334 ASP A CA 1
ATOM 2729 C C . ASP A 1 334 ? -24.821 -36.008 -17.487 1.00 58.25 334 ASP A C 1
ATOM 2731 O O . ASP A 1 334 ? -24.982 -36.125 -18.701 1.00 58.25 334 ASP A O 1
ATOM 2735 N N . ASP A 1 335 ? -24.034 -35.049 -16.976 1.00 54.38 335 ASP A N 1
ATOM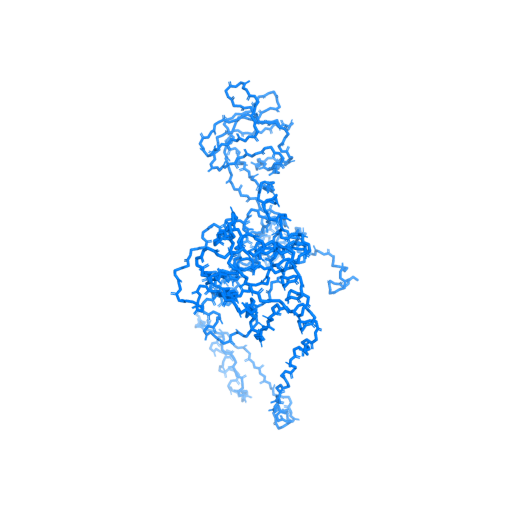 2736 C CA . ASP A 1 335 ? -23.251 -34.106 -17.796 1.00 54.38 335 ASP A CA 1
ATOM 2737 C C . ASP A 1 335 ? -21.871 -34.665 -18.187 1.00 54.38 335 ASP A C 1
ATOM 2739 O O . ASP A 1 335 ? -21.138 -34.059 -18.980 1.00 54.38 335 ASP A O 1
ATOM 2743 N N . ILE A 1 336 ? -21.496 -35.840 -17.669 1.00 58.81 336 ILE A N 1
ATOM 2744 C CA . ILE A 1 336 ? -20.349 -36.583 -18.184 1.00 58.81 336 ILE A CA 1
ATOM 2745 C C . ILE A 1 336 ? -20.816 -37.244 -19.476 1.00 58.81 336 ILE A C 1
ATOM 2747 O O . ILE A 1 336 ? -21.385 -38.335 -19.470 1.00 58.81 336 ILE A O 1
ATOM 2751 N N . LEU A 1 337 ? -20.580 -36.561 -20.598 1.00 58.72 337 LEU A N 1
ATOM 2752 C CA . LEU A 1 337 ? -20.815 -37.114 -21.928 1.00 58.72 337 LEU A CA 1
ATOM 2753 C C . LEU A 1 337 ? -20.259 -38.543 -21.993 1.00 58.72 337 LEU A C 1
ATOM 2755 O O . LEU A 1 337 ? -19.062 -38.771 -21.810 1.00 58.72 337 LEU A O 1
ATOM 2759 N N . SER A 1 338 ? -21.148 -39.504 -22.251 1.00 65.62 338 SER A N 1
ATOM 2760 C CA . SER A 1 338 ? -20.830 -40.936 -22.300 1.00 65.62 338 SER A CA 1
ATOM 2761 C C . SER A 1 338 ? -19.809 -41.284 -23.386 1.00 65.62 338 SER A C 1
ATOM 2763 O O . SER A 1 338 ? -19.189 -42.344 -23.342 1.00 65.62 338 SER A O 1
ATOM 2765 N N . GLU A 1 339 ? -19.628 -40.385 -24.356 1.00 73.31 339 GLU A N 1
ATOM 2766 C CA . GLU A 1 339 ? -18.656 -40.479 -25.435 1.00 73.31 339 GLU A CA 1
ATOM 2767 C C . GLU A 1 339 ? -17.948 -39.129 -25.619 1.00 73.31 339 GLU A C 1
ATOM 2769 O O . GLU A 1 339 ? -18.578 -38.078 -25.471 1.00 73.31 339 GLU A O 1
ATOM 2774 N N . PRO A 1 340 ? -16.645 -39.119 -25.952 1.00 74.38 340 PRO A N 1
ATOM 2775 C CA . PRO A 1 340 ? -15.925 -37.878 -26.203 1.00 74.38 340 PRO A CA 1
ATOM 2776 C C . PRO A 1 340 ? -16.572 -37.117 -27.367 1.00 74.38 340 PRO A C 1
ATOM 2778 O O . PRO A 1 340 ? -16.603 -37.607 -28.496 1.00 74.38 340 PRO A O 1
ATOM 2781 N N . THR A 1 341 ? -17.060 -35.901 -27.115 1.00 80.62 341 THR A N 1
ATOM 2782 C CA . THR A 1 341 ? -17.523 -35.008 -28.180 1.00 80.62 341 THR A CA 1
ATOM 2783 C C . THR A 1 341 ? -16.343 -34.258 -28.784 1.00 80.62 341 THR A C 1
ATOM 2785 O O . THR A 1 341 ? -15.462 -33.743 -28.091 1.00 80.62 341 THR A O 1
ATOM 2788 N N . LEU A 1 342 ? -16.304 -34.204 -30.114 1.00 85.44 342 LEU A N 1
ATOM 2789 C CA . LEU A 1 342 ? -15.331 -33.393 -30.828 1.00 85.44 342 LEU A CA 1
ATOM 2790 C C . LEU A 1 342 ? -15.786 -31.931 -30.773 1.00 85.44 342 LEU A C 1
ATOM 2792 O O . LEU A 1 342 ? -16.786 -31.575 -31.385 1.00 85.44 342 LEU A O 1
ATOM 2796 N N . VAL A 1 343 ? -15.037 -31.095 -30.057 1.00 90.88 343 VAL A N 1
ATOM 2797 C CA . VAL A 1 343 ? -15.229 -29.639 -30.029 1.00 90.88 343 VAL A CA 1
ATOM 2798 C C . VAL A 1 343 ? -14.160 -28.997 -30.903 1.00 90.88 343 VAL A C 1
ATOM 2800 O O . VAL A 1 343 ? -12.969 -29.266 -30.726 1.00 90.88 343 VAL A O 1
ATOM 2803 N N . VAL A 1 344 ? -14.557 -28.128 -31.834 1.00 90.88 344 VAL A N 1
ATOM 2804 C CA . VAL A 1 344 ? -13.613 -27.454 -32.739 1.00 90.88 344 VAL A CA 1
ATOM 2805 C C . VAL A 1 344 ? -13.677 -25.944 -32.598 1.00 90.88 344 VAL A C 1
ATOM 2807 O O . VAL A 1 344 ? -14.742 -25.349 -32.459 1.00 90.88 344 VAL A O 1
ATOM 2810 N N . LYS A 1 345 ? -12.505 -25.308 -32.647 1.00 92.00 345 LYS A N 1
ATOM 2811 C CA . LYS A 1 345 ? -12.382 -23.855 -32.729 1.00 92.00 345 LYS A CA 1
ATOM 2812 C C . LYS A 1 345 ? -12.028 -23.464 -34.158 1.00 92.00 345 LYS A C 1
ATOM 2814 O O . LYS A 1 345 ? -10.980 -23.872 -34.654 1.00 92.00 345 LYS A O 1
ATOM 2819 N N . VAL A 1 346 ? -12.857 -22.629 -34.774 1.00 91.31 346 VAL A N 1
ATOM 2820 C CA . VAL A 1 346 ? -12.686 -22.159 -36.156 1.00 91.31 346 VAL A CA 1
ATOM 2821 C C . VAL A 1 346 ? -12.331 -20.674 -36.190 1.00 91.31 346 VAL A C 1
ATOM 2823 O O . VAL A 1 346 ? -12.659 -19.912 -35.273 1.00 91.31 346 VAL A O 1
ATOM 2826 N N . ARG A 1 347 ? -11.601 -20.264 -37.229 1.00 87.12 347 ARG A N 1
ATOM 2827 C CA . ARG A 1 347 ? -11.145 -18.878 -37.439 1.00 87.12 347 ARG A CA 1
ATOM 2828 C C . ARG A 1 347 ? -11.515 -18.310 -38.811 1.00 87.12 347 ARG A C 1
ATOM 2830 O O . ARG A 1 347 ? -11.355 -17.106 -39.001 1.00 87.12 347 ARG A O 1
ATOM 2837 N N . THR A 1 348 ? -11.984 -19.145 -39.735 1.00 85.00 348 THR A N 1
ATOM 2838 C CA . THR A 1 348 ? -12.397 -18.764 -41.093 1.00 85.00 348 THR A CA 1
ATOM 2839 C C . THR A 1 348 ? -13.747 -19.389 -41.430 1.00 85.00 348 THR A C 1
ATOM 2841 O O . THR A 1 348 ? -14.143 -20.375 -40.800 1.00 85.00 348 THR A O 1
ATOM 2844 N N . ASP A 1 349 ? -14.438 -18.819 -42.418 1.00 86.19 349 ASP A N 1
ATOM 2845 C CA . ASP A 1 349 ? -15.729 -19.334 -42.887 1.00 86.19 349 ASP A CA 1
ATOM 2846 C C . ASP A 1 349 ? -15.571 -20.758 -43.451 1.00 86.19 349 ASP A C 1
ATOM 2848 O O . ASP A 1 349 ? -16.324 -21.650 -43.080 1.00 86.19 349 ASP A O 1
ATOM 2852 N N . ASP A 1 350 ? -14.510 -21.030 -44.215 1.00 89.00 350 ASP A N 1
ATOM 2853 C CA . ASP A 1 350 ? -14.222 -22.369 -44.750 1.00 89.00 350 ASP A CA 1
ATOM 2854 C C . ASP A 1 350 ? -14.036 -23.428 -43.653 1.00 89.00 350 ASP A C 1
ATOM 2856 O O . ASP A 1 350 ? -14.509 -24.558 -43.775 1.00 89.00 350 ASP A O 1
ATOM 2860 N N . GLN A 1 351 ? -13.374 -23.075 -42.546 1.00 90.69 351 GLN A N 1
ATOM 2861 C CA . GLN A 1 351 ? -13.233 -23.975 -41.395 1.00 90.69 351 GLN A CA 1
ATOM 2862 C C . GLN A 1 351 ? -14.572 -24.224 -40.699 1.00 90.69 351 GLN A C 1
ATOM 2864 O O . GLN A 1 351 ? -14.809 -25.329 -40.209 1.00 90.69 351 GLN A O 1
ATOM 2869 N N . TYR A 1 352 ? -15.426 -23.200 -40.635 1.00 90.81 352 TYR A N 1
ATOM 2870 C CA . TYR A 1 352 ? -16.768 -23.308 -40.077 1.00 90.81 352 TYR A CA 1
ATOM 2871 C C . TYR A 1 352 ? -17.645 -24.230 -40.932 1.00 90.81 352 TYR A C 1
ATOM 2873 O O . TYR A 1 352 ? -18.208 -25.187 -40.404 1.00 90.81 352 TYR A O 1
ATOM 2881 N N . GLU A 1 353 ? -17.673 -24.021 -42.249 1.00 92.62 353 GLU A N 1
ATOM 2882 C CA . GLU A 1 353 ? -18.415 -24.863 -43.192 1.00 92.62 353 GLU A CA 1
ATOM 2883 C C . GLU A 1 353 ? -17.894 -26.308 -43.203 1.00 92.62 353 GLU A C 1
ATOM 2885 O O . GLU A 1 353 ? -18.676 -27.260 -43.186 1.00 92.62 353 GLU A O 1
ATOM 2890 N N . ALA A 1 354 ? -16.572 -26.506 -43.139 1.00 93.62 354 ALA A N 1
ATOM 2891 C CA . ALA A 1 354 ? -15.984 -27.837 -43.014 1.00 93.62 354 ALA A CA 1
ATOM 2892 C C . ALA A 1 354 ? -16.436 -28.536 -41.721 1.00 93.62 354 ALA A C 1
ATOM 2894 O O . ALA A 1 354 ? -16.873 -29.688 -41.766 1.00 93.62 354 ALA A O 1
ATOM 2895 N N . ALA A 1 355 ? -16.394 -27.839 -40.580 1.00 93.12 355 ALA A N 1
ATOM 2896 C CA . ALA A 1 355 ? -16.845 -28.377 -39.298 1.00 93.12 355 ALA A CA 1
ATOM 2897 C C . ALA A 1 355 ? -18.341 -28.740 -39.312 1.00 93.12 355 ALA A C 1
ATOM 2899 O O . ALA A 1 355 ? -18.714 -29.817 -38.837 1.00 93.12 355 ALA A O 1
ATOM 2900 N N . LEU A 1 356 ? -19.176 -27.891 -39.921 1.00 92.12 356 LEU A N 1
ATOM 2901 C CA . LEU A 1 356 ? -20.596 -28.164 -40.141 1.00 92.12 356 LEU A CA 1
ATOM 2902 C C . LEU A 1 356 ? -20.815 -29.402 -41.016 1.00 92.12 356 LEU A C 1
ATOM 2904 O O . LEU A 1 356 ? -21.608 -30.272 -40.657 1.00 92.12 356 LEU A O 1
ATOM 2908 N N . SER A 1 357 ? -20.087 -29.520 -42.130 1.00 94.38 357 SER A N 1
ATOM 2909 C CA . SER A 1 357 ? -20.215 -30.651 -43.061 1.00 94.38 357 SER A CA 1
ATOM 2910 C C . SER A 1 357 ? -19.840 -31.998 -42.430 1.00 94.38 357 SER A C 1
ATOM 2912 O O . SER A 1 357 ? -20.395 -33.033 -42.795 1.00 94.38 357 SER A O 1
ATOM 2914 N N . MET A 1 358 ? -18.941 -31.983 -41.440 1.00 92.44 358 MET A N 1
ATOM 2915 C CA . MET A 1 358 ? -18.548 -33.159 -40.657 1.00 92.44 358 MET A CA 1
ATOM 2916 C C . MET A 1 358 ? -19.520 -33.477 -39.509 1.00 92.44 358 MET A C 1
ATOM 2918 O O . MET A 1 358 ? -19.303 -34.442 -38.778 1.00 92.44 358 MET A O 1
ATOM 2922 N N . GLY A 1 359 ? -20.586 -32.688 -39.336 1.00 91.75 359 GLY A N 1
ATOM 2923 C CA . GLY A 1 359 ? -21.599 -32.898 -38.302 1.00 91.75 359 GLY A CA 1
ATOM 2924 C C . GLY A 1 359 ? -21.137 -32.533 -36.890 1.00 91.75 359 GLY A C 1
ATOM 2925 O O . GLY A 1 359 ? -21.698 -33.040 -35.916 1.00 91.75 359 GLY A O 1
ATOM 2926 N N . ILE A 1 360 ? -20.117 -31.679 -36.757 1.00 91.62 360 ILE A N 1
ATOM 2927 C CA . ILE A 1 360 ? -19.612 -31.243 -35.454 1.00 91.62 360 ILE A CA 1
ATOM 2928 C C . ILE A 1 360 ? -20.613 -30.270 -34.831 1.00 91.62 360 ILE A C 1
ATOM 2930 O O . ILE A 1 360 ? -20.970 -29.260 -35.433 1.00 91.62 360 ILE A O 1
ATOM 2934 N N . LYS A 1 361 ? -21.079 -30.584 -33.621 1.00 87.88 361 LYS A N 1
ATOM 2935 C CA . LYS A 1 361 ? -22.140 -29.822 -32.946 1.00 87.88 361 LYS A CA 1
ATOM 2936 C C . LYS A 1 361 ? -21.606 -28.603 -32.196 1.00 87.88 361 LYS A C 1
ATOM 2938 O O . LYS A 1 361 ? -22.212 -27.538 -32.252 1.00 87.88 361 LYS A O 1
ATOM 2943 N N . ASP A 1 362 ? -20.460 -28.755 -31.539 1.00 90.19 362 ASP A N 1
ATOM 2944 C CA . ASP A 1 362 ? -19.869 -27.725 -30.688 1.00 90.19 362 ASP A CA 1
ATOM 2945 C C . ASP A 1 362 ? -18.735 -27.007 -31.431 1.00 90.19 362 ASP A C 1
ATOM 2947 O O . ASP A 1 362 ? -17.596 -27.482 -31.501 1.00 90.19 362 ASP A O 1
ATOM 2951 N N . ILE A 1 363 ? -19.060 -25.849 -32.013 1.00 91.56 363 ILE A N 1
ATOM 2952 C CA . ILE A 1 363 ? -18.126 -25.044 -32.805 1.00 91.56 363 ILE A CA 1
ATOM 2953 C C . ILE A 1 363 ? -17.910 -23.686 -32.131 1.00 91.56 363 ILE A C 1
ATOM 2955 O O . ILE A 1 363 ? -18.792 -22.828 -32.115 1.00 91.56 363 ILE A O 1
ATOM 2959 N N . TYR A 1 364 ? -16.704 -23.459 -31.609 1.00 90.25 364 TYR A N 1
ATOM 2960 C CA . TYR A 1 364 ? -16.296 -22.159 -31.083 1.00 90.25 364 TYR A CA 1
ATOM 2961 C C . TYR A 1 364 ? -15.769 -21.276 -32.205 1.00 90.25 364 TYR A C 1
ATOM 2963 O O . TYR A 1 364 ? -14.716 -21.534 -32.793 1.00 90.25 364 T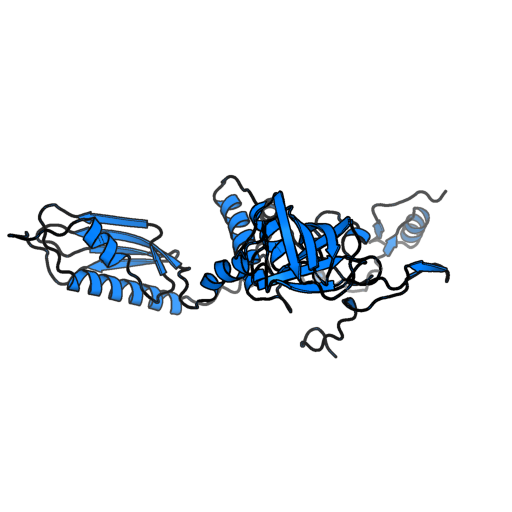YR A O 1
ATOM 2971 N N . ILE A 1 365 ? -16.473 -20.183 -32.454 1.00 85.69 365 ILE A N 1
ATOM 2972 C CA . ILE A 1 365 ? -16.074 -19.183 -33.432 1.00 85.69 365 ILE A CA 1
ATOM 2973 C C . ILE A 1 365 ? -15.209 -18.134 -32.726 1.00 85.69 365 ILE A C 1
ATOM 2975 O O . ILE A 1 365 ? -15.646 -17.480 -31.779 1.00 85.69 365 ILE A O 1
ATOM 2979 N N . ASP A 1 366 ? -13.961 -17.965 -33.167 1.00 75.75 366 ASP A N 1
ATOM 2980 C CA . ASP A 1 366 ? -13.164 -16.808 -32.751 1.00 75.75 366 ASP A CA 1
ATOM 2981 C C . ASP A 1 366 ? -13.819 -15.542 -33.338 1.00 75.75 366 ASP A C 1
ATOM 2983 O O . ASP A 1 366 ? -14.043 -15.488 -34.543 1.00 75.75 366 ASP A O 1
ATOM 2987 N N . TYR A 1 367 ? -14.111 -14.515 -32.525 1.00 60.94 367 TYR A N 1
ATOM 2988 C CA . TYR A 1 367 ? -14.809 -13.261 -32.910 1.00 60.94 367 TYR A CA 1
ATOM 2989 C C . TYR A 1 367 ? -14.158 -12.490 -34.090 1.00 60.94 367 TYR A C 1
ATOM 2991 O O . TYR A 1 367 ? -14.646 -11.459 -34.543 1.00 60.94 367 TYR A O 1
ATOM 2999 N N . ARG A 1 368 ? -13.044 -12.987 -34.627 1.00 57.72 368 ARG A N 1
ATOM 3000 C CA . ARG A 1 368 ? -12.351 -12.473 -35.808 1.00 57.72 368 ARG A CA 1
ATOM 3001 C C . ARG A 1 368 ? -12.513 -13.408 -37.008 1.00 57.72 368 ARG A C 1
ATOM 3003 O O . ARG A 1 368 ? -11.505 -13.718 -37.643 1.00 57.72 368 ARG A O 1
ATOM 3010 N N . LEU A 1 369 ? -13.737 -13.835 -37.324 1.00 50.53 369 LEU A N 1
ATOM 3011 C CA . LEU A 1 369 ? -14.032 -14.397 -38.645 1.00 50.53 369 LEU A CA 1
ATOM 3012 C C . LEU A 1 369 ? -13.686 -13.329 -39.687 1.00 50.53 369 LEU A C 1
ATOM 3014 O O . LEU A 1 369 ? -14.408 -12.350 -39.880 1.00 50.53 369 LEU A O 1
ATOM 3018 N N . LYS A 1 370 ? -12.509 -13.457 -40.292 1.00 49.97 370 LYS A N 1
ATOM 3019 C CA . LYS A 1 370 ? -12.171 -12.715 -41.498 1.00 49.97 370 LYS A CA 1
ATOM 3020 C C . LYS A 1 370 ? -12.664 -13.563 -42.658 1.00 49.97 370 LYS A C 1
ATOM 3022 O O . LYS A 1 370 ? -12.317 -14.739 -42.715 1.00 49.97 370 LYS A O 1
ATOM 3027 N N . LYS A 1 371 ? -13.400 -12.954 -43.593 1.00 46.72 371 LYS A N 1
ATOM 3028 C CA . LYS A 1 371 ? -13.498 -13.517 -44.941 1.00 46.72 371 LYS A CA 1
ATOM 3029 C C . LYS A 1 371 ? -12.074 -13.724 -45.444 1.00 46.72 371 LYS A C 1
ATOM 3031 O O . LYS A 1 371 ? -11.290 -12.770 -45.427 1.00 46.72 371 LYS A O 1
ATOM 3036 N N . GLU A 1 372 ? -11.736 -14.949 -45.825 1.00 49.56 372 GLU A N 1
ATOM 3037 C CA . GLU A 1 372 ? -10.565 -15.161 -46.664 1.00 49.56 372 GLU A CA 1
ATOM 3038 C C . GLU A 1 372 ? -10.844 -14.443 -47.987 1.00 49.56 372 GLU A C 1
ATOM 3040 O O . GLU A 1 372 ? -11.776 -14.785 -48.708 1.00 49.56 372 GLU A O 1
ATOM 3045 N N . ASN A 1 373 ? -10.088 -13.377 -48.236 1.00 41.72 373 ASN A N 1
ATOM 3046 C CA . ASN A 1 373 ? -9.852 -12.836 -49.566 1.00 41.72 373 ASN A CA 1
ATOM 3047 C C . ASN A 1 373 ? -8.347 -12.863 -49.784 1.00 41.72 373 ASN A C 1
ATOM 3049 O O . ASN A 1 373 ? -7.637 -12.306 -48.907 1.00 41.72 373 ASN A O 1
#

Secondary structure (DSSP, 8-state):
--GGGT----GGGS-EEEEETTEEEEEEE-TT-BPEE--GGGHHHHHHTT--------TT--HHHHHHHHHHHHHHHHHHHHT-----HHHHHHHHHH--S-EE--GGGT--HHHHB--S-SS---EEEEEEEEEETTEEEEEESS-EETT-EEEEE-SS--EEEE---EEETTEEESEE-TT-EEEEE-SS---TTPEEEEEE-HHHHHHHGGGGSTT---EEEEEEEEE-BTSEEEEEEE-SS-EEEEEEEEEBPBPSS----HHHHHHHHH---SSSEEEEEEEEEE-TTB---HHHHHHHHHHHHHHHHHHHHTSPP-----------GGGS-SS---EEEE-SHHHHHHHHHTT--EEEE-S------

Mean predicted aligned error: 10.78 Å